Protein AF-A0A2D5B3M7-F1 (afdb_monomer_lite)

Sequence (436 aa):
MATGDRHRGAKLVAFVMHMSMDTELVWGSIQTYVWGVRVWMQSQHQADPVMGVSGWDSFMDGVKVLTWVPAEPRRRCPRSVVEKILDATDLHSFREVQLAFIVLCLLYTFSRTECPCPKTFDGRECYDKDVHWNVGDFDVVHTAGRRVLKIRFRVIKQDPRVERPEARGDGDWSFVGDVPDSKWSPILWYVRLQQFHGRRADRRGPMFLDPDMRRPLIYSKFRAQFQEAQRAVGVPDAELAGPHGLRVEGFNNTKNALGTELAVAHGLWSSAAWKRYDRFGMERVVRIPAAIAGVDEGDAPDPSNGQDERPAGAPARRLRRSDLRRPVAARADDSDADEESESEAPRAPVARRRGAGDPPQARASDATSSSAALASGRPSLGAPLNLTPDGRGVTTARPAGFWGNPSTRPARGERARAQSPPGRRGSRSPSSSRGD

Radius of gyration: 33.72 Å; chains: 1; bounding box: 105×84×102 Å

pLDDT: mean 70.44, std 27.49, range [23.34, 98.5]

Secondary structure (DSSP, 8-state):
--TT-TTHHHHHHHHHHHHHHSS---HHHHHHHHHHHHHHHHHTTPPPTTTT-TTHHHHHHHHHHHT-----------HHHHHHHHHH--TT-HHHHHHHHHHHHHHHH---TTTT--S-SSGGGS--TTTS-BGGGEEEEEETTEEEEEEE--SSS--TTTTSGGG-SS--EEEEE--TTSTT-HHHHHHHHHHHH-----TTSBSSB-TTSSSBPPHHHHHHHHHHHHHHTT--GGGPPPTHHHHHHHHHHHHHHH-HHHHHHHTT-STTGGGTTTTS-HHHHTTHHHHHHT-----SPPGGG----------SSPPPTTTT----PPPPP-------------------------------------------------PPPP----------PPPPP---------------PPPPPPP-----PPP-----

Foldseek 3Di:
DAAVPPCLLVVLLVVLCCCLPVHLDALVVSVVVLVVVQVVCVVVVGHGSCVPPPCVVVSSVVSNLSRDDPDQPLAAPALVLLQLLLLPFDLVQLLSLLLNLVLLVCLQLLADLLAQAFADCDDDRHDDLQRHDFQLQWDWDDAPNFIWIWGAHHDDPAQCVCVDPVLPDPGRTQTATAPPPDSLGSVVSVVSNCVVVDDDPDRSHRPDADSVSPTRHHQVNSQVSQQVSSVVSPQDPVNDHGSSSSSVLLLVLCCFALNNLLSCLSNNVDSVVSCSCVPPGVNSSNCSSCSSNVNRPHDDGDPVNPDPDDPPDDPPDDDDPVNPDDPPDDPDDDDDDDDDDDDDDDDDDDDDDDDDDDDDDDDDDDDDDDDDDDDDDDDDDDDDDDDDDDDDDDDDDDDDRDDDDPDDDDDDDDDDDDDDDDDDDDDDDDDDDDDD

Structure (mmCIF, N/CA/C/O backbone):
data_AF-A0A2D5B3M7-F1
#
_entry.id   AF-A0A2D5B3M7-F1
#
loop_
_atom_site.group_PDB
_atom_site.id
_atom_site.type_symbol
_atom_site.label_atom_id
_atom_site.label_alt_id
_atom_site.label_comp_id
_atom_site.label_asym_id
_atom_site.label_entity_id
_atom_site.label_seq_id
_atom_site.pdbx_PDB_ins_code
_atom_site.Cartn_x
_atom_site.Cartn_y
_atom_site.Cartn_z
_atom_site.occupancy
_atom_site.B_iso_or_equiv
_atom_site.auth_seq_id
_atom_site.auth_comp_id
_atom_site.auth_asym_id
_atom_site.auth_atom_id
_atom_site.pdbx_PDB_model_num
ATOM 1 N N . MET A 1 1 ? 17.637 -9.612 -35.957 1.00 78.25 1 MET A N 1
ATOM 2 C CA . MET A 1 1 ? 19.068 -9.250 -35.877 1.00 78.25 1 MET A CA 1
ATOM 3 C C . MET A 1 1 ? 19.816 -10.565 -35.697 1.00 78.25 1 MET A C 1
ATOM 5 O O . MET A 1 1 ? 19.916 -11.044 -34.578 1.00 78.25 1 MET A O 1
ATOM 9 N N . ALA A 1 2 ? 20.164 -11.240 -36.792 1.00 84.62 2 ALA A N 1
ATOM 10 C CA . ALA A 1 2 ? 20.609 -12.636 -36.732 1.00 84.62 2 ALA A CA 1
ATOM 11 C C . ALA A 1 2 ? 22.054 -12.774 -36.219 1.00 84.62 2 ALA A C 1
ATOM 13 O O . ALA A 1 2 ? 22.815 -11.806 -36.144 1.00 84.62 2 ALA A O 1
ATOM 14 N N . THR A 1 3 ? 22.462 -13.993 -35.888 1.00 86.00 3 THR A N 1
ATOM 15 C CA . THR A 1 3 ? 23.875 -14.317 -35.664 1.00 86.00 3 THR A CA 1
ATOM 16 C C . THR A 1 3 ? 24.647 -14.121 -36.973 1.00 86.00 3 THR A C 1
ATOM 18 O O . THR A 1 3 ? 24.177 -14.520 -38.032 1.00 86.00 3 THR A O 1
ATOM 21 N N . GLY A 1 4 ? 25.793 -13.434 -36.921 1.00 83.81 4 GLY A N 1
ATOM 22 C CA . GLY A 1 4 ? 26.556 -13.018 -38.111 1.00 83.81 4 GLY A CA 1
ATOM 23 C C . GLY A 1 4 ? 26.174 -11.647 -38.698 1.00 83.81 4 GLY A C 1
ATOM 24 O O . GLY A 1 4 ? 26.936 -11.093 -39.488 1.00 83.81 4 GLY A O 1
ATOM 25 N N . ASP A 1 5 ? 25.055 -11.039 -38.280 1.00 88.12 5 ASP A N 1
ATOM 26 C CA . ASP A 1 5 ? 24.673 -9.672 -38.668 1.00 88.12 5 ASP A CA 1
ATOM 27 C C . ASP A 1 5 ? 25.666 -8.649 -38.086 1.00 88.12 5 ASP A C 1
ATOM 29 O O . ASP A 1 5 ? 25.623 -8.326 -36.896 1.00 88.12 5 ASP A O 1
ATOM 33 N N . ARG A 1 6 ? 26.554 -8.109 -38.934 1.00 87.06 6 ARG A N 1
ATOM 34 C CA . ARG A 1 6 ? 27.583 -7.121 -38.548 1.00 87.06 6 ARG A CA 1
ATOM 35 C C . ARG A 1 6 ? 27.005 -5.861 -37.893 1.00 87.06 6 ARG A C 1
ATOM 37 O O . ARG A 1 6 ? 27.703 -5.189 -37.142 1.00 87.06 6 ARG A O 1
ATOM 44 N N . HIS A 1 7 ? 25.731 -5.554 -38.140 1.00 90.25 7 HIS A N 1
ATOM 45 C CA . HIS A 1 7 ? 25.043 -4.392 -37.580 1.00 90.25 7 HIS A CA 1
ATOM 46 C C . HIS A 1 7 ? 24.123 -4.746 -36.404 1.00 90.25 7 HIS A C 1
ATOM 48 O O . HIS A 1 7 ? 23.381 -3.881 -35.948 1.00 90.25 7 HIS A O 1
ATOM 54 N N . ARG A 1 8 ? 24.156 -5.980 -35.879 1.00 90.19 8 ARG A N 1
ATOM 55 C CA . ARG A 1 8 ? 23.308 -6.435 -34.760 1.00 90.19 8 ARG A CA 1
ATOM 56 C C . ARG A 1 8 ? 23.350 -5.487 -33.556 1.00 90.19 8 ARG A C 1
ATOM 58 O O . ARG A 1 8 ? 22.299 -5.059 -33.087 1.00 90.19 8 ARG A O 1
ATOM 65 N N . GLY A 1 9 ? 24.551 -5.116 -33.110 1.00 90.75 9 GLY A N 1
ATOM 66 C CA . GLY A 1 9 ? 24.739 -4.164 -32.012 1.00 90.75 9 GLY A CA 1
ATOM 67 C C . GLY A 1 9 ? 24.218 -2.765 -32.346 1.00 90.75 9 GLY A C 1
ATOM 68 O O . GLY A 1 9 ? 23.458 -2.188 -31.575 1.00 90.75 9 GLY A O 1
ATOM 69 N N . ALA A 1 10 ? 24.542 -2.253 -33.538 1.00 91.31 10 ALA A N 1
ATOM 70 C CA . ALA A 1 10 ? 24.075 -0.947 -34.009 1.00 91.31 10 ALA A CA 1
ATOM 71 C C . ALA A 1 10 ? 22.540 -0.868 -34.120 1.00 91.31 10 ALA A C 1
ATOM 73 O O . ALA A 1 10 ? 21.954 0.156 -33.786 1.00 91.31 10 ALA A O 1
ATO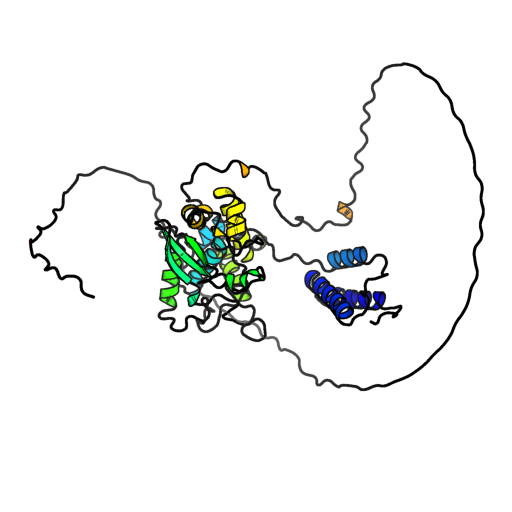M 74 N N . LYS A 1 11 ? 21.874 -1.960 -34.519 1.00 95.00 11 LYS A N 1
ATOM 75 C CA . LYS A 1 11 ? 20.406 -2.072 -34.567 1.00 95.00 11 LYS A CA 1
ATOM 76 C C . LYS A 1 11 ? 19.783 -2.026 -33.168 1.00 95.00 11 LYS A C 1
ATOM 78 O O . LYS A 1 11 ? 18.749 -1.386 -32.999 1.00 95.00 11 LYS A O 1
ATOM 83 N N . LEU A 1 12 ? 20.411 -2.646 -32.162 1.00 94.94 12 LEU A N 1
ATOM 84 C CA . LEU A 1 12 ? 19.959 -2.519 -30.772 1.00 94.94 12 LEU A CA 1
ATOM 85 C C . LEU A 1 12 ? 20.203 -1.101 -30.224 1.00 94.94 12 LEU A C 1
ATOM 87 O O . LEU A 1 12 ? 19.312 -0.546 -29.591 1.00 94.94 12 LEU A O 1
ATOM 91 N N . VAL A 1 13 ? 21.357 -0.487 -30.509 1.00 94.38 13 VAL A N 1
ATOM 92 C CA . VAL A 1 13 ? 21.642 0.914 -30.137 1.00 94.38 13 VAL A CA 1
ATOM 93 C C . VAL A 1 13 ? 20.623 1.868 -30.768 1.00 94.38 13 VAL A C 1
ATOM 95 O O . VAL A 1 13 ? 20.062 2.695 -30.058 1.00 94.38 13 VAL A O 1
ATOM 98 N N . ALA A 1 14 ? 20.310 1.718 -32.058 1.00 94.62 14 ALA A N 1
ATOM 99 C CA . ALA A 1 14 ? 19.291 2.521 -32.737 1.00 94.62 14 ALA A CA 1
ATOM 100 C C . ALA A 1 14 ? 17.896 2.353 -32.106 1.00 94.62 14 ALA A C 1
ATOM 102 O O . ALA A 1 14 ? 17.188 3.337 -31.918 1.00 94.62 14 ALA A O 1
ATOM 103 N N . PHE A 1 15 ? 17.522 1.131 -31.710 1.00 95.06 15 PHE A N 1
ATOM 104 C CA . PHE A 1 15 ? 16.270 0.871 -30.993 1.00 95.06 15 PHE A CA 1
ATOM 105 C C . PHE A 1 15 ? 16.230 1.546 -29.610 1.00 95.06 15 PHE A C 1
ATOM 107 O O . PHE A 1 15 ? 15.209 2.123 -29.237 1.00 95.06 15 PHE A O 1
ATOM 114 N N . VAL A 1 16 ? 17.341 1.539 -28.866 1.00 95.81 16 VAL A N 1
ATOM 115 C CA . VAL A 1 16 ? 17.452 2.271 -27.591 1.00 95.81 16 VAL A CA 1
ATOM 116 C C . VAL A 1 16 ? 17.374 3.780 -27.802 1.00 95.81 16 VAL A C 1
ATOM 118 O O . VAL A 1 16 ? 16.637 4.448 -27.079 1.00 95.81 16 VAL A O 1
ATOM 121 N N . MET A 1 17 ? 18.079 4.307 -28.806 1.00 93.56 17 MET A N 1
ATOM 122 C CA . MET A 1 17 ? 18.048 5.729 -29.151 1.00 93.56 17 MET A CA 1
ATOM 123 C C . MET A 1 17 ? 16.630 6.182 -29.504 1.00 93.56 17 MET A C 1
ATOM 125 O O . MET A 1 17 ? 16.174 7.166 -28.930 1.00 93.56 17 MET A O 1
ATOM 129 N N . HIS A 1 18 ? 15.913 5.418 -30.335 1.00 91.44 18 HIS A N 1
ATOM 130 C CA . HIS A 1 18 ? 14.509 5.667 -30.668 1.00 91.44 18 HIS A CA 1
ATOM 131 C C . HIS A 1 18 ? 13.632 5.744 -29.411 1.00 91.44 18 HIS A C 1
ATOM 133 O O . HIS A 1 18 ? 12.943 6.737 -29.196 1.00 91.44 18 HIS A O 1
ATOM 139 N N . MET A 1 19 ? 13.724 4.757 -28.510 1.00 94.00 19 MET A N 1
ATOM 140 C CA . MET A 1 19 ? 12.978 4.800 -27.245 1.00 94.00 19 MET A CA 1
ATOM 141 C C . MET A 1 19 ? 13.362 5.997 -26.358 1.00 94.00 19 MET A C 1
ATOM 143 O O . MET A 1 19 ? 12.501 6.518 -25.659 1.00 94.00 19 MET A O 1
ATOM 147 N N . SER A 1 20 ? 14.624 6.433 -26.363 1.00 87.12 20 SER A N 1
ATOM 148 C CA . SER A 1 20 ? 15.098 7.527 -25.499 1.00 87.12 20 SER A CA 1
ATOM 149 C C . SER A 1 20 ? 14.886 8.943 -26.046 1.00 87.12 20 SER A C 1
ATOM 151 O O . SER A 1 20 ? 14.914 9.885 -25.258 1.00 87.12 20 SER A O 1
ATOM 153 N N . MET A 1 21 ? 14.728 9.097 -27.366 1.00 82.75 21 MET A N 1
ATOM 154 C CA . MET A 1 21 ? 14.659 10.399 -28.048 1.00 82.75 21 MET A CA 1
ATOM 155 C C . MET A 1 21 ? 13.296 10.661 -28.696 1.00 82.75 21 MET A C 1
ATOM 157 O O . MET A 1 21 ? 12.820 11.791 -28.660 1.00 82.75 21 MET A O 1
ATOM 161 N N . ASP A 1 22 ? 12.659 9.626 -29.252 1.00 82.31 22 ASP A N 1
ATOM 162 C CA . ASP A 1 22 ? 11.422 9.752 -30.034 1.00 82.31 22 ASP A CA 1
ATOM 163 C C . ASP A 1 22 ? 10.174 9.320 -29.238 1.00 82.31 22 ASP A C 1
ATOM 165 O O . ASP A 1 22 ? 9.063 9.302 -29.770 1.00 82.31 22 ASP A O 1
ATOM 169 N N . THR A 1 23 ? 10.337 8.933 -27.965 1.00 83.94 23 THR A N 1
ATOM 170 C CA . THR A 1 23 ? 9.242 8.504 -27.081 1.00 83.94 23 THR A CA 1
ATOM 171 C C . THR A 1 23 ? 9.432 9.019 -25.654 1.00 83.94 23 THR A C 1
ATOM 173 O O . THR A 1 23 ? 10.549 9.288 -25.224 1.00 83.94 23 THR A O 1
ATOM 176 N N . GLU A 1 24 ? 8.351 9.072 -24.874 1.00 79.12 24 GLU A N 1
ATOM 177 C CA . GLU A 1 24 ? 8.373 9.469 -23.455 1.00 79.12 24 GLU A CA 1
ATOM 178 C C . GLU A 1 24 ? 8.718 8.301 -22.497 1.00 79.12 24 GLU A C 1
ATOM 180 O O . GLU A 1 24 ? 8.356 8.305 -21.317 1.00 79.12 24 GLU A O 1
ATOM 185 N N . LEU A 1 25 ? 9.384 7.247 -22.988 1.00 80.75 25 LEU A N 1
ATOM 186 C CA . LEU A 1 25 ? 9.701 6.070 -22.178 1.00 80.75 25 LEU A CA 1
ATOM 187 C C . LEU A 1 25 ? 10.785 6.363 -21.130 1.00 80.75 25 LEU A C 1
ATOM 189 O O . LEU A 1 25 ? 11.910 6.754 -21.425 1.00 80.75 25 LEU A O 1
ATOM 193 N N . VAL A 1 26 ? 10.455 6.067 -19.876 1.00 86.81 26 VAL A N 1
ATOM 194 C CA . VAL A 1 26 ? 11.379 6.171 -18.740 1.00 86.81 26 VAL A CA 1
ATOM 195 C C . VAL A 1 26 ? 12.395 5.025 -18.728 1.00 86.81 26 VAL A C 1
ATOM 197 O O . VAL A 1 26 ? 12.086 3.913 -19.169 1.00 86.81 26 VAL A O 1
ATOM 200 N N . TRP A 1 27 ? 13.570 5.252 -18.125 1.00 88.31 27 TRP A N 1
ATOM 201 C CA . TRP A 1 27 ? 14.664 4.269 -18.029 1.00 88.31 27 TRP A CA 1
ATOM 202 C C . TRP A 1 27 ? 14.217 2.827 -17.725 1.00 88.31 27 TRP A C 1
ATOM 204 O O . TRP A 1 27 ? 14.649 1.891 -18.394 1.00 88.31 27 TRP A O 1
ATOM 214 N N . GLY A 1 28 ? 13.338 2.624 -16.735 1.00 84.94 28 GLY A N 1
ATOM 215 C CA . GLY A 1 28 ? 12.890 1.282 -16.341 1.00 84.94 28 GLY A CA 1
ATOM 216 C C . GLY A 1 28 ? 12.158 0.527 -17.459 1.00 84.94 28 GLY A C 1
ATOM 217 O O . GLY A 1 28 ? 12.331 -0.685 -17.602 1.00 84.94 28 GLY A O 1
ATOM 218 N N . SER A 1 29 ? 11.392 1.239 -18.289 1.00 89.12 29 SER A N 1
ATOM 219 C CA . SER A 1 29 ? 10.726 0.668 -19.463 1.00 89.12 29 SER A CA 1
ATOM 220 C C . SER A 1 29 ? 11.739 0.342 -20.559 1.00 89.12 29 SER A C 1
ATOM 222 O O . SER A 1 29 ? 11.723 -0.767 -21.088 1.00 89.12 29 SER A O 1
ATOM 224 N N . ILE A 1 30 ? 12.674 1.258 -20.838 1.00 91.12 30 ILE A N 1
ATOM 225 C CA . ILE A 1 30 ? 13.749 1.064 -21.826 1.00 91.12 30 ILE A CA 1
ATOM 226 C C . ILE A 1 30 ? 14.603 -0.158 -21.467 1.00 91.12 30 ILE A C 1
ATOM 228 O O . ILE A 1 30 ? 14.790 -1.050 -22.293 1.00 91.12 30 ILE A O 1
ATOM 232 N N . GLN A 1 31 ? 15.053 -0.252 -20.212 1.00 94.50 31 GLN A N 1
ATOM 233 C CA . GLN A 1 31 ? 15.805 -1.396 -19.694 1.00 94.50 31 GLN A CA 1
ATOM 234 C C . GLN A 1 31 ? 15.027 -2.715 -19.864 1.00 94.50 31 GLN A C 1
ATOM 236 O O . GLN A 1 31 ? 15.616 -3.735 -20.226 1.00 94.50 31 GLN A O 1
ATOM 241 N N . THR A 1 32 ? 13.707 -2.694 -19.650 1.00 92.31 32 THR A N 1
ATOM 242 C CA . THR A 1 32 ? 12.837 -3.873 -19.797 1.00 92.31 32 THR A CA 1
ATOM 243 C C . THR A 1 32 ? 12.682 -4.294 -21.262 1.00 92.31 32 THR A C 1
ATOM 245 O O . THR A 1 32 ? 12.800 -5.481 -21.561 1.00 92.31 32 THR A O 1
ATOM 248 N N . TYR A 1 33 ? 12.487 -3.352 -22.193 1.00 95.44 33 TYR A N 1
ATOM 249 C CA . TYR A 1 33 ? 12.430 -3.654 -23.629 1.00 95.44 33 TYR A CA 1
ATOM 250 C C . TYR A 1 33 ? 13.762 -4.194 -24.159 1.00 95.44 33 TYR A C 1
ATOM 252 O O . TYR A 1 33 ? 13.779 -5.190 -24.879 1.00 95.44 33 TYR A O 1
ATOM 260 N N . VAL A 1 34 ? 14.884 -3.593 -23.756 1.00 96.00 34 VAL A N 1
ATOM 261 C CA . VAL A 1 34 ? 16.233 -4.072 -24.096 1.00 96.00 34 VAL A CA 1
ATOM 262 C C . VAL A 1 34 ? 16.465 -5.494 -23.592 1.00 96.00 34 VAL A C 1
ATOM 264 O O . VAL A 1 34 ? 16.939 -6.341 -24.349 1.00 96.00 34 VAL A O 1
ATOM 267 N N . TRP A 1 35 ? 16.109 -5.777 -22.337 1.00 96.12 35 TRP A N 1
ATOM 268 C CA . TRP A 1 35 ? 16.173 -7.129 -21.782 1.00 96.12 35 TRP A CA 1
ATOM 269 C C . TRP A 1 35 ? 15.300 -8.106 -22.584 1.00 96.12 35 TRP A C 1
ATOM 271 O O . TRP A 1 35 ? 15.789 -9.158 -22.992 1.00 96.12 35 TRP A O 1
ATOM 281 N N . GLY A 1 36 ? 14.056 -7.726 -22.893 1.00 95.88 36 GLY A N 1
ATOM 282 C CA . GLY A 1 36 ? 13.129 -8.544 -23.676 1.00 95.88 36 GLY A CA 1
ATOM 283 C C . GLY A 1 36 ? 13.662 -8.889 -25.069 1.00 95.88 36 GLY A C 1
ATOM 284 O O . GLY A 1 36 ? 13.605 -10.048 -25.470 1.00 95.88 36 GLY A O 1
ATOM 285 N N . VAL A 1 37 ? 14.256 -7.925 -25.782 1.00 94.69 37 VAL A N 1
ATOM 286 C CA . VAL A 1 37 ? 14.883 -8.163 -27.096 1.00 94.69 37 VAL A CA 1
ATOM 287 C C . VAL A 1 37 ? 16.089 -9.100 -26.986 1.00 94.69 37 VAL A C 1
ATOM 289 O O . VAL A 1 37 ? 16.233 -9.997 -27.816 1.00 94.69 37 VAL A O 1
ATOM 292 N N . ARG A 1 38 ? 16.947 -8.938 -25.969 1.00 94.62 38 ARG A N 1
ATOM 293 C CA . ARG A 1 38 ? 18.120 -9.811 -25.766 1.00 94.62 38 ARG A CA 1
ATOM 294 C C . ARG A 1 38 ? 17.706 -11.253 -25.461 1.00 94.62 38 ARG A C 1
ATOM 296 O O . ARG A 1 38 ? 18.189 -12.168 -26.125 1.00 94.62 38 ARG A O 1
ATOM 303 N N . VAL A 1 39 ? 16.760 -11.440 -24.538 1.00 95.62 39 VAL A N 1
ATOM 304 C CA . VAL A 1 39 ? 16.215 -12.760 -24.174 1.00 95.62 39 VAL A CA 1
ATOM 305 C C . VAL A 1 39 ? 15.469 -13.404 -25.343 1.00 95.62 39 VAL A C 1
ATOM 307 O O . VAL A 1 39 ? 15.621 -14.601 -25.570 1.00 95.62 39 VAL A O 1
ATOM 310 N N . TRP A 1 40 ? 14.718 -12.628 -26.132 1.00 94.44 40 TRP A N 1
ATOM 311 C CA . TRP A 1 40 ? 14.072 -13.135 -27.345 1.00 94.44 40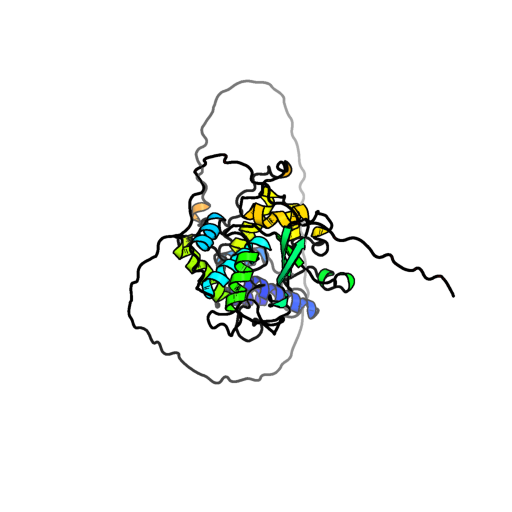 TRP A CA 1
ATOM 312 C C . TRP A 1 40 ? 15.093 -13.643 -28.368 1.00 94.44 40 TRP A C 1
ATOM 314 O O . TRP A 1 40 ? 14.949 -14.743 -28.885 1.00 94.44 40 TRP A O 1
ATOM 324 N N . MET A 1 41 ? 16.165 -12.894 -28.639 1.00 94.75 41 MET A N 1
ATOM 325 C CA . MET A 1 41 ? 17.205 -13.354 -29.571 1.00 94.75 41 MET A CA 1
ATOM 326 C C . MET A 1 41 ? 17.850 -14.659 -29.081 1.00 94.75 41 MET A C 1
ATOM 328 O O . MET A 1 41 ? 17.980 -15.599 -29.862 1.00 94.75 41 MET A O 1
ATOM 332 N N . GLN A 1 42 ? 18.151 -14.759 -27.783 1.00 93.62 42 GLN A N 1
ATOM 333 C CA . GLN A 1 42 ? 18.675 -15.983 -27.170 1.00 93.62 42 GLN A CA 1
ATOM 334 C C . GLN A 1 42 ? 17.692 -17.164 -27.258 1.00 93.62 42 GLN A C 1
ATOM 336 O O . GLN A 1 42 ? 18.123 -18.281 -27.541 1.00 93.62 42 GLN A O 1
ATOM 341 N N . SER A 1 43 ? 16.381 -16.941 -27.086 1.00 94.25 43 SER A N 1
ATOM 342 C CA . SER A 1 43 ? 15.368 -18.000 -27.235 1.00 94.25 43 SER A CA 1
ATOM 343 C C . SER A 1 43 ? 15.189 -18.464 -28.684 1.00 94.25 43 SER A C 1
ATOM 345 O O . SER A 1 43 ? 14.826 -19.611 -28.912 1.00 94.25 43 SER A O 1
ATOM 347 N N . GLN A 1 44 ? 15.509 -17.613 -29.666 1.00 95.19 44 GLN A N 1
ATOM 348 C CA . GLN A 1 44 ? 15.591 -17.971 -31.090 1.00 95.19 44 GLN A CA 1
ATOM 349 C C . GLN A 1 44 ? 16.964 -18.562 -31.484 1.00 95.19 44 GLN A C 1
ATOM 351 O O . GLN A 1 44 ? 17.349 -18.518 -32.656 1.00 95.19 44 GLN A O 1
ATOM 356 N N . HIS A 1 45 ? 17.734 -19.063 -30.509 1.00 93.81 45 HIS A N 1
ATOM 357 C CA . HIS A 1 45 ? 19.098 -19.584 -30.669 1.00 93.81 45 HIS A CA 1
ATOM 358 C C . HIS A 1 45 ? 20.077 -18.607 -31.354 1.00 93.81 45 HIS A C 1
ATOM 360 O O . HIS A 1 45 ? 21.056 -19.023 -31.972 1.00 93.81 45 HIS A O 1
ATOM 366 N N . GLN A 1 46 ? 19.832 -17.297 -31.246 1.00 94.69 46 GLN A N 1
ATOM 367 C CA . GLN A 1 46 ? 20.739 -16.263 -31.737 1.00 94.69 46 GLN A CA 1
ATOM 368 C C . GLN A 1 46 ? 21.660 -15.770 -30.620 1.00 94.69 46 GLN A C 1
ATOM 370 O O . GLN A 1 46 ? 21.277 -15.699 -29.452 1.00 94.69 46 GLN A O 1
ATOM 375 N N . ALA A 1 47 ? 22.878 -15.370 -30.984 1.00 90.62 47 ALA A N 1
ATOM 376 C CA . ALA A 1 47 ? 23.785 -14.721 -30.044 1.00 90.62 47 ALA A CA 1
ATOM 377 C C . ALA A 1 47 ? 23.196 -13.393 -29.523 1.00 90.62 47 ALA A C 1
ATOM 379 O O . ALA A 1 47 ? 22.559 -12.649 -30.275 1.00 90.62 47 ALA A O 1
ATOM 380 N N . ASP A 1 48 ? 23.457 -13.083 -28.247 1.00 93.50 48 ASP A N 1
ATOM 381 C CA . ASP A 1 48 ? 23.025 -11.837 -27.602 1.00 93.50 48 ASP A CA 1
ATOM 382 C C . ASP A 1 48 ? 23.426 -10.621 -28.463 1.00 93.50 48 ASP A C 1
ATOM 384 O O . ASP A 1 48 ? 24.603 -10.493 -28.825 1.00 93.50 48 ASP A O 1
ATOM 388 N N . PRO A 1 49 ? 22.495 -9.708 -28.801 1.00 93.81 49 PRO A N 1
ATOM 389 C CA . PRO A 1 49 ? 22.810 -8.530 -29.594 1.00 93.81 49 PRO A CA 1
ATOM 390 C C . PRO A 1 49 ? 23.933 -7.644 -29.050 1.00 93.81 49 PRO A C 1
ATOM 392 O O . PRO A 1 49 ? 24.596 -6.979 -29.844 1.00 93.81 49 PRO A O 1
ATOM 395 N N . VAL A 1 50 ? 24.166 -7.673 -27.735 1.00 93.88 50 VAL A N 1
ATOM 396 C CA . VAL A 1 50 ? 25.232 -6.934 -27.040 1.00 93.88 50 VAL A CA 1
ATOM 397 C C . VAL A 1 50 ? 26.605 -7.608 -27.174 1.00 93.88 50 VAL A C 1
ATOM 399 O O . VAL A 1 50 ? 27.634 -6.956 -27.004 1.00 93.88 50 VAL A O 1
ATOM 402 N N . MET A 1 51 ? 26.667 -8.899 -27.516 1.00 90.19 51 MET A N 1
ATOM 403 C CA . MET A 1 51 ? 27.934 -9.624 -27.649 1.00 90.19 51 MET A CA 1
ATOM 404 C C . MET A 1 51 ? 28.806 -8.995 -28.748 1.00 90.19 51 MET A C 1
ATOM 406 O O . MET A 1 51 ? 28.439 -9.022 -29.928 1.00 90.19 51 MET A O 1
ATOM 410 N N . GLY A 1 52 ? 29.960 -8.454 -28.338 1.00 86.56 52 GLY A N 1
ATOM 411 C CA . GLY A 1 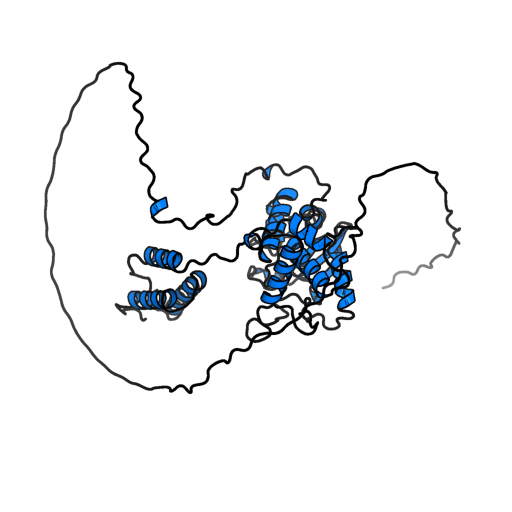52 ? 30.912 -7.731 -29.190 1.00 86.56 52 GLY A CA 1
ATOM 412 C C . GLY A 1 52 ? 30.701 -6.211 -29.274 1.00 86.56 52 GLY A C 1
ATOM 413 O O . GLY A 1 52 ? 31.409 -5.555 -30.031 1.00 86.56 52 GLY A O 1
ATOM 414 N N . VAL A 1 53 ? 29.752 -5.631 -28.528 1.00 89.94 53 VAL A N 1
ATOM 415 C CA . VAL A 1 53 ? 29.470 -4.184 -28.550 1.00 89.94 53 VAL A CA 1
ATOM 416 C C . VAL A 1 53 ? 30.300 -3.447 -27.496 1.00 89.94 53 VAL A C 1
ATOM 418 O O . VAL A 1 53 ? 29.954 -3.414 -26.315 1.00 89.94 53 VAL A O 1
ATOM 421 N N . SER A 1 54 ? 31.394 -2.823 -27.931 1.00 91.38 54 SER A N 1
ATOM 422 C CA . SER A 1 54 ? 32.247 -1.986 -27.077 1.00 91.38 54 SER A CA 1
ATOM 423 C C . SER A 1 54 ? 31.475 -0.816 -26.457 1.00 91.38 54 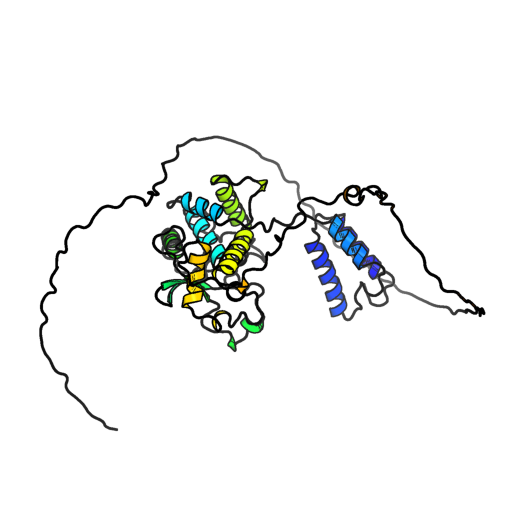SER A C 1
ATOM 425 O O . SER A 1 54 ? 30.726 -0.125 -27.143 1.00 91.38 54 SER A O 1
ATOM 427 N N . GLY A 1 55 ? 31.688 -0.565 -25.161 1.00 91.62 55 GLY A N 1
ATOM 428 C CA . GLY A 1 55 ? 31.100 0.580 -24.451 1.00 91.62 55 GLY A CA 1
ATOM 429 C C . GLY A 1 55 ? 29.596 0.479 -24.166 1.00 91.62 55 GLY A C 1
ATOM 430 O O . GLY A 1 55 ? 29.004 1.471 -23.744 1.00 91.62 55 GLY A O 1
ATOM 431 N N . TRP A 1 56 ? 28.978 -0.691 -24.369 1.00 94.50 56 TRP A N 1
ATOM 432 C CA . TRP A 1 56 ? 27.541 -0.903 -24.168 1.00 94.50 56 TRP A CA 1
ATOM 433 C C . TRP A 1 56 ? 27.035 -0.454 -22.788 1.00 94.50 56 TRP A C 1
ATOM 435 O O . TRP A 1 56 ? 26.040 0.266 -22.710 1.00 94.50 56 TRP A O 1
ATOM 445 N N . ASP A 1 57 ? 27.721 -0.830 -21.707 1.00 93.19 57 ASP A N 1
ATOM 446 C CA . ASP A 1 57 ? 27.277 -0.489 -20.350 1.00 93.19 57 ASP A CA 1
ATOM 447 C C . ASP A 1 57 ? 27.344 1.025 -20.101 1.00 93.19 57 ASP A C 1
ATOM 449 O O . ASP A 1 57 ? 26.392 1.609 -19.592 1.00 93.19 57 ASP A O 1
ATOM 453 N N . SER A 1 58 ? 28.404 1.694 -20.570 1.00 95.06 58 SER A N 1
ATOM 454 C CA . SER A 1 58 ? 28.534 3.157 -20.499 1.00 95.06 58 SER A CA 1
ATOM 455 C C . SER A 1 58 ? 27.489 3.889 -21.349 1.00 95.06 58 SER A C 1
ATOM 457 O O . SER A 1 58 ? 26.992 4.938 -20.941 1.00 95.06 58 SER A O 1
ATOM 459 N N . PHE A 1 59 ? 27.121 3.338 -22.512 1.00 94.56 59 PHE A N 1
ATOM 460 C CA . PHE A 1 59 ? 26.009 3.840 -23.322 1.00 94.56 59 PHE A CA 1
ATOM 461 C C . PHE A 1 59 ? 24.679 3.718 -22.564 1.00 94.56 59 PHE A C 1
ATOM 463 O O . PHE A 1 59 ? 23.938 4.696 -22.460 1.00 94.56 59 PHE A O 1
ATOM 470 N N . MET A 1 60 ? 24.407 2.555 -21.970 1.00 95.75 60 MET A N 1
ATOM 471 C CA . MET A 1 60 ? 23.187 2.313 -21.200 1.00 95.75 60 MET A CA 1
ATOM 472 C C . MET A 1 60 ? 23.118 3.154 -19.915 1.00 95.75 60 MET A C 1
ATOM 474 O O . MET A 1 60 ? 22.046 3.664 -19.598 1.00 95.75 60 MET A O 1
ATOM 478 N N . ASP A 1 61 ? 24.231 3.392 -19.215 1.00 94.12 61 ASP A N 1
ATOM 479 C CA . ASP A 1 61 ? 24.286 4.353 -18.103 1.00 94.12 61 ASP A CA 1
ATOM 480 C C . ASP A 1 61 ? 24.052 5.801 -18.578 1.00 94.12 61 ASP A C 1
ATOM 482 O O . ASP A 1 61 ? 23.374 6.575 -17.899 1.00 94.12 61 ASP A O 1
ATOM 486 N N . GLY A 1 62 ? 24.527 6.166 -19.773 1.00 90.06 62 GLY A N 1
ATOM 487 C CA . GLY A 1 62 ? 24.186 7.436 -20.419 1.00 90.06 62 GLY A CA 1
ATOM 488 C C . GLY A 1 62 ? 22.678 7.574 -20.661 1.00 90.06 62 GLY A C 1
ATOM 489 O O . GLY A 1 62 ? 22.068 8.557 -20.239 1.00 90.06 62 GLY A O 1
ATOM 490 N N . VAL A 1 63 ? 22.053 6.555 -21.258 1.00 91.50 63 VAL A N 1
ATOM 491 C CA . VAL A 1 63 ? 20.598 6.493 -21.494 1.00 91.50 63 VAL A CA 1
ATOM 492 C C . VAL A 1 63 ? 19.816 6.537 -20.179 1.00 91.50 63 VAL A C 1
ATOM 494 O O . VAL A 1 63 ? 18.813 7.240 -20.089 1.00 91.50 63 VAL A O 1
ATOM 497 N N . LYS A 1 64 ? 20.291 5.858 -19.132 1.00 90.06 64 LYS A N 1
ATOM 498 C CA . LYS A 1 64 ? 19.720 5.892 -17.779 1.00 90.06 64 LYS A CA 1
ATOM 499 C C . LYS A 1 64 ? 19.733 7.283 -17.163 1.00 90.06 64 LYS A C 1
ATOM 501 O O . LYS A 1 64 ? 18.773 7.629 -16.487 1.00 90.06 64 LYS A O 1
ATOM 506 N N . VAL A 1 65 ? 20.786 8.073 -17.386 1.00 87.88 65 VAL A N 1
ATOM 507 C CA . VAL A 1 65 ? 20.875 9.469 -16.921 1.00 87.88 65 VAL A CA 1
ATOM 508 C C . VAL A 1 65 ? 20.005 10.406 -17.767 1.00 87.88 65 VAL A C 1
ATOM 510 O O . VAL A 1 65 ? 19.401 11.324 -17.215 1.00 87.88 65 VAL A O 1
ATOM 513 N N . LEU A 1 66 ? 19.921 10.180 -19.083 1.00 85.19 66 LEU A N 1
ATOM 514 C CA . LEU A 1 66 ? 19.093 10.971 -20.004 1.00 85.19 66 LEU A CA 1
ATOM 515 C C . LEU A 1 66 ? 17.591 10.754 -19.773 1.00 85.19 66 LEU A C 1
ATOM 517 O O . LEU A 1 66 ? 16.838 11.718 -19.695 1.00 85.19 66 LEU A O 1
ATOM 521 N N . THR A 1 67 ? 17.176 9.498 -19.603 1.00 82.44 67 THR A N 1
ATOM 522 C CA . THR A 1 67 ? 15.775 9.072 -19.398 1.00 82.44 67 THR A CA 1
ATOM 523 C C . THR A 1 67 ? 15.424 8.863 -17.921 1.00 82.44 67 THR A C 1
ATOM 525 O O . THR A 1 67 ? 14.452 8.178 -17.573 1.00 82.44 67 THR A O 1
ATOM 528 N N . TRP A 1 68 ? 16.226 9.450 -17.025 1.00 80.94 68 TRP A N 1
ATOM 529 C CA . TRP A 1 68 ? 15.928 9.480 -15.601 1.00 80.94 68 TRP A CA 1
ATOM 530 C C . TRP A 1 68 ? 14.748 10.412 -15.342 1.00 80.94 68 TRP A C 1
ATOM 532 O O . TRP A 1 68 ? 14.856 11.630 -15.484 1.00 80.94 68 TRP A O 1
ATOM 542 N N . VAL A 1 69 ? 13.647 9.840 -14.868 1.00 67.50 69 VAL A N 1
ATOM 543 C CA . VAL A 1 69 ? 12.620 10.593 -14.148 1.00 67.50 69 VAL A CA 1
ATOM 544 C C . VAL A 1 69 ? 12.812 10.393 -12.647 1.00 67.50 69 VAL A C 1
ATOM 546 O O . VAL A 1 69 ? 13.263 9.317 -12.228 1.00 67.50 69 VAL A O 1
ATOM 549 N N . PRO A 1 70 ? 12.411 11.363 -11.807 1.00 56.25 70 PRO A N 1
ATOM 550 C CA . PRO A 1 70 ? 12.128 11.071 -10.415 1.00 56.25 70 PRO A CA 1
ATOM 551 C C . PRO A 1 70 ? 11.114 9.926 -10.377 1.00 56.25 70 PRO A C 1
ATOM 553 O O . PRO A 1 70 ? 9.975 10.076 -10.821 1.00 56.25 70 PRO A O 1
ATOM 556 N N . ALA A 1 71 ? 11.523 8.765 -9.863 1.00 53.56 71 ALA A N 1
ATOM 557 C CA . ALA A 1 71 ? 10.553 7.757 -9.461 1.00 53.56 71 ALA A CA 1
ATOM 558 C C . ALA A 1 71 ? 9.572 8.409 -8.476 1.00 53.56 71 ALA A C 1
ATOM 560 O O . ALA A 1 71 ? 9.982 9.306 -7.730 1.00 53.56 71 ALA A O 1
ATOM 561 N N . GLU A 1 72 ? 8.315 7.944 -8.434 1.00 50.94 72 GLU A N 1
ATOM 562 C CA . GLU A 1 72 ? 7.411 8.311 -7.338 1.00 50.94 72 GLU A CA 1
ATOM 563 C C . GLU A 1 72 ? 8.200 8.199 -6.028 1.00 50.94 72 GLU A C 1
ATOM 565 O O . GLU A 1 72 ? 8.771 7.125 -5.779 1.00 50.94 72 GLU A O 1
ATOM 570 N N . PRO A 1 73 ? 8.302 9.282 -5.229 1.00 48.72 73 PRO A N 1
ATOM 571 C CA . PRO A 1 73 ? 9.061 9.227 -4.003 1.00 48.72 73 PRO A CA 1
ATOM 572 C C . PRO A 1 73 ? 8.543 8.054 -3.181 1.00 48.72 73 PRO A C 1
ATOM 574 O O . PRO A 1 73 ? 7.418 8.081 -2.680 1.00 48.72 73 PRO A O 1
ATOM 577 N N . ARG A 1 74 ? 9.393 7.039 -2.973 1.00 63.34 74 ARG A N 1
ATOM 578 C CA . ARG A 1 74 ? 9.191 5.991 -1.957 1.00 63.34 74 ARG A CA 1
ATOM 579 C C . ARG A 1 74 ? 9.393 6.571 -0.552 1.00 63.34 74 ARG A C 1
ATOM 581 O O . ARG A 1 74 ? 9.940 5.929 0.338 1.00 63.34 74 ARG A O 1
ATOM 588 N N . ARG A 1 75 ? 8.979 7.829 -0.390 1.00 77.38 75 ARG A N 1
ATOM 589 C CA . ARG A 1 75 ? 8.959 8.587 0.838 1.00 77.38 75 ARG A CA 1
ATOM 590 C C . ARG A 1 75 ? 8.042 7.831 1.782 1.00 77.38 75 ARG A C 1
ATOM 592 O O . ARG A 1 75 ? 6.861 7.633 1.504 1.00 77.38 75 ARG A O 1
ATOM 599 N N . ARG A 1 76 ? 8.643 7.398 2.882 1.00 85.19 76 ARG A N 1
ATOM 600 C CA . ARG A 1 76 ? 7.982 6.947 4.100 1.00 85.19 76 ARG A CA 1
ATOM 601 C C . ARG A 1 76 ? 6.805 7.883 4.417 1.00 85.19 76 ARG A C 1
ATOM 603 O O . ARG A 1 76 ? 7.023 9.087 4.500 1.00 85.19 76 ARG A O 1
ATOM 610 N N . CYS A 1 77 ? 5.588 7.356 4.562 1.00 92.69 77 CYS A N 1
ATOM 611 C CA . CYS A 1 77 ? 4.443 8.147 5.022 1.00 92.69 77 CYS A CA 1
ATOM 612 C C . CYS A 1 77 ? 4.417 8.094 6.558 1.00 92.69 77 CYS A C 1
ATOM 614 O O . CYS A 1 77 ? 4.065 7.037 7.080 1.00 92.69 77 CYS A O 1
ATOM 616 N N . PRO A 1 78 ? 4.804 9.165 7.281 1.00 93.56 78 PRO A N 1
ATOM 617 C CA . PRO A 1 78 ? 5.052 9.082 8.719 1.00 93.56 78 PRO A CA 1
ATOM 618 C C . PRO A 1 78 ? 3.831 8.605 9.509 1.00 93.56 78 PRO A C 1
ATOM 620 O O . PRO A 1 78 ? 2.710 9.033 9.224 1.00 93.56 78 PRO A O 1
ATOM 623 N N . ARG A 1 79 ? 4.049 7.819 10.576 1.00 94.62 79 ARG A N 1
ATOM 624 C CA . ARG A 1 79 ? 3.000 7.408 11.533 1.00 94.62 79 ARG A CA 1
ATOM 625 C C . ARG A 1 79 ? 2.102 8.577 11.958 1.00 94.62 79 ARG A C 1
ATOM 627 O O . ARG A 1 79 ? 0.889 8.423 12.008 1.00 94.62 79 ARG A O 1
ATOM 634 N N . SER A 1 80 ? 2.681 9.756 12.196 1.00 96.00 80 SER A N 1
ATOM 635 C CA . SER A 1 80 ? 1.964 10.979 12.588 1.00 96.00 80 SER A CA 1
ATOM 636 C C . SER A 1 80 ? 1.051 11.566 11.503 1.00 96.00 80 SER A C 1
ATOM 638 O O . SER A 1 80 ? 0.082 12.246 11.830 1.00 96.00 80 SER A O 1
ATOM 640 N N . VAL A 1 81 ? 1.324 11.316 10.219 1.00 97.50 81 VAL A N 1
ATOM 641 C CA . VAL A 1 81 ? 0.431 11.697 9.111 1.00 97.50 81 VAL A CA 1
ATOM 642 C C . VAL A 1 81 ? -0.744 10.728 9.037 1.00 97.50 81 VAL A C 1
ATOM 644 O O . VAL A 1 81 ? -1.886 11.173 8.956 1.00 97.50 81 VAL A O 1
ATOM 647 N N . VAL A 1 82 ? -0.479 9.420 9.139 1.00 97.75 82 VAL A N 1
ATOM 648 C CA . VAL A 1 82 ? -1.536 8.399 9.225 1.00 97.75 82 VAL A CA 1
ATOM 649 C C . VAL A 1 82 ? -2.440 8.666 10.428 1.00 97.75 82 VAL A C 1
ATOM 651 O O . VAL A 1 82 ? -3.657 8.651 10.286 1.00 97.75 82 VAL A O 1
ATOM 654 N N . GLU A 1 83 ? -1.859 8.995 11.582 1.00 97.56 83 GLU A N 1
ATOM 655 C CA . GLU A 1 83 ? -2.599 9.310 12.801 1.00 97.56 83 GLU A CA 1
ATOM 656 C C . GLU A 1 83 ? -3.610 10.446 12.590 1.00 97.56 83 GLU A C 1
ATOM 658 O O . GLU A 1 83 ? -4.797 10.264 12.855 1.00 97.56 83 GLU A O 1
ATOM 663 N N . LYS A 1 84 ? -3.165 11.572 12.014 1.00 98.25 84 LYS A N 1
ATOM 664 C CA . LYS A 1 84 ? -4.045 12.704 11.696 1.00 98.25 84 LYS A CA 1
ATOM 665 C C . LYS A 1 84 ? -5.130 12.351 10.676 1.00 98.25 84 LYS A C 1
ATOM 667 O O . LYS A 1 84 ? -6.229 12.887 10.769 1.00 98.25 84 LYS A O 1
ATOM 672 N N . ILE A 1 85 ? -4.840 11.487 9.696 1.00 98.38 85 ILE A N 1
ATOM 673 C CA . ILE A 1 85 ? -5.839 11.033 8.711 1.00 98.38 85 ILE A CA 1
ATOM 674 C C . ILE A 1 85 ? -6.941 10.234 9.416 1.00 98.38 85 ILE A C 1
ATOM 676 O O . ILE A 1 85 ? -8.120 10.461 9.154 1.00 98.38 85 ILE A O 1
ATOM 680 N N . LEU A 1 86 ? -6.575 9.352 10.351 1.00 98.25 86 LEU A N 1
ATOM 681 C CA . LEU A 1 86 ? -7.532 8.583 11.151 1.00 98.25 86 LEU A CA 1
ATOM 682 C C . LEU A 1 86 ? -8.368 9.485 12.077 1.00 98.25 86 LEU A C 1
ATOM 684 O O . LEU A 1 86 ? -9.560 9.236 12.235 1.00 98.25 86 LEU A O 1
ATOM 688 N N . ASP A 1 87 ? -7.774 10.541 12.646 1.00 97.94 87 ASP A N 1
ATOM 689 C CA . ASP A 1 87 ? -8.489 11.537 13.464 1.00 97.94 87 ASP A CA 1
ATOM 690 C C . ASP A 1 87 ? -9.467 12.406 12.653 1.00 97.94 87 ASP A C 1
ATOM 692 O O . ASP A 1 87 ? -10.483 12.847 13.191 1.00 97.94 87 ASP A O 1
ATOM 696 N N . ALA A 1 88 ? -9.150 12.672 11.381 1.00 97.81 88 ALA A N 1
ATOM 697 C CA . ALA A 1 88 ? -9.919 13.542 10.487 1.00 97.81 88 ALA A CA 1
ATOM 698 C C . ALA A 1 88 ? -10.967 12.809 9.625 1.00 97.81 88 ALA A C 1
ATOM 700 O O . ALA A 1 88 ? -11.721 13.471 8.919 1.00 97.81 88 ALA A O 1
ATOM 701 N N . THR A 1 89 ? -10.999 11.474 9.659 1.00 98.19 89 THR A N 1
ATOM 702 C CA . THR A 1 89 ? -11.887 10.637 8.834 1.00 98.19 89 THR A CA 1
ATOM 703 C C . THR A 1 89 ? -13.356 10.798 9.237 1.00 98.19 89 THR A C 1
ATOM 705 O O . THR A 1 89 ? -13.716 10.486 10.375 1.00 98.19 89 THR A O 1
ATOM 708 N N . ASP A 1 90 ? -14.224 11.183 8.296 1.00 97.31 90 ASP A N 1
ATOM 709 C CA . ASP A 1 90 ? -15.673 11.121 8.505 1.00 97.31 90 ASP A CA 1
ATOM 710 C C . ASP A 1 90 ? -16.154 9.661 8.556 1.00 97.31 90 ASP A C 1
ATOM 712 O O . ASP A 1 90 ? -16.056 8.902 7.590 1.00 97.31 90 ASP A O 1
ATOM 716 N N . LEU A 1 91 ? -16.723 9.271 9.699 1.00 96.88 91 LEU A N 1
ATOM 717 C CA . LEU A 1 91 ? -17.250 7.927 9.937 1.00 96.88 91 LEU A CA 1
ATOM 718 C C . LEU A 1 91 ? -18.541 7.631 9.153 1.00 96.88 91 LEU A C 1
ATOM 720 O O . LEU A 1 91 ? -18.920 6.465 9.042 1.00 96.88 91 LEU A O 1
ATOM 724 N N . HIS A 1 92 ? -19.201 8.654 8.603 1.00 96.81 92 HIS A N 1
ATOM 725 C CA . HIS A 1 92 ? -20.379 8.522 7.743 1.00 96.81 92 HIS A CA 1
ATOM 726 C C . HIS A 1 92 ? -20.028 8.463 6.243 1.00 96.81 92 HIS A C 1
ATOM 728 O O . HIS A 1 92 ? -20.881 8.119 5.422 1.00 96.81 92 HIS A O 1
ATOM 734 N N . SER A 1 93 ? -18.765 8.705 5.882 1.00 97.44 93 SER A N 1
ATOM 735 C CA . SER A 1 93 ? -18.260 8.670 4.510 1.00 97.44 93 SER A CA 1
ATOM 736 C C . SER A 1 93 ? -17.689 7.289 4.169 1.00 97.44 93 SER A C 1
ATOM 738 O O . SER A 1 93 ? -16.587 6.934 4.592 1.00 97.44 93 SER A O 1
ATOM 740 N N . PHE A 1 94 ? -18.398 6.510 3.336 1.00 97.75 94 PHE A N 1
ATOM 741 C CA . PHE A 1 94 ? -17.906 5.219 2.814 1.00 97.75 94 PHE A CA 1
ATOM 742 C C . PHE A 1 94 ? -16.481 5.335 2.254 1.00 97.75 94 PHE A C 1
ATOM 744 O O . PHE A 1 94 ? -15.617 4.504 2.532 1.00 97.75 94 PHE A O 1
ATOM 751 N N . ARG A 1 95 ? -16.236 6.400 1.482 1.00 97.50 95 ARG A N 1
ATOM 752 C CA . ARG A 1 95 ? -14.955 6.693 0.836 1.00 97.50 95 ARG A CA 1
ATOM 753 C C . ARG A 1 95 ? -13.820 6.816 1.854 1.00 97.50 95 ARG A C 1
ATOM 755 O O . ARG A 1 95 ? -12.750 6.257 1.627 1.00 97.50 95 ARG A O 1
ATOM 762 N N . GLU A 1 96 ? -14.038 7.546 2.943 1.00 98.12 96 GLU A N 1
ATOM 763 C CA . GLU A 1 96 ? -12.997 7.828 3.935 1.00 98.12 96 GLU A CA 1
ATOM 764 C C . GLU A 1 96 ? -12.809 6.669 4.915 1.00 98.12 96 GLU A C 1
ATOM 766 O O . GLU A 1 96 ? -11.673 6.285 5.181 1.00 98.12 96 GLU A O 1
ATOM 771 N N . VAL A 1 97 ? -13.893 6.020 5.353 1.00 98.50 97 VAL A N 1
ATOM 772 C CA . VAL A 1 97 ? -13.828 4.781 6.150 1.00 98.50 97 VAL A CA 1
ATOM 773 C C . VAL A 1 97 ? -13.085 3.678 5.391 1.00 98.50 97 VAL A C 1
ATOM 775 O O . VAL A 1 97 ? -12.230 2.997 5.962 1.00 98.50 97 VAL A O 1
ATOM 778 N N . GLN A 1 98 ? -13.352 3.526 4.089 1.00 98.00 98 GLN A N 1
ATOM 779 C CA . GLN A 1 98 ? -12.611 2.599 3.239 1.00 98.00 98 GLN A CA 1
ATOM 780 C C . GLN A 1 98 ? -11.140 3.012 3.102 1.00 98.00 98 GLN A C 1
ATOM 782 O O . GLN A 1 98 ? -10.264 2.155 3.208 1.00 98.00 98 GLN A O 1
ATOM 787 N N . LEU A 1 99 ? -10.845 4.302 2.901 1.00 98.06 99 LEU A N 1
ATOM 788 C CA . LEU A 1 99 ? -9.471 4.802 2.816 1.00 98.06 99 LEU A CA 1
ATOM 789 C C . LEU A 1 99 ? -8.682 4.508 4.101 1.00 98.06 99 LEU A C 1
ATOM 791 O O . LEU A 1 99 ? -7.595 3.938 4.019 1.00 98.06 99 LEU A O 1
ATOM 795 N N . ALA A 1 100 ? -9.240 4.828 5.271 1.00 98.31 100 ALA A N 1
ATOM 796 C CA . ALA A 1 100 ? -8.651 4.538 6.577 1.00 98.31 100 ALA A CA 1
ATOM 797 C C . ALA A 1 100 ? -8.350 3.039 6.743 1.00 98.31 100 ALA A C 1
ATOM 799 O O . ALA A 1 100 ? -7.240 2.659 7.125 1.00 98.31 100 ALA A O 1
ATOM 800 N N . PHE A 1 101 ? -9.298 2.171 6.376 1.00 98.12 101 PHE A N 1
ATOM 801 C CA . PHE A 1 101 ? -9.102 0.727 6.457 1.00 98.12 101 PHE A CA 1
ATOM 802 C C . PHE A 1 101 ? -8.038 0.203 5.474 1.00 98.12 101 PHE A C 1
ATOM 804 O O . PHE A 1 101 ? -7.184 -0.587 5.880 1.00 98.12 101 PHE A O 1
ATOM 811 N N . ILE A 1 102 ? -8.013 0.670 4.216 1.00 96.94 102 ILE A N 1
ATOM 812 C CA . ILE A 1 102 ? -6.960 0.319 3.241 1.00 96.94 102 ILE A CA 1
ATOM 813 C C . ILE A 1 102 ? -5.583 0.746 3.760 1.00 96.94 102 ILE A C 1
ATOM 815 O O . ILE A 1 102 ? -4.624 -0.027 3.677 1.00 96.94 102 ILE A O 1
ATOM 819 N N . VAL A 1 103 ? -5.483 1.964 4.302 1.00 97.38 103 VAL A N 1
ATOM 820 C CA . VAL A 1 103 ? -4.243 2.518 4.858 1.00 97.38 103 VAL A CA 1
ATOM 821 C C . VAL A 1 103 ? -3.706 1.615 5.967 1.00 97.38 103 VAL A C 1
ATOM 823 O O . VAL A 1 103 ? -2.540 1.226 5.901 1.00 97.38 103 VAL A O 1
ATOM 826 N N . LEU A 1 104 ? -4.548 1.204 6.920 1.00 97.75 104 LEU A N 1
ATOM 827 C CA . LEU A 1 104 ? -4.154 0.270 7.981 1.00 97.75 104 LEU A CA 1
ATOM 828 C C . LEU A 1 104 ? -3.796 -1.122 7.441 1.00 97.75 104 LEU A C 1
ATOM 830 O O . LEU A 1 104 ? -2.790 -1.691 7.856 1.00 97.75 104 LEU A O 1
ATOM 834 N N . CYS A 1 105 ? -4.546 -1.660 6.474 1.00 96.19 105 CYS A N 1
ATOM 835 C CA . CYS A 1 105 ? -4.230 -2.956 5.864 1.00 96.19 105 CYS A CA 1
ATOM 836 C C . CYS A 1 105 ? -2.841 -2.959 5.208 1.00 96.19 105 CYS A C 1
ATOM 838 O O . CYS A 1 105 ? -2.063 -3.892 5.411 1.00 96.19 105 CYS A O 1
ATOM 840 N N . LEU A 1 106 ? -2.502 -1.919 4.441 1.00 94.50 106 LEU A N 1
ATOM 841 C CA . LEU A 1 106 ? -1.195 -1.783 3.788 1.00 94.50 106 LEU A CA 1
ATOM 842 C C . LEU A 1 106 ? -0.067 -1.502 4.784 1.00 94.50 106 LEU A C 1
ATOM 844 O O . LEU A 1 106 ? 1.016 -2.074 4.655 1.00 94.50 106 LEU A O 1
ATOM 848 N N . LEU A 1 107 ? -0.328 -0.647 5.775 1.00 95.88 107 LEU A N 1
ATOM 849 C CA . LEU A 1 107 ? 0.619 -0.303 6.831 1.00 95.88 107 LEU A CA 1
ATOM 850 C C . LEU A 1 107 ? 0.977 -1.524 7.686 1.00 95.88 107 LEU A C 1
ATOM 852 O O . LEU A 1 107 ? 2.148 -1.717 7.994 1.00 95.88 107 LEU A O 1
ATOM 856 N N . TYR A 1 108 ? -0.003 -2.359 8.041 1.00 96.25 108 TYR A N 1
ATOM 857 C CA . TYR A 1 108 ? 0.220 -3.511 8.909 1.00 96.25 108 TYR A CA 1
ATOM 858 C C . TYR A 1 108 ? 0.713 -4.756 8.179 1.00 96.25 108 TYR A C 1
ATOM 860 O O . TYR A 1 108 ? 1.607 -5.409 8.693 1.00 96.25 108 TYR A O 1
ATOM 868 N N . THR A 1 109 ? 0.189 -5.083 6.991 1.00 92.12 109 THR A N 1
ATOM 869 C CA . THR A 1 109 ? 0.628 -6.288 6.247 1.00 92.12 109 THR A CA 1
ATOM 870 C C . THR A 1 109 ? 1.889 -6.075 5.418 1.00 92.12 109 THR A C 1
ATOM 872 O O . THR A 1 109 ? 2.421 -7.018 4.835 1.00 92.12 109 THR A O 1
ATOM 875 N N . PHE A 1 110 ? 2.315 -4.822 5.257 1.00 90.06 110 PHE A N 1
ATOM 876 C CA . PHE A 1 110 ? 3.331 -4.409 4.290 1.00 90.06 110 PHE A CA 1
ATOM 877 C C . PHE A 1 110 ? 2.963 -4.788 2.845 1.00 90.06 110 PHE A C 1
ATOM 879 O O . PHE A 1 110 ? 3.843 -4.812 1.992 1.00 90.06 110 PHE A O 1
ATOM 886 N N . SER A 1 111 ? 1.707 -5.112 2.517 1.00 85.31 111 SER A N 1
ATOM 887 C CA . SER A 1 111 ? 1.335 -5.560 1.166 1.00 85.31 111 SER A CA 1
ATOM 888 C C . SER A 1 111 ? 1.711 -4.536 0.093 1.00 85.31 111 SER A C 1
ATOM 890 O O . SER A 1 111 ? 1.768 -3.331 0.343 1.00 85.31 111 SER A O 1
ATOM 892 N N . ARG A 1 112 ? 2.020 -5.006 -1.125 1.00 79.25 112 ARG A N 1
ATOM 893 C CA . ARG A 1 112 ? 2.220 -4.068 -2.238 1.00 79.25 112 ARG A CA 1
ATOM 894 C C . ARG A 1 112 ? 0.875 -3.485 -2.663 1.00 79.25 112 ARG A C 1
ATOM 896 O O . ARG A 1 112 ? -0.173 -4.089 -2.457 1.00 79.25 112 ARG A O 1
ATOM 903 N N . THR A 1 113 ? 0.907 -2.301 -3.249 1.00 71.25 113 THR A N 1
ATOM 904 C CA . THR A 1 113 ? -0.289 -1.489 -3.503 1.00 71.25 113 THR A CA 1
ATOM 905 C C . THR A 1 113 ? -1.073 -1.941 -4.731 1.00 71.25 113 THR A C 1
ATOM 907 O O . THR A 1 113 ? -2.211 -1.523 -4.914 1.00 71.25 113 THR A O 1
ATOM 910 N N . GLU A 1 114 ? -0.494 -2.844 -5.520 1.00 69.44 114 GLU A N 1
ATOM 911 C CA . GLU A 1 114 ? -1.165 -3.632 -6.552 1.00 69.44 114 GLU A CA 1
ATOM 912 C C . GLU A 1 114 ? -2.006 -4.795 -5.966 1.00 69.44 114 GLU A C 1
ATOM 914 O O . GLU A 1 114 ? -2.799 -5.383 -6.686 1.00 69.44 114 GLU A O 1
ATOM 919 N N . CYS A 1 115 ? -1.878 -5.125 -4.668 1.00 76.25 115 CYS A N 1
ATOM 920 C CA . CYS A 1 115 ? -2.698 -6.147 -3.984 1.00 76.25 115 CYS A CA 1
ATOM 921 C C . CYS A 1 115 ? -4.154 -5.722 -3.725 1.00 76.25 115 CYS A C 1
ATOM 923 O O . CYS A 1 115 ? -5.062 -6.499 -4.012 1.00 76.25 115 CYS A O 1
ATOM 925 N N . PRO A 1 116 ? -4.430 -4.528 -3.162 1.00 83.19 116 PRO A N 1
ATOM 926 C CA . PRO A 1 116 ? -5.807 -4.103 -2.916 1.00 83.19 116 PRO A CA 1
ATOM 927 C C . PRO A 1 116 ? -6.541 -3.641 -4.181 1.00 83.19 116 PRO A C 1
ATOM 929 O O . PRO A 1 116 ? -7.764 -3.742 -4.232 1.00 83.19 116 PRO A O 1
ATOM 932 N N . CYS A 1 117 ? -5.818 -3.095 -5.167 1.00 89.75 117 CYS A N 1
ATOM 933 C CA . CYS A 1 117 ? -6.401 -2.234 -6.195 1.00 89.75 117 CYS A CA 1
ATOM 934 C C . CYS A 1 117 ? -5.866 -2.573 -7.601 1.00 89.75 117 CYS A C 1
ATOM 936 O O . CYS A 1 117 ? -4.666 -2.381 -7.830 1.00 89.75 117 CYS A O 1
ATOM 938 N N . PRO A 1 118 ? -6.716 -2.991 -8.564 1.00 91.94 118 PRO A N 1
ATOM 939 C CA . PRO A 1 118 ? -6.320 -3.109 -9.970 1.00 91.94 118 PRO A CA 1
ATOM 940 C C . PRO A 1 118 ? -5.919 -1.756 -10.563 1.00 91.94 118 PRO A C 1
ATOM 942 O O . PRO A 1 118 ? -6.178 -0.697 -9.989 1.00 91.94 118 PRO A O 1
ATOM 945 N N . LYS A 1 119 ? -5.270 -1.753 -11.728 1.00 90.56 119 LYS A N 1
ATOM 946 C CA . LYS A 1 119 ? -4.827 -0.499 -12.363 1.00 90.56 119 LYS A CA 1
ATOM 947 C C . LYS A 1 119 ? -5.899 0.110 -13.260 1.00 90.56 119 LYS A C 1
ATOM 949 O O . LYS A 1 119 ? -6.016 1.333 -13.310 1.00 90.56 119 LYS A O 1
ATOM 954 N N . THR A 1 120 ? -6.666 -0.734 -13.942 1.00 91.25 120 THR A N 1
ATOM 955 C CA . THR A 1 120 ? -7.715 -0.356 -14.897 1.00 91.25 120 THR A CA 1
ATOM 956 C C . THR A 1 120 ? -9.048 -1.004 -14.516 1.00 91.25 120 THR A C 1
ATOM 958 O O . THR A 1 120 ? -9.108 -1.869 -13.642 1.00 91.25 120 THR A O 1
ATOM 961 N N . PHE A 1 121 ? -10.145 -0.573 -15.144 1.00 92.12 121 PHE A N 1
ATOM 962 C CA . PHE A 1 121 ? -11.441 -1.254 -15.000 1.00 92.12 121 PHE A CA 1
ATOM 963 C C . PHE A 1 121 ? -11.576 -2.447 -15.956 1.00 92.12 121 PHE A C 1
ATOM 965 O O . PHE A 1 121 ? -12.349 -3.363 -15.691 1.00 92.12 121 PHE A O 1
ATOM 972 N N . ASP A 1 122 ? -10.812 -2.435 -17.045 1.00 89.62 122 ASP A N 1
ATOM 973 C CA . ASP A 1 122 ? -10.890 -3.318 -18.202 1.00 89.62 122 ASP A CA 1
ATOM 974 C C . ASP A 1 122 ? -9.489 -3.709 -18.718 1.00 89.62 122 ASP A C 1
ATOM 976 O O . ASP A 1 122 ? -8.455 -3.272 -18.203 1.00 89.62 122 ASP A O 1
ATOM 980 N N . GLY A 1 123 ? -9.442 -4.584 -19.723 1.00 89.06 123 GLY A N 1
ATOM 981 C CA . GLY A 1 123 ? -8.189 -5.081 -20.292 1.00 89.06 123 GLY A CA 1
ATOM 982 C C . GLY A 1 123 ? -7.394 -5.984 -19.339 1.00 89.06 123 GLY A C 1
ATOM 983 O O . GLY A 1 123 ? -7.942 -6.627 -18.451 1.00 89.06 123 GLY A O 1
ATOM 984 N N . ARG A 1 124 ? -6.075 -6.070 -19.551 1.00 85.69 124 ARG A N 1
ATOM 985 C CA . ARG A 1 124 ? -5.198 -7.043 -18.868 1.00 85.69 124 ARG A CA 1
ATOM 986 C C . ARG A 1 124 ? -4.917 -6.727 -17.392 1.00 85.69 124 ARG A C 1
ATOM 988 O O . ARG A 1 124 ? -4.524 -7.626 -16.658 1.00 85.69 124 ARG A O 1
ATOM 995 N N . GLU A 1 125 ? -5.070 -5.474 -16.968 1.00 86.81 125 GLU A N 1
ATOM 996 C CA . GLU A 1 125 ? -4.747 -5.019 -15.602 1.00 86.81 125 GLU A CA 1
ATOM 997 C C . GLU A 1 125 ? -6.004 -4.655 -14.783 1.00 86.81 125 GLU A C 1
ATOM 999 O O . GLU A 1 125 ? -5.938 -3.856 -13.839 1.00 86.81 125 GLU A O 1
ATOM 1004 N N . CYS A 1 126 ? -7.144 -5.250 -15.162 1.00 91.75 126 CYS A N 1
ATOM 1005 C CA . CYS A 1 126 ? -8.417 -5.149 -14.458 1.00 91.75 126 CYS A CA 1
ATOM 1006 C C . CYS A 1 126 ? -8.450 -5.998 -13.177 1.00 91.75 126 CYS A C 1
ATOM 1008 O O . CYS A 1 126 ? -7.468 -6.635 -12.791 1.00 91.75 126 CYS A O 1
ATOM 1010 N N . TYR A 1 127 ? -9.604 -6.020 -12.505 1.00 92.56 127 TYR A N 1
ATOM 1011 C CA . TYR A 1 127 ? -9.790 -6.863 -11.329 1.00 92.56 127 TYR A CA 1
ATOM 1012 C C . TYR A 1 127 ? -9.682 -8.355 -11.663 1.00 92.56 127 TYR A C 1
ATOM 1014 O O . TYR A 1 127 ? -10.431 -8.886 -12.480 1.00 92.56 127 TYR A O 1
ATOM 1022 N N . ASP A 1 128 ? -8.786 -9.015 -10.942 1.00 89.25 128 ASP A N 1
ATOM 1023 C CA . ASP A 1 128 ? -8.594 -10.460 -10.911 1.00 89.25 128 ASP A CA 1
ATOM 1024 C C . ASP A 1 128 ? -8.660 -10.922 -9.447 1.00 89.25 128 ASP A C 1
ATOM 1026 O O . ASP A 1 128 ? -7.885 -10.453 -8.611 1.00 89.25 128 ASP A O 1
ATOM 1030 N N . LYS A 1 129 ? -9.583 -11.842 -9.155 1.00 87.81 129 LYS A N 1
ATOM 1031 C CA . LYS A 1 129 ? -9.863 -12.427 -7.830 1.00 87.81 129 LYS A CA 1
ATOM 1032 C C . LYS A 1 129 ? -8.687 -13.199 -7.209 1.00 87.81 129 LYS A C 1
ATOM 1034 O O . LYS A 1 129 ? -8.699 -13.451 -6.004 1.00 87.81 129 LYS A O 1
ATOM 1039 N N . ASP A 1 130 ? -7.724 -13.626 -8.026 1.00 82.44 130 ASP A N 1
ATOM 1040 C CA . ASP A 1 130 ? -6.579 -14.436 -7.611 1.00 82.44 130 ASP A CA 1
ATOM 1041 C C . ASP A 1 130 ? -5.322 -13.569 -7.374 1.00 82.44 130 ASP A C 1
ATOM 1043 O O . ASP A 1 130 ? -4.461 -13.930 -6.565 1.00 82.44 130 ASP A O 1
ATOM 1047 N N . VAL A 1 131 ? -5.278 -12.373 -7.976 1.00 81.69 131 VAL A N 1
ATOM 1048 C CA . VAL A 1 131 ? -4.230 -11.348 -7.785 1.00 81.69 131 VAL A CA 1
ATOM 1049 C C . VAL A 1 131 ? -4.611 -10.303 -6.730 1.00 81.69 131 VAL A C 1
ATOM 1051 O O . VAL A 1 131 ? -3.744 -9.856 -5.980 1.00 81.69 131 VAL A O 1
ATOM 1054 N N . HIS A 1 132 ? -5.888 -9.924 -6.647 1.00 89.38 132 HIS A N 1
ATOM 1055 C CA . HIS A 1 132 ? -6.358 -8.816 -5.814 1.00 89.38 132 HIS A CA 1
ATOM 1056 C C . HIS A 1 132 ? -7.213 -9.291 -4.638 1.00 89.38 132 HIS A C 1
ATOM 1058 O O . HIS A 1 132 ? -7.894 -10.315 -4.715 1.00 89.38 132 HIS A O 1
ATOM 1064 N N . TRP A 1 133 ? -7.233 -8.501 -3.565 1.00 91.12 133 TRP A N 1
ATOM 1065 C CA . TRP A 1 133 ? -8.040 -8.798 -2.383 1.00 91.12 133 TRP A CA 1
ATOM 1066 C C . TRP A 1 133 ? -9.546 -8.851 -2.677 1.00 91.12 133 TRP A C 1
ATOM 1068 O O . TRP A 1 133 ? -10.163 -7.887 -3.145 1.00 91.12 133 TRP A O 1
ATOM 1078 N N . ASN A 1 134 ? -10.148 -9.990 -2.346 1.00 92.06 134 ASN A N 1
ATOM 1079 C CA . ASN A 1 134 ? -11.592 -10.196 -2.342 1.00 92.06 134 ASN A CA 1
ATOM 1080 C C . ASN A 1 134 ? -12.170 -10.179 -0.918 1.00 92.06 134 ASN A C 1
ATOM 1082 O O . ASN A 1 134 ? -11.443 -10.223 0.072 1.00 92.06 134 ASN A O 1
ATOM 1086 N N . VAL A 1 135 ? -13.499 -10.135 -0.811 1.00 92.44 135 VAL A N 1
ATOM 1087 C CA . VAL A 1 135 ? -14.221 -10.176 0.478 1.00 92.44 135 VAL A CA 1
ATOM 1088 C C . VAL A 1 135 ? -13.849 -11.414 1.315 1.00 92.44 135 VAL A C 1
ATOM 1090 O O . VAL A 1 135 ? -13.854 -11.364 2.541 1.00 92.44 135 VAL A O 1
ATOM 1093 N N . GLY A 1 136 ? -13.506 -12.533 0.673 1.00 90.31 136 GLY A N 1
ATOM 1094 C CA . GLY A 1 136 ? -13.073 -13.769 1.321 1.00 90.31 136 GLY A CA 1
ATOM 1095 C C . GLY A 1 136 ? -11.637 -13.768 1.858 1.00 90.31 136 GLY A C 1
ATOM 1096 O O . GLY A 1 136 ? -11.274 -14.737 2.523 1.00 90.31 136 GLY A O 1
ATOM 1097 N N . ASP A 1 137 ? -10.850 -12.718 1.604 1.00 91.06 137 ASP A N 1
ATOM 1098 C CA . ASP A 1 137 ? -9.457 -12.575 2.056 1.00 91.06 137 ASP A CA 1
ATOM 1099 C C . ASP A 1 137 ? -9.311 -11.878 3.416 1.00 91.06 137 ASP A C 1
ATOM 1101 O O . ASP A 1 137 ? -8.187 -11.619 3.848 1.00 91.06 137 ASP A O 1
ATOM 1105 N N . PHE A 1 138 ? -10.429 -11.607 4.094 1.00 93.12 138 PHE A N 1
ATOM 1106 C CA . PHE A 1 138 ? -10.489 -11.014 5.427 1.00 93.12 138 PHE A CA 1
ATOM 1107 C C . PHE A 1 138 ? -11.290 -11.916 6.364 1.00 93.12 138 PHE A C 1
ATOM 1109 O O . PHE A 1 138 ? -12.391 -12.357 6.030 1.00 93.12 138 PHE A O 1
ATOM 1116 N N . ASP A 1 139 ? -10.742 -12.185 7.545 1.00 92.06 139 ASP A N 1
ATOM 1117 C CA . ASP A 1 139 ? -11.384 -13.007 8.572 1.00 92.06 139 ASP A CA 1
ATOM 1118 C C . ASP A 1 139 ? -10.970 -12.537 9.975 1.00 92.06 139 ASP A C 1
ATOM 1120 O O . ASP A 1 139 ? -9.869 -12.018 10.152 1.00 92.06 139 ASP A O 1
ATOM 1124 N N . VAL A 1 140 ? -11.836 -12.693 10.977 1.00 94.19 140 VAL A N 1
ATOM 1125 C CA . VAL A 1 140 ? -11.567 -12.246 12.355 1.00 94.19 140 VAL A CA 1
ATOM 1126 C C . VAL A 1 140 ? -11.513 -13.452 13.278 1.00 94.19 140 VAL A C 1
ATOM 1128 O O . VAL A 1 140 ? -12.518 -14.116 13.519 1.00 94.19 140 VAL A O 1
ATOM 1131 N N . VAL A 1 141 ? -10.331 -13.707 13.834 1.00 93.56 141 VAL A N 1
ATOM 1132 C CA . VAL A 1 141 ? -10.050 -14.866 14.691 1.00 93.56 141 VAL A CA 1
ATOM 1133 C C . VAL A 1 141 ? -9.498 -14.432 16.046 1.00 93.56 141 VAL A C 1
ATOM 1135 O O . VAL A 1 141 ? -9.126 -13.276 16.247 1.00 93.56 141 VAL A O 1
ATOM 1138 N N . HIS A 1 142 ? -9.416 -15.375 16.984 1.00 92.44 142 HIS A N 1
ATOM 1139 C CA . HIS A 1 142 ? -8.642 -15.208 18.212 1.00 92.44 142 HIS A CA 1
ATOM 1140 C C . HIS A 1 142 ? -7.349 -16.022 18.104 1.00 92.44 142 HIS A C 1
ATOM 1142 O O . HIS A 1 142 ? -7.369 -17.194 17.732 1.00 92.44 142 HIS A O 1
ATOM 1148 N N . THR A 1 143 ? -6.207 -15.408 18.400 1.00 87.88 143 THR A N 1
ATOM 1149 C CA . THR A 1 143 ? -4.887 -16.058 18.373 1.00 87.88 143 THR A CA 1
ATOM 1150 C C . THR A 1 143 ? -4.008 -15.418 19.441 1.00 87.88 143 THR A C 1
ATOM 1152 O O . THR A 1 143 ? -4.043 -14.202 19.611 1.00 87.88 143 THR A O 1
ATOM 1155 N N . ALA A 1 144 ? -3.250 -16.229 20.189 1.00 85.19 144 ALA A N 1
ATOM 1156 C CA . ALA A 1 144 ? -2.391 -15.762 21.286 1.00 85.19 144 ALA A CA 1
ATOM 1157 C C . ALA A 1 144 ? -3.109 -14.814 22.282 1.00 85.19 144 ALA A C 1
ATOM 1159 O O . ALA A 1 144 ? -2.578 -13.783 22.684 1.00 85.19 144 ALA A O 1
ATOM 1160 N N . GLY A 1 145 ? -4.363 -15.132 22.631 1.00 84.69 145 GLY A N 1
ATOM 1161 C CA . GLY A 1 145 ? -5.180 -14.342 23.564 1.00 84.69 145 GLY A CA 1
ATOM 1162 C C . GLY A 1 145 ? -5.700 -12.998 23.031 1.00 84.69 145 GLY A C 1
ATOM 1163 O O . GLY A 1 145 ? -6.416 -12.311 23.753 1.00 84.69 145 GLY A O 1
ATOM 1164 N N . ARG A 1 146 ? -5.392 -12.618 21.783 1.00 87.88 146 ARG A N 1
ATOM 1165 C CA . ARG A 1 146 ? -5.843 -11.360 21.162 1.00 87.88 146 ARG A CA 1
ATOM 1166 C C . ARG A 1 146 ? -6.800 -11.621 20.000 1.00 87.88 146 ARG A C 1
ATOM 1168 O O . ARG A 1 146 ? -6.748 -12.675 19.362 1.00 87.88 146 ARG A O 1
ATOM 1175 N N . ARG A 1 147 ? -7.657 -10.640 19.695 1.00 95.00 147 ARG A N 1
ATOM 1176 C CA . ARG A 1 147 ? -8.363 -10.600 18.405 1.00 95.00 147 ARG A CA 1
ATOM 1177 C C . ARG A 1 147 ? -7.358 -10.299 17.298 1.00 95.00 147 ARG A C 1
ATOM 1179 O O . ARG A 1 147 ? -6.449 -9.491 17.488 1.00 95.00 147 ARG A O 1
ATOM 1186 N N . VAL A 1 148 ? -7.536 -10.933 16.148 1.00 94.88 148 VAL A N 1
ATOM 1187 C CA . VAL A 1 148 ? -6.661 -10.795 14.986 1.00 94.88 148 VAL A CA 1
ATOM 1188 C C . VAL A 1 148 ? -7.509 -10.697 13.728 1.00 94.88 148 VAL A C 1
ATOM 1190 O O . VAL A 1 148 ? -8.371 -11.543 13.490 1.00 94.88 148 VAL A O 1
ATOM 1193 N N . LEU A 1 149 ? -7.226 -9.695 12.900 1.00 96.25 149 LEU A N 1
ATOM 1194 C CA . LEU A 1 149 ? -7.682 -9.649 11.519 1.00 96.25 149 LEU A CA 1
ATOM 1195 C C . LEU A 1 149 ? -6.694 -10.456 10.664 1.00 96.25 149 LEU A C 1
ATOM 1197 O O . LEU A 1 149 ? -5.546 -10.057 10.457 1.00 96.25 149 LEU A O 1
ATOM 1201 N N . LYS A 1 150 ? -7.127 -11.619 10.183 1.00 92.62 150 LYS A N 1
ATOM 1202 C CA . LYS A 1 150 ? -6.420 -12.379 9.153 1.00 92.62 150 LYS A CA 1
ATOM 1203 C C . LYS A 1 150 ? -6.620 -11.675 7.811 1.00 92.62 150 LYS A C 1
ATOM 1205 O O . LYS A 1 150 ? -7.759 -11.446 7.413 1.00 92.62 150 LYS A O 1
ATOM 1210 N N . ILE A 1 151 ? -5.526 -11.371 7.113 1.00 91.81 151 ILE A N 1
ATOM 1211 C CA . ILE A 1 151 ? -5.540 -10.786 5.762 1.00 91.81 151 ILE A CA 1
ATOM 1212 C C . ILE A 1 151 ? -4.714 -11.679 4.836 1.00 91.81 151 ILE A C 1
ATOM 1214 O O . ILE A 1 151 ? -3.536 -11.920 5.104 1.00 91.81 151 ILE A O 1
ATOM 1218 N N . ARG A 1 152 ? -5.310 -12.207 3.766 1.00 85.06 152 ARG A N 1
ATOM 1219 C CA . ARG A 1 152 ? -4.625 -13.132 2.846 1.00 85.06 152 ARG A CA 1
ATOM 1220 C C . ARG A 1 152 ? -3.665 -12.373 1.931 1.00 85.06 152 ARG A C 1
ATOM 1222 O O . ARG A 1 152 ? -4.074 -11.421 1.278 1.00 85.06 152 ARG A O 1
ATOM 1229 N N . PHE A 1 153 ? -2.415 -12.800 1.799 1.00 75.00 153 PHE A N 1
ATOM 1230 C CA . PHE A 1 153 ? -1.574 -12.345 0.694 1.00 75.00 153 PHE A CA 1
ATOM 1231 C C . PHE A 1 153 ? -2.029 -13.023 -0.608 1.00 75.00 153 PHE A C 1
ATOM 1233 O O . PHE A 1 153 ? -2.286 -14.228 -0.645 1.00 75.00 153 PHE A O 1
ATOM 1240 N N . ARG A 1 154 ? -2.161 -12.229 -1.675 1.00 72.75 154 ARG A N 1
ATOM 1241 C CA . ARG A 1 154 ? -2.520 -12.682 -3.029 1.00 72.75 154 ARG A CA 1
ATOM 1242 C C . ARG A 1 154 ? -1.299 -12.653 -3.956 1.00 72.75 154 ARG A C 1
ATOM 1244 O O . ARG A 1 154 ? -0.218 -12.224 -3.547 1.00 72.75 154 ARG A O 1
ATOM 1251 N N . VAL A 1 155 ? -1.446 -13.164 -5.183 1.00 60.62 155 VAL A N 1
ATOM 1252 C CA . VAL A 1 155 ? -0.323 -13.468 -6.091 1.00 60.62 155 VAL A CA 1
ATOM 1253 C C . VAL A 1 155 ? 0.463 -12.208 -6.478 1.00 60.62 155 VAL A C 1
ATOM 1255 O O . VAL A 1 155 ? 0.133 -11.498 -7.424 1.00 60.62 155 VAL A O 1
ATOM 1258 N N . ILE A 1 156 ? 1.557 -11.941 -5.756 1.00 53.56 156 ILE A N 1
ATOM 1259 C CA . ILE A 1 156 ? 2.447 -10.795 -5.990 1.00 53.56 156 ILE A CA 1
ATOM 1260 C C . ILE A 1 156 ? 3.899 -11.250 -5.947 1.00 53.56 156 ILE A C 1
ATOM 1262 O O . ILE A 1 156 ? 4.546 -11.191 -4.903 1.00 53.56 156 ILE A O 1
ATOM 1266 N N . LYS A 1 157 ? 4.423 -11.667 -7.112 1.00 48.06 157 LYS A N 1
ATOM 1267 C CA . LYS A 1 157 ? 5.818 -12.122 -7.310 1.00 48.06 157 LYS A CA 1
ATOM 1268 C C . LYS A 1 157 ? 6.341 -12.920 -6.103 1.00 48.06 157 LYS A C 1
ATOM 1270 O O . LYS A 1 157 ? 7.381 -12.568 -5.543 1.00 48.06 157 LYS A O 1
ATOM 1275 N N . GLN A 1 158 ? 5.555 -13.896 -5.653 1.00 48.25 158 GLN A N 1
ATOM 1276 C CA . GLN A 1 158 ? 5.925 -14.749 -4.532 1.00 48.25 158 GLN A CA 1
ATOM 1277 C C . GLN A 1 158 ? 7.011 -15.734 -4.981 1.00 48.25 158 GLN A C 1
ATOM 1279 O O . GLN A 1 158 ? 7.253 -15.902 -6.178 1.00 48.25 158 GLN A O 1
ATOM 1284 N N . ASP A 1 159 ? 7.694 -16.362 -4.024 1.00 48.47 159 ASP A N 1
ATOM 1285 C CA . ASP A 1 159 ? 8.563 -17.497 -4.333 1.00 48.47 159 ASP A CA 1
ATOM 1286 C C . ASP A 1 159 ? 7.713 -18.572 -5.046 1.00 48.47 159 ASP A C 1
ATOM 1288 O O . ASP A 1 159 ? 6.680 -18.952 -4.488 1.00 48.47 159 ASP A O 1
ATOM 1292 N N . PRO A 1 160 ? 8.114 -19.099 -6.222 1.00 49.84 160 PRO A N 1
ATOM 1293 C CA . PRO A 1 160 ? 7.418 -20.206 -6.889 1.00 49.84 160 PRO A CA 1
ATOM 1294 C C . PRO A 1 160 ? 7.204 -21.445 -5.999 1.00 49.84 160 PRO A C 1
ATOM 1296 O O . PRO A 1 160 ? 6.386 -22.308 -6.306 1.00 49.84 160 PRO A O 1
ATOM 1299 N N . ARG A 1 161 ? 7.908 -21.552 -4.863 1.00 48.34 161 ARG A N 1
ATOM 1300 C CA . ARG A 1 161 ? 7.629 -22.540 -3.809 1.00 48.34 161 ARG A CA 1
ATOM 1301 C C . ARG A 1 161 ? 6.249 -22.387 -3.157 1.00 48.34 161 ARG A C 1
ATOM 1303 O O . ARG A 1 161 ? 5.718 -23.397 -2.716 1.00 48.34 161 ARG A O 1
ATOM 1310 N N . VAL A 1 162 ? 5.658 -21.190 -3.122 1.00 50.28 162 VAL A N 1
ATOM 1311 C CA . VAL A 1 162 ? 4.296 -20.953 -2.593 1.00 50.28 162 VAL A CA 1
ATOM 1312 C C . VAL A 1 162 ? 3.220 -21.531 -3.525 1.00 50.28 162 VAL A C 1
ATOM 1314 O O . VAL A 1 162 ? 2.144 -21.910 -3.075 1.00 50.28 162 VAL A O 1
ATOM 1317 N N . GLU A 1 163 ? 3.515 -21.676 -4.820 1.00 50.06 163 GLU A N 1
ATOM 1318 C CA . GLU A 1 163 ? 2.596 -22.269 -5.805 1.00 50.06 163 GLU A CA 1
ATOM 1319 C C . GLU A 1 163 ? 2.539 -23.811 -5.723 1.00 50.06 163 GLU A C 1
ATOM 1321 O O . GLU A 1 163 ? 1.625 -24.439 -6.280 1.00 50.06 163 GLU A O 1
ATOM 1326 N N . ARG A 1 164 ? 3.504 -24.429 -5.023 1.00 49.41 164 ARG A N 1
ATOM 1327 C CA . ARG A 1 164 ? 3.657 -25.887 -4.928 1.00 49.41 164 ARG A CA 1
ATOM 1328 C C . ARG A 1 164 ? 2.527 -26.550 -4.138 1.00 49.41 164 ARG A C 1
ATOM 1330 O O . ARG A 1 164 ? 2.032 -25.955 -3.181 1.00 49.41 164 ARG A O 1
ATOM 1337 N N . PRO A 1 165 ? 2.171 -27.812 -4.451 1.00 45.62 165 PRO A N 1
ATOM 1338 C CA . PRO A 1 165 ? 1.157 -28.559 -3.711 1.00 45.62 165 PRO A CA 1
ATOM 1339 C C . PRO A 1 165 ? 1.414 -28.626 -2.201 1.00 45.62 165 PRO A C 1
ATOM 1341 O O . PRO A 1 165 ? 0.465 -28.491 -1.436 1.00 45.62 165 PRO A O 1
ATOM 1344 N N . GLU A 1 166 ? 2.670 -28.752 -1.758 1.00 41.19 166 GLU A N 1
ATOM 1345 C CA . GLU A 1 166 ? 2.997 -28.850 -0.324 1.00 41.19 166 GLU A CA 1
ATOM 1346 C C . GLU A 1 166 ? 2.801 -27.523 0.436 1.00 41.19 166 GLU A C 1
ATOM 1348 O O . GLU A 1 166 ? 2.687 -27.526 1.659 1.00 41.19 166 GLU A O 1
ATOM 1353 N N . ALA A 1 167 ? 2.735 -26.391 -0.275 1.00 46.03 167 ALA A N 1
ATOM 1354 C CA . ALA A 1 167 ? 2.430 -25.074 0.287 1.00 46.03 167 ALA A CA 1
ATOM 1355 C C . ALA A 1 167 ? 0.926 -24.727 0.235 1.00 46.03 167 ALA A C 1
ATOM 1357 O O . ALA A 1 167 ? 0.510 -23.701 0.780 1.00 46.03 167 ALA A O 1
ATOM 1358 N N . ARG A 1 168 ? 0.082 -25.578 -0.373 1.00 46.94 168 ARG A N 1
ATOM 1359 C CA . ARG A 1 168 ? -1.381 -25.394 -0.452 1.00 46.94 168 ARG A CA 1
ATOM 1360 C C . ARG A 1 168 ? -2.085 -25.788 0.853 1.00 46.94 168 ARG A C 1
ATOM 1362 O O . ARG A 1 168 ? -2.894 -26.710 0.885 1.00 46.94 168 ARG A O 1
ATOM 1369 N N . GLY A 1 169 ? -1.788 -25.056 1.924 1.00 51.94 169 GLY A N 1
ATOM 1370 C CA . GLY A 1 169 ? -2.617 -25.026 3.131 1.00 51.94 169 GLY A CA 1
ATOM 1371 C C . GLY A 1 169 ? -3.859 -24.134 2.974 1.00 51.94 169 GLY A C 1
ATOM 1372 O O . GLY A 1 169 ? -4.193 -23.681 1.879 1.00 51.94 169 GLY A O 1
ATOM 1373 N N . ASP A 1 170 ? -4.508 -23.809 4.098 1.00 54.50 170 ASP A N 1
ATOM 1374 C CA . ASP A 1 170 ? -5.713 -22.954 4.172 1.00 54.50 170 ASP A CA 1
ATOM 1375 C C . ASP A 1 170 ? -5.511 -21.520 3.611 1.00 54.50 170 ASP A C 1
ATOM 1377 O O . ASP A 1 170 ? -6.459 -20.813 3.255 1.00 54.50 170 ASP A O 1
ATOM 1381 N N . GLY A 1 171 ? -4.259 -21.086 3.454 1.00 59.44 171 GLY A N 1
ATOM 1382 C CA . GLY A 1 171 ? -3.888 -19.871 2.734 1.00 59.44 171 GLY A CA 1
ATOM 1383 C C . GLY A 1 171 ? -2.683 -19.151 3.318 1.00 59.44 171 GLY A C 1
ATOM 1384 O O . GLY A 1 171 ? -2.302 -19.357 4.469 1.00 59.44 171 GLY A O 1
ATOM 1385 N N . ASP A 1 172 ? -2.110 -18.256 2.518 1.00 74.12 172 ASP A N 1
ATOM 1386 C CA . ASP A 1 172 ? -1.021 -17.380 2.934 1.00 74.12 172 ASP A CA 1
ATOM 1387 C C . ASP A 1 172 ? -1.562 -16.200 3.772 1.00 74.12 172 ASP A C 1
ATOM 1389 O O . ASP A 1 172 ? -1.785 -15.101 3.270 1.00 74.12 172 ASP A O 1
ATOM 1393 N N . TRP A 1 173 ? -1.846 -16.437 5.056 1.00 84.62 173 TRP A N 1
ATOM 1394 C CA . TRP A 1 173 ? -2.524 -15.476 5.940 1.00 84.62 173 TRP A CA 1
ATOM 1395 C C . TRP A 1 173 ? -1.562 -14.610 6.766 1.00 84.62 173 TRP A C 1
ATOM 1397 O O . TRP A 1 173 ? -0.814 -15.126 7.603 1.00 84.62 173 TRP A O 1
ATOM 1407 N N . SER A 1 174 ? -1.608 -13.287 6.592 1.00 89.12 174 SER A N 1
ATOM 1408 C CA . SER A 1 174 ? -1.041 -12.357 7.571 1.00 89.12 174 SER A CA 1
ATOM 1409 C C . SER A 1 174 ? -1.946 -12.256 8.794 1.00 89.12 174 SER A C 1
ATOM 1411 O O . SER A 1 174 ? -3.164 -12.185 8.651 1.00 89.12 174 SER A O 1
ATOM 1413 N N . PHE A 1 175 ? -1.355 -12.228 9.987 1.00 91.44 175 PHE A N 1
ATOM 1414 C CA . PHE A 1 175 ? -2.067 -12.123 11.259 1.00 91.44 175 PHE A CA 1
ATOM 1415 C C . PHE A 1 175 ? -1.854 -10.712 11.813 1.00 91.44 175 PHE A C 1
ATOM 1417 O O . PHE A 1 175 ? -0.812 -10.414 12.393 1.00 91.44 175 PHE A O 1
ATOM 1424 N N . VAL A 1 176 ? -2.835 -9.836 11.599 1.00 94.88 176 VAL A N 1
ATOM 1425 C CA . VAL A 1 176 ? -2.808 -8.441 12.047 1.00 94.88 176 VAL A CA 1
ATOM 1426 C C . VAL A 1 176 ? -3.541 -8.344 13.385 1.00 94.88 176 VAL A C 1
ATOM 1428 O O . VAL A 1 176 ? -4.771 -8.368 13.432 1.00 94.88 176 VAL A O 1
ATOM 1431 N N . GLY A 1 177 ? -2.788 -8.294 14.485 1.00 95.38 177 GLY A N 1
ATOM 1432 C CA . GLY A 1 177 ? -3.354 -8.158 15.830 1.00 95.38 177 GLY A CA 1
ATOM 1433 C C . GLY A 1 177 ? -4.153 -6.867 16.024 1.00 95.38 177 GLY A C 1
ATOM 1434 O O . GLY A 1 177 ? -3.859 -5.832 15.430 1.00 95.38 177 GLY A O 1
ATOM 1435 N N . ASP A 1 178 ? -5.189 -6.932 16.850 1.00 96.19 178 ASP A N 1
ATOM 1436 C CA . ASP A 1 178 ? -6.009 -5.767 17.160 1.00 96.19 178 ASP A CA 1
ATOM 1437 C C . ASP A 1 178 ? -5.303 -4.797 18.126 1.00 96.19 178 ASP A C 1
ATOM 1439 O O . ASP A 1 178 ? -4.530 -5.215 18.992 1.00 96.19 178 ASP A O 1
ATOM 1443 N N . VAL A 1 179 ? -5.616 -3.505 18.001 1.00 95.44 179 VAL A N 1
ATOM 1444 C CA . VAL A 1 179 ? -5.179 -2.441 18.920 1.00 95.44 179 VAL A CA 1
ATOM 1445 C C . VAL A 1 179 ? -6.444 -1.862 19.565 1.00 95.44 179 VAL A C 1
ATOM 1447 O O . VAL A 1 179 ? -6.981 -0.872 19.055 1.00 95.44 179 VAL A O 1
ATOM 1450 N N . PRO A 1 180 ? -7.001 -2.529 20.597 1.00 91.12 180 PRO A N 1
ATOM 1451 C CA . PRO A 1 180 ? -8.338 -2.241 21.113 1.00 91.12 180 PRO A CA 1
ATOM 1452 C C . PRO A 1 180 ? -8.481 -0.797 21.603 1.00 91.12 180 PRO A C 1
ATOM 1454 O O . PRO A 1 180 ? -7.498 -0.129 21.915 1.00 91.12 180 PRO A O 1
ATOM 1457 N N . ASP A 1 181 ? -9.728 -0.322 21.618 1.00 89.56 181 ASP A N 1
ATOM 1458 C CA . ASP A 1 181 ? -10.133 0.993 22.135 1.00 89.56 181 ASP A CA 1
ATOM 1459 C C . ASP A 1 181 ? -9.370 2.190 21.531 1.00 89.56 181 ASP A C 1
ATOM 1461 O O . ASP A 1 181 ? -9.277 3.267 22.118 1.00 89.56 181 ASP A O 1
ATOM 1465 N N . SER A 1 182 ? -8.855 2.019 20.307 1.00 94.31 182 SER A N 1
ATOM 1466 C CA . SER A 1 182 ? -8.054 3.020 19.604 1.00 94.31 182 SER A CA 1
ATOM 1467 C C . SER A 1 182 ? -8.443 3.170 18.130 1.00 94.31 182 SER A C 1
ATOM 1469 O O . SER A 1 182 ? -8.922 2.238 17.478 1.00 94.31 182 SER A O 1
ATOM 1471 N N . LYS A 1 183 ? -8.126 4.339 17.559 1.00 95.38 183 LYS A N 1
ATOM 1472 C CA . LYS A 1 183 ? -8.173 4.604 16.108 1.00 95.38 183 LYS A CA 1
ATOM 1473 C C . LYS A 1 183 ? -7.240 3.709 15.279 1.00 95.38 183 LYS A C 1
ATOM 1475 O O . LYS A 1 183 ? -7.394 3.650 14.065 1.00 95.38 183 LYS A O 1
ATOM 1480 N N . TRP A 1 184 ? -6.315 2.992 15.917 1.00 97.50 184 TRP A N 1
ATOM 1481 C CA . TRP A 1 184 ? -5.419 2.028 15.282 1.00 97.50 184 TRP A CA 1
ATOM 1482 C C . TRP A 1 184 ? -6.013 0.607 15.208 1.00 97.50 184 TRP A C 1
ATOM 1484 O O . TRP A 1 184 ? -5.411 -0.260 14.588 1.00 97.50 184 TRP A O 1
ATOM 1494 N N . SER A 1 185 ? -7.199 0.345 15.778 1.00 97.75 185 SER A N 1
ATOM 1495 C CA . SER A 1 185 ? -7.861 -0.967 15.683 1.00 97.75 185 SER A CA 1
ATOM 1496 C C . SER A 1 185 ? -8.228 -1.317 14.227 1.00 97.75 185 SER A C 1
ATOM 1498 O O . SER A 1 185 ? -9.164 -0.729 13.676 1.00 97.75 185 SER A O 1
ATOM 1500 N N . PRO A 1 186 ? -7.583 -2.311 13.581 1.00 96.69 186 PRO A N 1
ATOM 1501 C CA . PRO A 1 186 ? -7.965 -2.736 12.233 1.00 96.69 186 PRO A CA 1
ATOM 1502 C C . PRO A 1 186 ? -9.367 -3.365 12.211 1.00 96.69 186 PRO A C 1
ATOM 1504 O O . PRO A 1 186 ? -10.073 -3.263 11.210 1.00 96.69 186 PRO A O 1
ATOM 1507 N N . ILE A 1 187 ? -9.799 -3.978 13.321 1.00 97.31 187 ILE A N 1
ATOM 1508 C CA . ILE A 1 187 ? -11.119 -4.609 13.444 1.00 97.31 187 ILE A CA 1
ATOM 1509 C C . ILE A 1 187 ? -12.227 -3.553 13.526 1.00 97.31 187 ILE A C 1
ATOM 1511 O O . ILE A 1 187 ? -13.265 -3.725 12.891 1.00 97.31 187 ILE A O 1
ATOM 1515 N N . LEU A 1 188 ? -12.005 -2.438 14.231 1.00 96.56 188 LEU A N 1
ATOM 1516 C CA . LEU A 1 188 ? -12.939 -1.307 14.276 1.00 96.56 188 LEU A CA 1
ATOM 1517 C C . LEU A 1 188 ? -13.246 -0.776 12.868 1.00 96.56 188 LEU A C 1
ATOM 1519 O O . LEU A 1 188 ? -14.410 -0.616 12.499 1.00 96.56 188 LEU A O 1
ATOM 1523 N N . TRP A 1 189 ? -12.204 -0.535 12.070 1.00 98.12 189 TRP A N 1
ATOM 1524 C CA . TRP A 1 189 ? -12.349 -0.039 10.701 1.00 98.12 189 TRP A CA 1
ATOM 1525 C C . TRP A 1 189 ? -12.925 -1.088 9.747 1.00 98.12 189 TRP A C 1
ATOM 1527 O O . TRP A 1 189 ? -13.769 -0.739 8.923 1.00 98.12 189 TRP A O 1
ATOM 1537 N N . TYR A 1 190 ? -12.565 -2.367 9.906 1.00 96.75 190 TYR A N 1
ATOM 1538 C CA . TYR A 1 190 ? -13.195 -3.465 9.169 1.00 96.75 190 TYR A CA 1
ATOM 1539 C C . TYR A 1 190 ? -14.708 -3.515 9.424 1.00 96.75 190 TYR A C 1
ATOM 1541 O O . TYR A 1 190 ? -15.490 -3.501 8.478 1.00 96.75 190 TYR A O 1
ATOM 1549 N N . VAL A 1 191 ? -15.141 -3.500 10.690 1.00 95.50 191 VAL A N 1
ATOM 1550 C CA . VAL A 1 191 ? -16.569 -3.536 11.053 1.00 95.50 191 VAL A CA 1
ATOM 1551 C C . VAL A 1 191 ? -17.319 -2.323 10.495 1.00 95.50 191 VAL A C 1
ATOM 1553 O O . VAL A 1 191 ? -18.390 -2.501 9.916 1.00 95.50 191 VAL A O 1
ATOM 1556 N N . ARG A 1 192 ? -16.750 -1.112 10.590 1.00 96.69 192 ARG A N 1
ATOM 1557 C CA . ARG A 1 192 ? -17.333 0.102 9.987 1.00 96.69 192 ARG A CA 1
ATOM 1558 C C . ARG A 1 192 ? -17.479 -0.023 8.469 1.00 96.69 192 ARG A C 1
ATOM 1560 O O . ARG A 1 192 ? -18.544 0.266 7.937 1.00 96.69 192 ARG A O 1
ATOM 1567 N N . LEU A 1 193 ? -16.453 -0.499 7.762 1.00 96.69 193 LEU A N 1
ATOM 1568 C CA . LEU A 1 193 ? -16.521 -0.688 6.309 1.00 96.69 193 LEU A CA 1
ATOM 1569 C C . LEU A 1 193 ? -17.587 -1.726 5.914 1.00 96.69 193 LEU A C 1
ATOM 1571 O O . LEU A 1 193 ? -18.356 -1.510 4.975 1.00 96.69 193 LEU A O 1
ATOM 1575 N N . GLN A 1 194 ? -17.687 -2.825 6.665 1.00 94.69 194 GLN A N 1
ATOM 1576 C CA . GLN A 1 194 ? -18.692 -3.863 6.427 1.00 94.69 194 GLN A CA 1
ATOM 1577 C C . GLN A 1 194 ? -20.131 -3.361 6.650 1.00 94.69 194 GLN A C 1
ATOM 1579 O O . GLN A 1 194 ? -21.041 -3.843 5.976 1.00 94.69 194 GLN A O 1
ATOM 1584 N N . GLN A 1 195 ? -20.355 -2.362 7.515 1.00 95.44 195 GLN A N 1
ATOM 1585 C CA . GLN A 1 195 ? -21.671 -1.723 7.672 1.00 95.44 195 GLN A CA 1
ATOM 1586 C C . GLN A 1 195 ? -22.129 -1.010 6.389 1.00 95.44 195 GLN A C 1
ATOM 1588 O O . GLN A 1 195 ? -23.291 -1.150 6.016 1.00 95.44 195 GLN A O 1
ATOM 1593 N N . PHE A 1 196 ? -21.231 -0.326 5.668 1.00 95.88 196 PHE A N 1
ATOM 1594 C CA . PHE A 1 196 ? -21.557 0.268 4.361 1.00 95.88 196 PHE A CA 1
ATOM 1595 C C . PHE A 1 196 ? -21.804 -0.790 3.283 1.00 95.88 196 PHE A C 1
ATOM 1597 O O . PHE A 1 196 ? -22.720 -0.659 2.476 1.00 95.88 196 PHE A O 1
ATOM 1604 N N . HIS A 1 197 ? -20.990 -1.847 3.250 1.00 93.00 197 HIS A N 1
ATOM 1605 C CA . HIS A 1 197 ? -21.136 -2.914 2.260 1.00 93.00 197 HIS A CA 1
ATOM 1606 C C . HIS A 1 197 ? -22.398 -3.769 2.441 1.00 93.00 197 HIS A C 1
ATOM 1608 O O . HIS A 1 197 ? -22.846 -4.397 1.478 1.00 93.00 197 HIS A O 1
ATOM 1614 N N . GLY A 1 198 ? -22.941 -3.845 3.659 1.00 88.81 198 GLY A N 1
ATOM 1615 C CA . GLY A 1 198 ? -24.033 -4.752 3.989 1.00 88.81 198 GLY A CA 1
ATOM 1616 C C . GLY A 1 198 ? -23.676 -6.216 3.696 1.00 88.81 198 GLY A C 1
ATOM 1617 O O . GLY A 1 198 ? -22.540 -6.664 3.869 1.00 88.81 198 GLY A O 1
ATOM 1618 N N . ARG A 1 199 ? -24.654 -7.003 3.235 1.00 86.25 199 ARG A N 1
ATOM 1619 C CA . ARG A 1 199 ? -24.456 -8.435 2.961 1.00 86.25 199 ARG A CA 1
ATOM 1620 C C . ARG A 1 199 ? -23.748 -8.670 1.618 1.00 86.25 199 ARG A C 1
ATOM 1622 O O . ARG A 1 199 ? -24.390 -8.804 0.579 1.00 86.25 199 ARG A O 1
ATOM 1629 N N . ARG A 1 200 ? -22.425 -8.838 1.651 1.00 87.44 200 ARG A N 1
ATOM 1630 C CA . ARG A 1 200 ? -21.613 -9.275 0.498 1.00 87.44 200 ARG A CA 1
ATOM 1631 C C . ARG A 1 200 ? -21.682 -10.800 0.322 1.00 87.44 200 ARG A C 1
ATOM 1633 O O . ARG A 1 200 ? -20.904 -11.535 0.919 1.00 87.44 200 ARG A O 1
ATOM 1640 N N . ALA A 1 201 ? -22.635 -11.281 -0.479 1.00 80.50 201 ALA A N 1
ATOM 1641 C CA . ALA A 1 201 ? -22.792 -12.716 -0.756 1.00 80.50 201 ALA A CA 1
ATOM 1642 C C . ALA A 1 201 ? -21.653 -13.295 -1.621 1.00 80.50 201 ALA A C 1
ATOM 1644 O O . ALA A 1 201 ? -21.219 -14.424 -1.396 1.00 80.50 201 ALA A O 1
ATOM 1645 N N . ASP A 1 202 ? -21.144 -12.519 -2.583 1.00 91.12 202 ASP A N 1
ATOM 1646 C CA . ASP A 1 202 ? -19.982 -12.911 -3.378 1.00 91.12 202 ASP A CA 1
ATOM 1647 C C . ASP A 1 202 ? -18.680 -12.696 -2.591 1.00 91.12 202 ASP A C 1
ATOM 1649 O O . ASP A 1 202 ? -18.173 -11.577 -2.472 1.00 91.12 202 ASP A O 1
ATOM 1653 N N . ARG A 1 203 ? -18.120 -13.798 -2.079 1.00 90.69 203 ARG A N 1
ATOM 1654 C CA . ARG A 1 203 ? -16.818 -13.813 -1.397 1.00 90.69 203 ARG A CA 1
ATOM 1655 C C . ARG A 1 203 ? -15.633 -13.579 -2.340 1.00 90.69 203 ARG A C 1
ATOM 1657 O O . ARG A 1 203 ? -14.557 -13.273 -1.846 1.00 90.69 203 ARG A O 1
ATOM 1664 N N . ARG A 1 204 ? -15.791 -13.744 -3.657 1.00 91.94 204 ARG A N 1
ATOM 1665 C CA . ARG A 1 204 ? -14.730 -13.563 -4.667 1.00 91.94 204 ARG A CA 1
ATOM 1666 C C . ARG A 1 204 ? -14.776 -12.199 -5.359 1.00 91.94 204 ARG A C 1
ATOM 1668 O O . ARG A 1 204 ? -13.891 -11.915 -6.159 1.00 91.94 204 ARG A O 1
ATOM 1675 N N . GLY A 1 205 ? -15.761 -11.366 -5.038 1.00 92.88 205 GLY A N 1
ATOM 1676 C CA . GLY A 1 205 ? -15.836 -9.984 -5.497 1.00 92.88 205 GLY A CA 1
ATOM 1677 C C . GLY A 1 205 ? -14.819 -9.079 -4.785 1.00 92.88 205 GLY A C 1
ATOM 1678 O O . GLY A 1 205 ? -14.385 -9.400 -3.672 1.00 92.88 205 GLY A O 1
ATOM 1679 N N . PRO A 1 206 ? -14.461 -7.929 -5.387 1.00 94.56 206 PRO A N 1
ATOM 1680 C CA . PRO A 1 206 ? -13.451 -7.012 -4.855 1.00 94.56 206 PRO A CA 1
ATOM 1681 C C . PRO A 1 206 ? -13.799 -6.545 -3.444 1.00 94.56 206 PRO A C 1
ATOM 1683 O O . PRO A 1 206 ? -14.934 -6.130 -3.198 1.00 94.56 206 PRO A O 1
ATOM 1686 N N . MET A 1 207 ? -12.830 -6.577 -2.522 1.00 94.69 207 MET A N 1
ATOM 1687 C CA . MET A 1 207 ? -13.046 -6.024 -1.182 1.00 94.69 207 MET A CA 1
ATOM 1688 C C . MET A 1 207 ? -13.336 -4.522 -1.285 1.00 94.69 207 MET A C 1
ATOM 1690 O O . MET A 1 207 ? -14.382 -4.066 -0.829 1.00 94.69 207 MET A O 1
ATOM 1694 N N . PHE A 1 208 ? -12.448 -3.781 -1.953 1.00 95.88 208 PHE A N 1
ATOM 1695 C CA . PHE A 1 208 ? -12.534 -2.329 -2.072 1.00 95.88 208 PHE A CA 1
ATOM 1696 C C . PHE A 1 208 ? -13.192 -1.887 -3.368 1.00 95.88 208 PHE A C 1
ATOM 1698 O O . PHE A 1 208 ? -12.867 -2.375 -4.454 1.00 95.88 208 PHE A O 1
ATOM 1705 N N . LEU A 1 209 ? -14.099 -0.925 -3.242 1.00 96.31 209 LEU A N 1
ATOM 1706 C CA . LEU A 1 209 ? -14.921 -0.422 -4.328 1.00 96.31 209 LEU A CA 1
ATOM 1707 C C . LEU A 1 209 ? -14.605 1.045 -4.625 1.00 96.31 209 LEU A C 1
ATOM 1709 O O . LEU A 1 209 ? -14.201 1.817 -3.754 1.00 96.31 209 LEU A O 1
ATOM 1713 N N . ASP A 1 210 ? -14.817 1.441 -5.871 1.00 95.44 210 ASP A N 1
ATOM 1714 C CA . ASP A 1 210 ? -14.952 2.841 -6.259 1.00 95.44 210 ASP A CA 1
ATOM 1715 C C . ASP A 1 210 ? -16.024 3.521 -5.376 1.00 95.44 210 ASP A C 1
ATOM 1717 O O . ASP A 1 210 ? -16.938 2.836 -4.910 1.00 95.44 210 ASP A O 1
ATOM 1721 N N . PRO A 1 211 ? -15.994 4.849 -5.156 1.00 92.62 211 PRO A N 1
ATOM 1722 C CA . PRO A 1 211 ? -17.085 5.550 -4.470 1.00 92.62 211 PRO A CA 1
ATOM 1723 C C . PRO A 1 211 ? -18.497 5.319 -5.044 1.00 92.62 211 PRO A C 1
ATOM 1725 O O . PRO A 1 211 ? -19.469 5.583 -4.346 1.00 92.62 211 PRO A O 1
ATOM 1728 N N . ASP A 1 212 ? -18.632 4.791 -6.271 1.00 90.94 212 ASP A N 1
ATOM 1729 C CA . ASP A 1 212 ? -19.916 4.331 -6.830 1.00 90.94 212 ASP A CA 1
ATOM 1730 C C . ASP A 1 212 ? -20.453 3.011 -6.232 1.00 90.94 212 ASP A C 1
ATOM 1732 O O . ASP A 1 212 ? -21.573 2.609 -6.551 1.00 90.94 212 ASP A O 1
ATOM 1736 N N . MET A 1 213 ? -19.666 2.337 -5.383 1.00 92.56 213 MET A N 1
ATOM 1737 C CA . MET A 1 213 ? -19.948 1.048 -4.734 1.00 92.56 213 MET A CA 1
ATOM 1738 C C . MET A 1 213 ? -20.321 -0.096 -5.697 1.00 92.56 213 MET A C 1
ATOM 1740 O O . MET A 1 213 ? -20.938 -1.080 -5.290 1.00 92.56 213 MET A O 1
ATOM 1744 N N . ARG A 1 214 ? -19.934 0.002 -6.974 1.00 90.12 214 ARG A N 1
ATOM 1745 C CA . ARG A 1 214 ? -20.221 -0.997 -8.021 1.00 90.12 214 ARG A CA 1
ATOM 1746 C C . ARG A 1 214 ? -18.955 -1.617 -8.591 1.00 90.12 214 ARG A C 1
ATOM 1748 O O . ARG A 1 214 ? -18.923 -2.817 -8.847 1.00 90.12 214 ARG A O 1
ATOM 1755 N N . ARG A 1 215 ? -17.927 -0.801 -8.828 1.00 93.44 215 ARG A N 1
ATOM 1756 C CA . ARG A 1 215 ? -16.671 -1.216 -9.474 1.00 93.44 215 ARG A CA 1
ATOM 1757 C C . ARG A 1 215 ? -15.542 -1.389 -8.456 1.00 93.44 215 ARG A C 1
ATOM 1759 O O . ARG A 1 215 ? -15.607 -0.777 -7.396 1.00 93.44 215 ARG A O 1
ATOM 1766 N N . PRO A 1 216 ? -14.502 -2.190 -8.751 1.00 95.38 216 PRO A N 1
ATOM 1767 C CA . PRO A 1 216 ? -13.297 -2.267 -7.921 1.00 95.38 216 PRO A CA 1
ATOM 1768 C C . PRO A 1 216 ? -12.603 -0.900 -7.815 1.00 95.38 216 PRO A C 1
ATOM 1770 O O . PRO A 1 216 ? -12.546 -0.155 -8.794 1.00 95.38 216 PRO A O 1
ATOM 1773 N N . LEU A 1 217 ? -12.027 -0.581 -6.654 1.00 96.31 217 LEU A N 1
ATOM 1774 C CA . LEU A 1 217 ? -11.222 0.632 -6.488 1.00 96.31 217 LEU A CA 1
ATOM 1775 C C . LEU A 1 217 ? -9.894 0.499 -7.248 1.00 96.31 217 LEU A C 1
ATOM 1777 O O . LEU A 1 217 ? -9.060 -0.329 -6.891 1.00 96.31 217 LEU A O 1
ATOM 1781 N N . ILE A 1 218 ? -9.662 1.336 -8.262 1.00 95.19 218 ILE A N 1
ATOM 1782 C CA . ILE A 1 218 ? -8.396 1.319 -9.013 1.00 95.19 218 ILE A CA 1
ATOM 1783 C C . ILE A 1 218 ? -7.268 2.097 -8.310 1.00 95.19 218 ILE A C 1
ATOM 1785 O O . ILE A 1 218 ? -7.511 3.091 -7.619 1.00 95.19 218 ILE A O 1
ATOM 1789 N N . TYR A 1 219 ? -6.014 1.680 -8.523 1.00 92.88 219 TYR A N 1
ATOM 1790 C CA . TYR A 1 219 ? -4.823 2.230 -7.857 1.00 92.88 219 TYR A CA 1
ATOM 1791 C C . TYR A 1 219 ? -4.675 3.748 -8.036 1.00 92.88 219 TYR A C 1
ATOM 1793 O O . TYR A 1 219 ? -4.335 4.445 -7.083 1.00 92.88 219 TYR A O 1
ATOM 1801 N N . SER A 1 220 ? -4.967 4.284 -9.225 1.00 92.94 220 SER A N 1
ATOM 1802 C CA . SER A 1 220 ? -4.893 5.728 -9.495 1.00 92.94 220 SER A CA 1
ATOM 1803 C C . SER A 1 220 ? -5.876 6.534 -8.638 1.00 92.94 220 SER A C 1
ATOM 1805 O O . SER A 1 220 ? -5.491 7.553 -8.064 1.00 92.94 220 SER A O 1
ATOM 1807 N N . LYS A 1 221 ? -7.114 6.045 -8.477 1.00 95.62 221 LYS A N 1
ATOM 1808 C CA . LYS A 1 221 ? -8.126 6.649 -7.598 1.00 95.62 221 LYS A CA 1
ATOM 1809 C C . LYS A 1 221 ? -7.741 6.525 -6.128 1.00 95.62 221 LYS A C 1
ATOM 1811 O O . LYS A 1 221 ? -7.778 7.528 -5.424 1.00 95.62 221 LYS A O 1
ATOM 1816 N N . PHE A 1 222 ? -7.315 5.345 -5.676 1.00 95.69 222 PHE A N 1
ATOM 1817 C CA . PHE A 1 222 ? -6.831 5.151 -4.305 1.00 95.69 222 PHE A CA 1
ATOM 1818 C C . PHE A 1 222 ? -5.660 6.096 -3.970 1.00 95.69 222 PHE A C 1
ATOM 1820 O O . PHE A 1 222 ? -5.684 6.782 -2.951 1.00 95.69 222 PHE A O 1
ATOM 1827 N N . ARG A 1 223 ? -4.667 6.204 -4.862 1.00 94.50 223 ARG A N 1
ATOM 1828 C CA . ARG A 1 223 ? -3.525 7.119 -4.722 1.00 94.50 223 ARG A CA 1
ATOM 1829 C C . ARG A 1 223 ? -3.964 8.581 -4.618 1.00 94.50 223 ARG A C 1
ATOM 1831 O O . ARG A 1 223 ? -3.458 9.293 -3.755 1.00 94.50 223 ARG A O 1
ATOM 1838 N N . ALA A 1 224 ? -4.913 9.014 -5.451 1.00 95.50 224 ALA A N 1
ATOM 1839 C CA . ALA A 1 224 ? -5.466 10.367 -5.391 1.00 95.50 224 ALA A CA 1
ATOM 1840 C C . ALA A 1 224 ? -6.196 10.632 -4.061 1.00 95.50 224 ALA A C 1
ATOM 1842 O O . ALA A 1 224 ? -5.902 11.625 -3.401 1.00 95.50 224 ALA A O 1
ATOM 1843 N N . GLN A 1 225 ? -7.065 9.712 -3.623 1.00 97.19 225 GLN A N 1
ATOM 1844 C CA . GLN A 1 225 ? -7.773 9.790 -2.335 1.00 97.19 225 GLN A CA 1
ATOM 1845 C C . GLN A 1 225 ? -6.798 9.876 -1.149 1.00 97.19 225 GLN A C 1
ATOM 1847 O O . GLN A 1 225 ? -6.964 10.707 -0.260 1.00 97.19 225 GLN A O 1
ATOM 1852 N N . PHE A 1 226 ? -5.734 9.068 -1.160 1.00 97.00 226 PHE A N 1
ATOM 1853 C CA . PHE A 1 226 ? -4.714 9.078 -0.114 1.00 97.00 226 PHE A CA 1
ATOM 1854 C C . PHE A 1 226 ? -3.894 10.378 -0.082 1.00 97.00 226 PHE A C 1
ATOM 1856 O O . PHE A 1 226 ? -3.525 10.850 0.992 1.00 97.00 226 PHE A O 1
ATOM 1863 N N . GLN A 1 227 ? -3.610 10.984 -1.237 1.00 96.31 227 GLN A N 1
ATOM 1864 C CA . GLN A 1 227 ? -2.942 12.290 -1.305 1.00 96.31 227 GLN A CA 1
ATOM 1865 C C . GLN A 1 227 ? -3.867 13.445 -0.901 1.00 96.31 227 GLN A C 1
ATOM 1867 O O . GLN A 1 227 ? -3.416 14.400 -0.278 1.00 96.31 227 GLN A O 1
ATOM 1872 N N . GLU A 1 228 ? -5.159 13.364 -1.212 1.00 97.81 228 GLU A N 1
ATOM 1873 C CA . GLU A 1 228 ? -6.166 14.328 -0.756 1.00 97.81 228 GLU A CA 1
ATOM 1874 C C . GLU A 1 228 ? -6.298 14.325 0.774 1.00 97.81 228 GLU A C 1
ATOM 1876 O O . GLU A 1 228 ? -6.216 15.386 1.389 1.00 97.81 228 GLU A O 1
ATOM 1881 N N . ALA A 1 229 ? -6.372 13.146 1.402 1.00 98.12 229 ALA A N 1
ATOM 1882 C CA . ALA A 1 229 ? -6.391 13.023 2.860 1.00 98.12 229 ALA A CA 1
ATOM 1883 C C . ALA A 1 229 ? -5.111 13.573 3.520 1.00 98.12 229 ALA A C 1
ATOM 1885 O O . ALA A 1 229 ? -5.184 14.260 4.536 1.00 98.12 229 ALA A O 1
ATOM 1886 N N . GLN A 1 230 ? -3.936 13.346 2.917 1.00 98.19 230 GLN A N 1
ATOM 1887 C CA . GLN A 1 230 ? -2.680 13.955 3.374 1.00 98.19 230 GLN A CA 1
ATOM 1888 C C . GLN A 1 230 ? -2.726 15.495 3.319 1.00 98.19 230 GLN A C 1
ATOM 1890 O O . GLN A 1 230 ? -2.344 16.149 4.291 1.00 98.19 230 GLN A O 1
ATOM 1895 N N . ARG A 1 231 ? -3.240 16.089 2.231 1.00 98.00 231 ARG A N 1
ATOM 1896 C CA . ARG A 1 231 ? -3.428 17.551 2.134 1.00 98.00 231 ARG A CA 1
ATOM 1897 C C . ARG A 1 231 ? -4.407 18.074 3.182 1.00 98.00 231 ARG A C 1
ATOM 1899 O O . ARG A 1 231 ? -4.124 19.087 3.815 1.00 98.00 231 ARG A O 1
ATOM 1906 N N . ALA A 1 232 ? -5.521 17.373 3.403 1.00 97.62 232 ALA A N 1
ATOM 1907 C CA . ALA A 1 232 ? -6.542 17.754 4.381 1.00 97.62 232 ALA A CA 1
ATOM 1908 C C . ALA A 1 232 ? -5.991 17.845 5.819 1.00 97.62 232 ALA A C 1
ATOM 1910 O O . ALA A 1 232 ? -6.464 18.662 6.608 1.00 97.62 232 ALA A O 1
ATOM 1911 N N . VAL A 1 233 ? -4.949 17.068 6.143 1.00 97.88 233 VAL A N 1
ATOM 1912 C CA . VAL A 1 233 ? -4.254 17.109 7.445 1.00 97.88 233 VAL A CA 1
ATOM 1913 C C . VAL A 1 233 ? -2.982 17.973 7.456 1.00 97.88 233 VAL A C 1
ATOM 1915 O O . VAL A 1 233 ? -2.203 17.936 8.416 1.00 97.88 233 VAL A O 1
ATOM 1918 N N . GLY A 1 234 ? -2.781 18.775 6.405 1.00 97.00 234 GLY A N 1
ATOM 1919 C CA . GLY A 1 234 ? -1.737 19.794 6.307 1.00 97.00 234 GLY A CA 1
ATOM 1920 C C . GLY A 1 234 ? -0.383 19.318 5.774 1.00 97.00 234 GLY A C 1
ATOM 1921 O O . GLY A 1 234 ? 0.613 19.991 6.028 1.00 97.00 234 GLY A O 1
ATOM 1922 N N . VAL A 1 235 ? -0.304 18.185 5.065 1.00 96.50 235 VAL A N 1
ATOM 1923 C CA . VAL A 1 235 ? 0.941 17.768 4.388 1.00 96.50 235 VAL A CA 1
ATOM 1924 C C . VAL A 1 235 ? 1.154 18.609 3.117 1.00 96.50 235 VAL A C 1
ATOM 1926 O O . VAL A 1 235 ? 0.271 18.612 2.254 1.00 96.50 235 VAL A O 1
ATOM 1929 N N . PRO A 1 236 ? 2.305 19.293 2.951 1.00 93.88 236 PRO A N 1
ATOM 1930 C CA . PRO A 1 236 ? 2.622 20.038 1.730 1.00 93.88 236 PRO A CA 1
ATOM 1931 C C . PRO A 1 236 ? 2.694 19.143 0.484 1.00 93.88 236 PRO A C 1
ATOM 1933 O O . PRO A 1 236 ? 3.165 18.009 0.563 1.00 93.88 236 PRO A O 1
ATOM 1936 N N . ASP A 1 237 ? 2.350 19.671 -0.698 1.00 89.94 237 ASP A N 1
ATOM 1937 C CA . ASP A 1 237 ? 2.427 18.922 -1.970 1.00 89.94 237 ASP A CA 1
ATOM 1938 C C . ASP A 1 237 ? 3.820 18.319 -2.231 1.00 89.94 237 ASP A C 1
ATOM 1940 O O . ASP A 1 237 ? 3.943 17.180 -2.684 1.00 89.94 237 ASP A O 1
ATOM 1944 N N . ALA A 1 238 ? 4.881 19.054 -1.880 1.00 87.00 238 ALA A N 1
ATOM 1945 C CA . ALA A 1 238 ? 6.265 18.599 -2.001 1.00 87.00 238 ALA A CA 1
ATOM 1946 C C . ALA A 1 238 ? 6.611 17.417 -1.072 1.00 87.00 238 ALA A C 1
ATOM 1948 O O . ALA A 1 238 ? 7.601 16.719 -1.315 1.00 87.00 238 ALA A O 1
ATOM 1949 N N . GLU A 1 239 ? 5.811 17.174 -0.030 1.00 88.75 239 GLU A N 1
ATOM 1950 C CA . GLU A 1 239 ? 5.999 16.147 1.002 1.00 88.75 239 GLU A CA 1
ATOM 1951 C C . GLU A 1 239 ? 5.069 14.938 0.863 1.00 88.75 239 GLU A C 1
ATOM 1953 O O . GLU A 1 239 ? 5.334 13.911 1.486 1.00 88.75 239 GLU A O 1
ATOM 1958 N N . LEU A 1 240 ? 4.054 14.999 -0.004 1.00 91.56 240 LEU A N 1
ATOM 1959 C CA . LEU A 1 240 ? 3.113 13.898 -0.213 1.00 91.56 240 LEU A CA 1
ATOM 1960 C C . LEU A 1 240 ? 3.821 12.565 -0.490 1.00 91.56 240 LEU A C 1
ATOM 1962 O O . LEU A 1 240 ? 4.775 12.474 -1.274 1.00 91.56 240 LEU A O 1
ATOM 1966 N N . ALA A 1 241 ? 3.322 11.517 0.160 1.00 91.69 241 ALA A N 1
ATOM 1967 C CA . ALA A 1 241 ? 3.749 10.142 -0.027 1.00 91.69 241 ALA A CA 1
ATOM 1968 C C . ALA A 1 241 ? 2.755 9.384 -0.917 1.00 91.69 241 ALA A C 1
ATOM 1970 O O . ALA A 1 241 ? 1.535 9.556 -0.827 1.00 91.69 241 ALA A O 1
ATOM 1971 N N . GLY A 1 242 ? 3.281 8.497 -1.762 1.00 90.94 242 GLY A N 1
ATOM 1972 C CA . GLY A 1 242 ? 2.473 7.471 -2.416 1.00 90.94 242 GLY A CA 1
ATOM 1973 C C . GLY A 1 242 ? 2.065 6.366 -1.433 1.00 90.94 242 GLY A C 1
ATOM 1974 O O . GLY A 1 242 ? 2.725 6.198 -0.404 1.00 90.94 242 GLY A O 1
ATOM 1975 N N . PRO A 1 243 ? 1.055 5.537 -1.750 1.00 91.06 243 PRO A N 1
ATOM 1976 C CA . PRO A 1 243 ? 0.665 4.408 -0.903 1.00 91.06 243 PRO A CA 1
ATOM 1977 C C . PRO A 1 243 ? 1.802 3.419 -0.579 1.00 91.06 243 PRO A C 1
ATOM 1979 O O . PRO A 1 243 ? 1.794 2.789 0.475 1.00 91.06 243 PRO A O 1
ATOM 1982 N N . HIS A 1 244 ? 2.840 3.328 -1.423 1.00 88.62 244 HIS A N 1
ATOM 1983 C CA . HIS A 1 244 ? 4.051 2.546 -1.128 1.00 88.62 244 HIS A CA 1
ATOM 1984 C C . HIS A 1 244 ? 4.795 3.034 0.133 1.00 88.62 244 HIS A C 1
ATOM 1986 O O . HIS A 1 244 ? 5.465 2.247 0.800 1.00 88.62 244 HIS A O 1
ATOM 1992 N N . GLY A 1 245 ? 4.651 4.313 0.498 1.00 89.88 245 GLY A N 1
ATOM 1993 C CA . GLY A 1 245 ? 5.213 4.893 1.717 1.00 89.88 245 GLY A CA 1
ATOM 1994 C C . GLY A 1 245 ? 4.685 4.254 3.005 1.00 89.88 245 GLY A C 1
ATOM 1995 O O . GLY A 1 245 ? 5.407 4.252 4.000 1.00 89.88 245 GLY A O 1
ATOM 1996 N N . LEU A 1 246 ? 3.486 3.656 2.978 1.00 93.62 246 LEU A N 1
ATOM 1997 C CA . LEU A 1 246 ? 2.908 2.898 4.097 1.00 93.62 246 LEU A CA 1
ATOM 1998 C C . LEU A 1 246 ? 3.641 1.570 4.323 1.00 93.62 246 LEU A C 1
ATOM 2000 O O . LEU A 1 246 ? 3.929 1.214 5.461 1.00 93.62 246 LEU A O 1
ATOM 2004 N N . ARG A 1 247 ? 4.020 0.870 3.242 1.00 90.19 247 ARG A N 1
ATOM 2005 C CA . ARG A 1 247 ? 4.832 -0.358 3.323 1.00 90.19 247 ARG A CA 1
ATOM 2006 C C . ARG A 1 247 ? 6.189 -0.082 3.982 1.00 90.19 247 ARG A C 1
ATOM 2008 O O . ARG A 1 247 ? 6.669 -0.897 4.765 1.00 90.19 247 ARG A O 1
ATOM 2015 N N . VAL A 1 248 ? 6.797 1.063 3.660 1.00 89.31 248 VAL A N 1
ATOM 2016 C CA . VAL A 1 248 ? 8.076 1.511 4.240 1.00 89.31 248 VAL A CA 1
ATOM 2017 C C . VAL A 1 248 ? 7.909 1.929 5.706 1.00 89.31 248 VAL A C 1
ATOM 2019 O O . VAL A 1 248 ? 8.743 1.577 6.536 1.00 89.31 248 VAL A O 1
ATOM 2022 N N . GLU A 1 249 ? 6.835 2.652 6.040 1.00 93.06 249 GLU A N 1
ATOM 2023 C CA . GLU A 1 249 ? 6.501 3.033 7.420 1.00 93.06 249 GLU A CA 1
ATOM 2024 C C . GLU A 1 249 ? 6.331 1.803 8.318 1.00 93.06 249 GLU A C 1
ATOM 2026 O O . GLU A 1 249 ? 6.988 1.702 9.355 1.00 93.06 249 GLU A O 1
ATOM 2031 N N . GLY A 1 250 ? 5.485 0.857 7.905 1.00 93.69 250 GLY A N 1
ATOM 2032 C CA . GLY A 1 250 ? 5.175 -0.343 8.677 1.00 93.69 250 GLY A CA 1
ATOM 2033 C C . GLY A 1 250 ? 6.422 -1.171 8.968 1.00 93.69 250 GLY A C 1
ATOM 2034 O O . GLY A 1 250 ? 6.731 -1.431 10.130 1.00 93.69 250 GLY A O 1
ATOM 2035 N N . PHE A 1 251 ? 7.194 -1.492 7.921 1.00 92.06 251 PHE A N 1
ATOM 2036 C CA . PHE A 1 251 ? 8.443 -2.241 8.062 1.00 92.06 251 PHE A CA 1
ATOM 2037 C C . PHE A 1 251 ? 9.409 -1.572 9.043 1.00 92.06 251 PHE A C 1
ATOM 2039 O O . PHE A 1 251 ? 9.940 -2.250 9.915 1.00 92.06 251 PHE A O 1
ATOM 2046 N N . ASN A 1 252 ? 9.615 -0.255 8.939 1.00 89.94 252 ASN A N 1
ATOM 2047 C CA . ASN A 1 252 ? 10.568 0.447 9.796 1.00 89.94 252 ASN A CA 1
ATOM 2048 C C . ASN A 1 252 ? 10.142 0.457 11.270 1.00 89.94 252 ASN A C 1
ATOM 2050 O O . ASN A 1 252 ? 10.980 0.212 12.133 1.00 89.94 252 ASN A O 1
ATOM 2054 N N . ASN A 1 253 ? 8.863 0.693 11.583 1.00 92.38 253 ASN A N 1
ATOM 2055 C CA . ASN A 1 253 ? 8.419 0.656 12.981 1.00 92.38 253 ASN A CA 1
ATOM 2056 C C . ASN A 1 253 ? 8.485 -0.773 13.551 1.00 92.38 253 ASN A C 1
ATOM 2058 O O . ASN A 1 253 ? 8.969 -0.962 14.665 1.00 92.38 253 ASN A O 1
ATOM 2062 N N . THR A 1 254 ? 8.098 -1.797 12.780 1.00 93.44 254 THR A N 1
ATOM 2063 C CA . THR A 1 254 ? 8.234 -3.200 13.212 1.00 93.44 254 THR A CA 1
ATOM 2064 C C . THR A 1 254 ? 9.689 -3.634 13.360 1.00 93.44 254 THR A C 1
ATOM 2066 O O . THR A 1 254 ? 10.000 -4.316 14.330 1.00 93.44 254 THR A O 1
ATOM 2069 N N . LYS A 1 255 ? 10.591 -3.214 12.464 1.00 90.38 255 LYS A N 1
ATOM 2070 C CA . LYS A 1 255 ? 12.038 -3.448 12.583 1.00 90.38 255 LYS A CA 1
ATOM 2071 C C . LYS A 1 255 ? 12.561 -2.891 13.908 1.00 90.38 255 LYS A C 1
ATOM 2073 O O . LYS A 1 255 ? 13.162 -3.618 14.693 1.00 90.38 255 LYS A O 1
ATOM 2078 N N . ASN A 1 256 ? 12.265 -1.621 14.175 1.00 86.62 256 ASN A N 1
ATOM 2079 C CA . ASN A 1 256 ? 12.791 -0.903 15.331 1.00 86.62 256 ASN A CA 1
ATOM 2080 C C . ASN A 1 256 ? 12.236 -1.424 16.671 1.00 86.62 256 ASN A C 1
ATOM 2082 O O . ASN A 1 256 ? 12.954 -1.402 17.665 1.00 86.62 256 ASN A O 1
ATOM 2086 N N . ALA A 1 257 ? 10.984 -1.893 16.705 1.00 89.44 257 ALA A N 1
ATOM 2087 C CA . ALA A 1 257 ? 10.332 -2.357 17.933 1.00 89.44 257 ALA A CA 1
ATOM 2088 C C . ALA A 1 257 ? 10.427 -3.877 18.163 1.00 89.44 257 ALA A C 1
ATOM 2090 O O . ALA A 1 257 ? 10.558 -4.319 19.298 1.00 89.44 257 ALA A O 1
ATOM 2091 N N . LEU A 1 258 ? 10.342 -4.687 17.100 1.00 89.19 258 LEU A N 1
ATOM 2092 C CA . LEU A 1 258 ? 10.219 -6.151 17.178 1.00 89.19 258 LEU A CA 1
ATOM 2093 C C . LEU A 1 258 ? 11.312 -6.908 16.399 1.00 89.19 258 LEU A C 1
ATOM 2095 O O . LEU A 1 258 ? 11.273 -8.140 16.357 1.00 89.19 258 LEU A O 1
ATOM 2099 N N . GLY A 1 259 ? 12.289 -6.204 15.822 1.00 87.00 259 GLY A N 1
ATOM 2100 C CA . GLY A 1 259 ? 13.478 -6.766 15.177 1.00 87.00 259 GLY A CA 1
ATOM 2101 C C . GLY A 1 259 ? 13.340 -7.004 13.667 1.00 87.00 259 GLY A C 1
ATOM 2102 O O . GLY A 1 259 ? 12.264 -7.301 13.136 1.00 87.00 259 GLY A O 1
ATOM 2103 N N . THR A 1 260 ? 14.470 -6.901 12.962 1.00 86.56 260 THR A N 1
ATOM 2104 C CA . THR A 1 260 ? 14.552 -7.017 11.494 1.00 86.56 260 THR A CA 1
ATOM 2105 C C . THR A 1 260 ? 14.024 -8.345 10.958 1.00 86.56 260 THR A C 1
ATOM 2107 O O . THR A 1 260 ? 13.298 -8.346 9.965 1.00 86.56 260 THR A O 1
ATOM 2110 N N . GLU A 1 261 ? 14.338 -9.476 11.598 1.00 85.81 261 GLU A N 1
ATOM 2111 C CA . GLU A 1 261 ? 13.954 -10.795 11.077 1.00 85.81 261 GLU A CA 1
ATOM 2112 C C . GLU A 1 261 ? 12.434 -10.978 10.992 1.00 85.81 261 GLU A C 1
ATOM 2114 O O . GLU A 1 261 ? 11.924 -11.442 9.969 1.00 85.81 261 GLU A O 1
ATOM 2119 N N . LEU A 1 262 ? 11.698 -10.555 12.028 1.00 87.38 262 LEU A N 1
ATOM 2120 C CA . LEU A 1 262 ? 10.237 -10.618 12.033 1.00 87.38 262 LEU A CA 1
ATOM 2121 C C . LEU A 1 262 ? 9.645 -9.668 10.985 1.00 87.38 262 LEU A C 1
ATOM 2123 O O . LEU A 1 262 ? 8.722 -10.051 10.267 1.00 87.38 262 LEU A O 1
ATOM 2127 N N . ALA A 1 263 ? 10.197 -8.461 10.839 1.00 88.69 263 ALA A N 1
ATOM 2128 C CA . ALA A 1 263 ? 9.751 -7.501 9.830 1.00 88.69 263 ALA A CA 1
ATOM 2129 C C . ALA A 1 263 ? 9.967 -8.025 8.388 1.00 88.69 263 ALA A C 1
ATOM 2131 O O . ALA A 1 263 ? 9.091 -7.884 7.529 1.00 88.69 263 ALA A O 1
ATOM 2132 N N . VAL A 1 264 ? 11.101 -8.692 8.132 1.00 84.44 264 VAL A N 1
ATOM 2133 C CA . VAL A 1 264 ? 11.428 -9.361 6.857 1.00 84.44 264 VAL A CA 1
ATOM 2134 C C . VAL A 1 264 ? 10.491 -10.540 6.584 1.00 84.44 264 VAL A C 1
ATOM 2136 O O . VAL A 1 264 ? 9.998 -10.689 5.460 1.00 84.44 264 VAL A O 1
ATOM 2139 N N . ALA A 1 265 ? 10.217 -11.363 7.599 1.00 84.12 265 ALA A N 1
ATOM 2140 C CA . ALA A 1 265 ? 9.330 -12.516 7.492 1.00 84.12 265 ALA A CA 1
ATOM 2141 C C . ALA A 1 265 ? 7.868 -12.102 7.252 1.00 84.12 265 ALA A C 1
ATOM 2143 O O . ALA A 1 265 ? 7.226 -12.617 6.334 1.00 84.12 265 ALA A O 1
ATOM 2144 N N . HIS A 1 266 ? 7.365 -11.121 8.010 1.00 87.25 266 HIS A N 1
ATOM 2145 C CA . HIS A 1 266 ? 6.016 -10.573 7.859 1.00 87.25 266 HIS A CA 1
ATOM 2146 C C . HIS A 1 266 ? 5.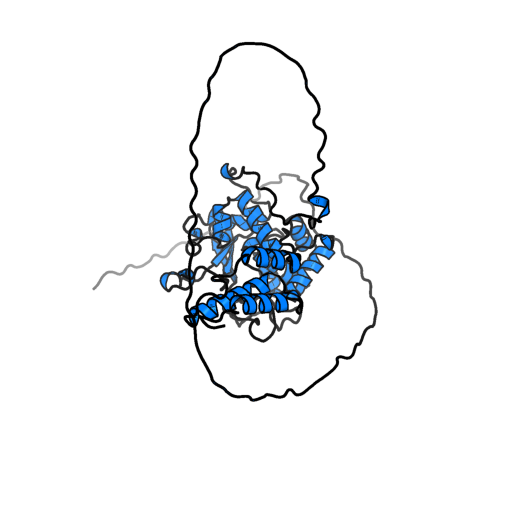796 -9.983 6.458 1.00 87.25 266 HIS A C 1
ATOM 2148 O O . HIS A 1 266 ? 4.790 -10.265 5.812 1.00 87.25 266 HIS A O 1
ATOM 2154 N N . GLY A 1 267 ? 6.777 -9.232 5.943 1.00 83.62 267 GLY A N 1
ATOM 2155 C CA . GLY A 1 267 ? 6.721 -8.629 4.609 1.00 83.62 267 GLY A CA 1
ATOM 2156 C C . GLY A 1 267 ? 6.994 -9.570 3.429 1.00 83.62 267 GLY A C 1
ATOM 2157 O O . GLY A 1 267 ? 7.041 -9.083 2.294 1.00 83.62 267 GLY A O 1
ATOM 2158 N N . LEU A 1 268 ? 7.176 -10.879 3.664 1.00 77.38 268 LEU A N 1
ATOM 2159 C CA . LEU A 1 268 ? 7.468 -11.898 2.641 1.00 77.38 268 LEU A CA 1
ATOM 2160 C C . LEU A 1 268 ? 8.741 -11.613 1.814 1.00 77.38 268 LEU A C 1
ATOM 2162 O O . LEU A 1 268 ? 8.789 -11.852 0.608 1.00 77.38 268 LEU A O 1
ATOM 2166 N N . TRP A 1 269 ? 9.795 -11.103 2.457 1.00 73.75 269 TRP A N 1
ATOM 2167 C CA . TRP A 1 269 ? 11.058 -10.734 1.795 1.00 73.75 269 TRP A CA 1
ATOM 2168 C C . TRP A 1 269 ? 12.141 -11.835 1.799 1.00 73.75 269 TRP A C 1
ATOM 2170 O O . TRP A 1 269 ? 13.265 -11.590 1.369 1.00 73.75 269 TRP A O 1
ATOM 2180 N N . SER A 1 270 ? 11.819 -13.050 2.253 1.00 65.62 270 SER A N 1
ATOM 2181 C CA . SER A 1 270 ? 12.746 -14.191 2.344 1.00 65.62 270 SER A CA 1
ATOM 2182 C C . SER A 1 270 ? 12.379 -15.320 1.373 1.00 65.62 270 SER A C 1
ATOM 2184 O O . SER A 1 270 ? 11.203 -15.572 1.130 1.00 65.62 270 SER A O 1
ATOM 2186 N N . SER A 1 271 ? 13.364 -16.083 0.887 1.00 54.75 271 SER A N 1
ATOM 2187 C CA . SER A 1 271 ? 13.156 -17.335 0.126 1.00 54.75 271 SER A CA 1
ATOM 2188 C C . SER A 1 271 ? 12.576 -18.490 0.965 1.00 54.75 271 SER A C 1
ATOM 2190 O O . SER A 1 271 ? 12.232 -19.547 0.442 1.00 54.75 271 SER A O 1
ATOM 2192 N N . ALA A 1 272 ? 12.432 -18.293 2.279 1.00 58.16 272 ALA A N 1
ATOM 2193 C CA . ALA A 1 272 ? 11.667 -19.159 3.177 1.00 58.16 272 ALA A CA 1
ATOM 2194 C C . ALA A 1 272 ? 10.309 -18.540 3.580 1.00 58.16 272 ALA A C 1
ATOM 2196 O O . ALA A 1 272 ? 9.714 -18.954 4.570 1.00 58.16 272 ALA A O 1
ATOM 2197 N N . ALA A 1 273 ? 9.814 -17.555 2.820 1.00 58.84 273 ALA A N 1
ATOM 2198 C CA . ALA A 1 273 ? 8.553 -16.832 3.027 1.00 58.84 273 ALA A CA 1
ATOM 2199 C C . ALA A 1 273 ? 7.336 -17.719 3.366 1.00 58.84 273 ALA A C 1
ATOM 2201 O O . ALA A 1 273 ? 6.521 -17.360 4.211 1.00 58.84 273 ALA A O 1
ATOM 2202 N N . TRP A 1 274 ? 7.245 -18.899 2.753 1.00 58.34 274 TRP A N 1
ATOM 2203 C CA . TRP A 1 274 ? 6.187 -19.890 2.980 1.00 58.34 274 TRP A CA 1
ATOM 2204 C C . TRP A 1 274 ? 6.176 -20.500 4.399 1.00 58.34 274 TRP A C 1
ATOM 2206 O O . TRP A 1 274 ? 5.177 -21.084 4.798 1.00 58.34 274 TRP A O 1
ATOM 2216 N N . LYS A 1 275 ? 7.257 -20.320 5.172 1.00 66.25 275 LYS A N 1
ATOM 2217 C CA . LYS A 1 275 ? 7.419 -20.695 6.592 1.00 66.25 275 LYS A CA 1
ATOM 2218 C C . LYS A 1 275 ? 7.521 -19.469 7.515 1.00 66.25 275 LYS A C 1
ATOM 2220 O O . LYS A 1 275 ? 8.151 -19.543 8.570 1.00 66.25 275 LYS A O 1
ATOM 2225 N N . ARG A 1 276 ? 7.003 -18.294 7.113 1.00 70.38 276 ARG A N 1
ATOM 2226 C CA . ARG A 1 276 ? 7.354 -17.007 7.761 1.00 70.38 276 ARG A CA 1
ATOM 2227 C C . ARG A 1 276 ? 7.146 -16.945 9.279 1.00 70.38 276 ARG A C 1
ATOM 2229 O O . ARG A 1 276 ? 7.880 -16.208 9.926 1.00 70.38 276 ARG A O 1
ATOM 2236 N N . TYR A 1 277 ? 6.190 -17.686 9.842 1.00 78.81 277 TYR A N 1
ATOM 2237 C CA . TYR A 1 277 ? 5.918 -17.692 11.286 1.00 78.81 277 TYR A CA 1
ATOM 2238 C C . TYR A 1 277 ? 6.416 -18.949 12.012 1.00 78.81 277 TYR A C 1
ATOM 2240 O O . TYR A 1 277 ? 6.425 -18.953 13.232 1.00 78.81 277 TYR A O 1
ATOM 2248 N N . ASP A 1 278 ? 6.951 -19.961 11.318 1.00 79.69 278 ASP A N 1
ATOM 2249 C CA . ASP A 1 278 ? 7.520 -21.175 11.938 1.00 79.69 278 ASP A CA 1
ATOM 2250 C C . ASP A 1 278 ? 8.656 -20.860 12.938 1.00 79.69 278 ASP A C 1
ATOM 2252 O O . ASP A 1 278 ? 8.999 -21.684 13.781 1.00 79.69 278 ASP A O 1
ATOM 2256 N N . ARG A 1 279 ? 9.270 -19.673 12.818 1.00 78.38 279 ARG A N 1
ATOM 2257 C CA . ARG A 1 279 ? 10.382 -19.180 13.649 1.00 78.38 279 ARG A CA 1
ATOM 2258 C C . ARG A 1 279 ? 9.959 -18.188 14.740 1.00 78.38 279 ARG A C 1
ATOM 2260 O O . ARG A 1 279 ? 10.814 -17.736 15.493 1.00 78.38 279 ARG A O 1
ATOM 2267 N N . PHE A 1 280 ? 8.679 -17.817 14.813 1.00 84.75 280 PHE A N 1
ATOM 2268 C CA . PHE A 1 280 ? 8.184 -16.786 15.727 1.00 84.75 280 PHE A CA 1
ATOM 2269 C C . PHE A 1 280 ? 6.898 -17.246 16.406 1.00 84.75 280 PHE A C 1
ATOM 2271 O O . PHE A 1 280 ? 5.928 -17.593 15.735 1.00 84.75 280 PHE A O 1
ATOM 2278 N N . GLY A 1 281 ? 6.852 -17.183 17.735 1.00 85.88 281 GLY A N 1
ATOM 2279 C CA . GLY A 1 281 ? 5.599 -17.391 18.448 1.00 85.88 281 GLY A CA 1
ATOM 2280 C C . GLY A 1 281 ? 4.572 -16.314 18.079 1.00 85.88 281 GLY A C 1
ATOM 2281 O O . GLY A 1 281 ? 4.898 -15.141 17.842 1.00 85.88 281 GLY A O 1
ATOM 2282 N N . MET A 1 282 ? 3.310 -16.728 17.958 1.00 88.69 282 MET A N 1
ATOM 2283 C CA . MET A 1 282 ? 2.241 -15.862 17.458 1.00 88.69 282 MET A CA 1
ATOM 2284 C C . MET A 1 282 ? 1.976 -14.667 18.377 1.00 88.69 282 MET A C 1
ATOM 2286 O O . MET A 1 282 ? 1.559 -13.621 17.889 1.00 88.69 282 MET A O 1
ATOM 2290 N N . GLU A 1 283 ? 2.271 -14.784 19.671 1.00 88.69 283 GLU A N 1
ATOM 2291 C CA . GLU A 1 283 ? 2.231 -13.702 20.658 1.00 88.69 283 GLU A CA 1
ATOM 2292 C C . GLU A 1 283 ? 3.157 -12.527 20.303 1.00 88.69 283 GLU A C 1
ATOM 2294 O O . GLU A 1 283 ? 2.789 -11.375 20.535 1.00 88.69 283 GLU A O 1
ATOM 2299 N N . ARG A 1 284 ? 4.301 -12.785 19.649 1.00 89.81 284 ARG A N 1
ATOM 2300 C CA . ARG A 1 284 ? 5.182 -11.740 19.099 1.00 89.81 284 ARG A CA 1
ATOM 2301 C C . ARG A 1 284 ? 4.654 -11.192 17.770 1.00 89.81 284 ARG A C 1
ATOM 2303 O O . ARG A 1 284 ? 4.721 -9.989 17.534 1.00 89.81 284 ARG A O 1
ATOM 2310 N N . VAL A 1 285 ? 4.087 -12.044 16.912 1.00 90.75 285 VAL A N 1
ATOM 2311 C CA . VAL A 1 285 ? 3.528 -11.636 15.605 1.00 90.75 285 VAL A CA 1
ATOM 2312 C C . VAL A 1 285 ? 2.346 -10.672 15.775 1.00 90.75 285 VAL A C 1
ATOM 2314 O O . VAL A 1 285 ? 2.300 -9.632 15.120 1.00 90.75 285 VAL A O 1
ATOM 2317 N N . VAL A 1 286 ? 1.409 -10.960 16.686 1.00 93.38 286 VAL A N 1
ATOM 2318 C CA . VAL A 1 286 ? 0.208 -10.122 16.893 1.00 93.38 286 VAL A CA 1
ATOM 2319 C C . VAL A 1 286 ? 0.503 -8.754 17.525 1.00 93.38 286 VAL A C 1
ATOM 2321 O O . VAL A 1 286 ? -0.386 -7.908 17.574 1.00 93.38 286 VAL A O 1
ATOM 2324 N N . ARG A 1 287 ? 1.737 -8.499 17.981 1.00 93.38 287 ARG A N 1
ATOM 2325 C CA . ARG A 1 287 ? 2.174 -7.188 18.497 1.00 93.38 287 ARG A CA 1
ATOM 2326 C C . ARG A 1 287 ? 2.525 -6.185 17.395 1.00 93.38 287 ARG A C 1
ATOM 2328 O O . ARG A 1 287 ? 2.565 -4.989 17.668 1.00 93.38 287 ARG A O 1
ATOM 2335 N N . ILE A 1 288 ? 2.712 -6.632 16.147 1.00 95.12 288 ILE A N 1
ATOM 2336 C CA . ILE A 1 288 ? 3.113 -5.785 15.007 1.00 95.12 288 ILE A CA 1
ATOM 2337 C C . ILE A 1 288 ? 2.268 -4.496 14.878 1.00 95.12 288 ILE A C 1
ATOM 2339 O O . ILE A 1 288 ? 2.865 -3.422 14.786 1.00 95.12 288 ILE A O 1
ATOM 2343 N N . PRO A 1 289 ? 0.921 -4.530 14.945 1.00 96.50 289 PRO A N 1
ATOM 2344 C CA . PRO A 1 289 ? 0.107 -3.315 14.837 1.00 96.50 289 PRO A CA 1
ATOM 2345 C C . PRO A 1 289 ? 0.232 -2.361 16.027 1.00 96.50 289 PRO A C 1
ATOM 2347 O O . PRO A 1 289 ? 0.263 -1.149 15.821 1.00 96.50 289 PRO A O 1
ATOM 2350 N N . ALA A 1 290 ? 0.372 -2.883 17.252 1.00 94.62 290 ALA A N 1
ATOM 2351 C CA . ALA A 1 290 ? 0.616 -2.075 18.449 1.00 94.62 290 ALA A CA 1
ATOM 2352 C C . ALA A 1 290 ? 1.998 -1.399 18.391 1.00 94.62 290 ALA A C 1
ATOM 2354 O O . ALA A 1 290 ? 2.127 -0.213 18.695 1.00 94.62 290 ALA A O 1
ATOM 2355 N N . ALA A 1 291 ? 3.010 -2.122 17.903 1.00 94.06 291 ALA A N 1
ATOM 2356 C CA . ALA A 1 291 ? 4.361 -1.610 17.708 1.00 94.06 291 ALA A CA 1
ATOM 2357 C C . ALA A 1 291 ? 4.400 -0.495 16.650 1.00 94.06 291 ALA A C 1
ATOM 2359 O O . ALA A 1 291 ? 5.020 0.544 16.860 1.00 94.06 291 ALA A O 1
ATOM 2360 N N . ILE A 1 292 ? 3.672 -0.666 15.541 1.00 95.38 292 ILE A N 1
ATOM 2361 C CA . ILE A 1 292 ? 3.520 0.368 14.506 1.00 95.38 292 ILE A CA 1
ATOM 2362 C C . ILE A 1 292 ? 2.722 1.575 15.017 1.00 95.38 292 ILE A C 1
ATOM 2364 O O . ILE A 1 292 ? 3.042 2.706 14.658 1.00 95.38 292 ILE A O 1
ATOM 2368 N N . ALA A 1 293 ? 1.707 1.364 15.857 1.00 94.56 293 ALA A N 1
ATOM 2369 C CA . ALA A 1 293 ? 0.937 2.440 16.479 1.00 94.56 293 ALA A CA 1
ATOM 2370 C C . ALA A 1 293 ? 1.729 3.211 17.558 1.00 94.56 293 ALA A C 1
ATOM 2372 O O . ALA A 1 293 ? 1.395 4.364 17.836 1.00 94.56 293 ALA A O 1
ATOM 2373 N N . GLY A 1 294 ? 2.795 2.616 18.111 1.00 91.94 294 GLY A N 1
ATOM 2374 C CA . GLY A 1 294 ? 3.602 3.182 19.198 1.00 91.94 294 GLY A CA 1
ATOM 2375 C C . GLY A 1 294 ? 3.028 2.926 20.596 1.00 91.94 294 GLY A C 1
ATOM 2376 O O . GLY A 1 294 ? 3.296 3.703 21.506 1.00 91.94 294 GLY A O 1
ATOM 2377 N N . VAL A 1 295 ? 2.218 1.872 20.752 1.00 91.00 295 VAL A N 1
ATOM 2378 C CA . VAL A 1 295 ? 1.519 1.498 22.001 1.00 91.00 295 VAL A CA 1
ATOM 2379 C C . VAL A 1 295 ? 1.772 0.041 22.416 1.00 91.00 295 VAL A C 1
ATOM 2381 O O . VAL A 1 295 ? 1.031 -0.518 23.218 1.00 91.00 295 VAL A O 1
ATOM 2384 N N . ASP A 1 296 ? 2.790 -0.609 21.846 1.00 87.00 296 ASP A N 1
ATOM 2385 C CA . ASP A 1 296 ? 3.240 -1.916 22.331 1.00 87.00 296 ASP A CA 1
ATOM 2386 C C . ASP A 1 296 ? 3.960 -1.737 23.671 1.00 87.00 296 ASP A C 1
ATOM 2388 O O . ASP A 1 296 ? 4.963 -1.032 23.748 1.00 87.00 296 ASP A O 1
ATOM 2392 N N . GLU A 1 297 ? 3.445 -2.376 24.722 1.00 71.12 297 GLU A N 1
ATOM 2393 C CA . GLU A 1 297 ? 3.968 -2.254 26.094 1.00 71.12 297 GLU A CA 1
ATOM 2394 C C . GLU A 1 297 ? 5.346 -2.916 26.282 1.00 71.12 297 GLU A C 1
ATOM 2396 O O . GLU A 1 297 ? 6.006 -2.695 27.295 1.00 71.12 297 GLU A O 1
ATOM 2401 N N . GLY A 1 298 ? 5.814 -3.655 25.271 1.00 66.94 298 GLY A N 1
ATOM 2402 C CA . GLY A 1 298 ? 7.186 -4.130 25.178 1.00 66.94 298 GLY A CA 1
ATOM 2403 C C . GLY A 1 298 ? 7.470 -5.455 25.888 1.00 66.94 298 GLY A C 1
ATOM 2404 O O . GLY A 1 298 ? 6.735 -5.933 26.741 1.00 66.94 298 GLY A O 1
ATOM 2405 N N . ASP A 1 299 ? 8.595 -6.034 25.479 1.00 59.72 299 ASP A N 1
ATOM 2406 C CA . ASP A 1 299 ? 9.581 -6.608 26.397 1.00 59.72 299 ASP A CA 1
ATOM 2407 C C . ASP A 1 299 ? 10.873 -5.801 26.145 1.00 59.72 299 ASP A C 1
ATOM 2409 O O . ASP A 1 299 ? 10.903 -4.980 25.220 1.00 59.72 299 ASP A O 1
ATOM 2413 N N . ALA A 1 300 ? 11.931 -5.978 26.942 1.00 44.97 300 ALA A N 1
ATOM 2414 C CA . ALA A 1 300 ? 13.157 -5.180 26.798 1.00 44.97 300 ALA A CA 1
ATOM 2415 C C . ALA A 1 300 ? 13.735 -5.222 25.356 1.00 44.97 300 ALA A C 1
ATOM 2417 O O . ALA A 1 300 ? 13.715 -6.282 24.725 1.00 44.97 300 ALA A O 1
ATOM 2418 N N . PRO A 1 301 ? 14.244 -4.091 24.819 1.00 48.69 301 PRO A N 1
ATOM 2419 C CA . PRO A 1 301 ? 14.627 -3.983 23.413 1.00 48.69 301 PRO A CA 1
ATOM 2420 C C . PRO A 1 301 ? 15.802 -4.895 23.039 1.00 48.69 301 PRO A C 1
ATOM 2422 O O . PRO A 1 301 ? 16.762 -5.051 23.793 1.00 48.69 301 PRO A O 1
ATOM 2425 N N . ASP A 1 302 ? 15.735 -5.447 21.827 1.00 46.81 302 ASP A N 1
ATOM 2426 C CA . ASP A 1 302 ? 16.787 -6.280 21.240 1.00 46.81 302 ASP A CA 1
ATOM 2427 C C . ASP A 1 302 ? 18.050 -5.430 20.956 1.00 46.81 302 ASP A C 1
ATOM 2429 O O . ASP A 1 302 ? 17.972 -4.463 20.185 1.00 46.81 302 ASP A O 1
ATOM 2433 N N . PRO A 1 303 ? 19.223 -5.758 21.538 1.00 43.97 303 PRO A N 1
ATOM 2434 C CA . PRO A 1 303 ? 20.441 -4.962 21.383 1.00 43.97 303 PRO A CA 1
ATOM 2435 C C . PRO A 1 303 ? 21.022 -4.973 19.956 1.00 43.97 303 PRO A C 1
ATOM 2437 O O . PRO A 1 303 ? 21.915 -4.180 19.662 1.00 43.97 303 PRO A O 1
ATOM 2440 N N . SER A 1 304 ? 20.525 -5.819 19.043 1.00 51.25 304 SER A N 1
ATOM 2441 C CA . SER A 1 304 ? 20.950 -5.826 17.633 1.00 51.25 304 SER A CA 1
ATOM 2442 C C . SER A 1 304 ? 20.461 -4.620 16.810 1.00 51.25 304 SER A C 1
ATOM 2444 O O . SER A 1 304 ? 20.989 -4.372 15.726 1.00 51.25 304 SER A O 1
ATOM 2446 N N . ASN A 1 305 ? 19.512 -3.823 17.318 1.00 49.59 305 ASN A N 1
ATOM 2447 C CA . ASN A 1 305 ? 18.927 -2.678 16.599 1.00 49.59 305 ASN A CA 1
ATOM 2448 C C . ASN A 1 305 ? 19.819 -1.411 16.540 1.00 49.59 305 ASN A C 1
ATOM 2450 O O . ASN A 1 305 ? 19.392 -0.390 16.004 1.00 49.59 305 ASN A O 1
ATOM 2454 N N . GLY A 1 306 ? 21.049 -1.452 17.067 1.00 41.59 306 GLY A N 1
ATOM 2455 C CA . GLY A 1 306 ? 21.933 -0.286 17.240 1.00 41.59 306 GLY A CA 1
ATOM 2456 C C . GLY A 1 306 ? 22.767 0.167 16.030 1.00 41.59 306 GLY A C 1
ATOM 2457 O O . GLY A 1 306 ? 23.725 0.912 16.222 1.00 41.59 306 GLY A O 1
ATOM 2458 N N . GLN A 1 307 ? 22.477 -0.279 14.803 1.00 42.16 307 GLN A N 1
ATOM 2459 C CA . GLN A 1 307 ? 23.196 0.195 13.610 1.00 42.16 307 GLN A CA 1
ATOM 2460 C C . GLN A 1 307 ? 22.465 1.384 12.973 1.00 42.16 307 GLN A C 1
ATOM 2462 O O . GLN A 1 307 ? 21.397 1.212 12.384 1.00 42.16 307 GLN A O 1
ATOM 2467 N N . ASP A 1 308 ? 23.067 2.577 13.059 1.00 41.09 308 ASP A N 1
ATOM 2468 C CA . ASP A 1 308 ? 22.587 3.805 12.411 1.00 41.09 308 ASP A CA 1
ATOM 2469 C C . ASP A 1 308 ? 22.574 3.660 10.878 1.00 41.09 308 ASP A C 1
ATOM 2471 O O . ASP A 1 308 ? 23.535 3.954 10.160 1.00 41.09 308 ASP A O 1
ATOM 2475 N N . GLU A 1 309 ? 21.448 3.180 10.357 1.00 47.62 309 GLU A N 1
ATOM 2476 C CA . GLU A 1 309 ? 21.243 2.979 8.931 1.00 47.62 309 GLU A CA 1
ATOM 2477 C C . GLU A 1 309 ? 21.009 4.331 8.238 1.00 47.62 309 GLU A C 1
ATOM 2479 O O . GLU A 1 309 ? 19.981 4.992 8.417 1.00 47.62 309 GLU A O 1
ATOM 2484 N N . ARG A 1 310 ? 21.984 4.752 7.421 1.00 39.56 310 ARG A N 1
ATOM 2485 C CA . ARG A 1 310 ? 21.926 5.997 6.639 1.00 39.56 310 ARG A CA 1
ATOM 2486 C C . ARG A 1 310 ? 20.598 6.086 5.865 1.00 39.56 310 ARG A C 1
ATOM 2488 O O . ARG A 1 310 ? 20.259 5.135 5.159 1.00 39.56 310 ARG A O 1
ATOM 2495 N N . PRO A 1 311 ? 19.873 7.224 5.903 1.00 43.38 311 PRO A N 1
ATOM 2496 C CA . PRO A 1 311 ? 18.563 7.338 5.269 1.00 43.38 311 PRO A CA 1
ATOM 2497 C C . PRO A 1 311 ? 18.629 7.006 3.774 1.00 43.38 311 PRO A C 1
ATOM 2499 O O . PRO A 1 311 ? 19.299 7.688 2.994 1.00 43.38 311 PRO A O 1
ATOM 2502 N N . ALA A 1 312 ? 17.903 5.956 3.382 1.00 38.50 312 ALA A N 1
ATOM 2503 C CA . ALA A 1 312 ? 17.818 5.466 2.012 1.00 38.50 312 ALA A CA 1
ATOM 2504 C C . ALA A 1 312 ? 17.016 6.437 1.125 1.00 38.50 312 ALA A C 1
ATOM 2506 O O . ALA A 1 312 ? 15.819 6.268 0.889 1.00 38.50 312 ALA A O 1
ATOM 2507 N N . GLY A 1 313 ? 17.691 7.475 0.634 1.00 40.53 313 GLY A N 1
ATOM 2508 C CA . GLY A 1 313 ? 17.160 8.448 -0.315 1.00 40.53 313 GLY A CA 1
ATOM 2509 C C . GLY A 1 313 ? 18.004 8.521 -1.584 1.00 40.53 313 GLY A C 1
ATOM 2510 O O . GLY A 1 313 ? 19.230 8.424 -1.540 1.00 40.53 313 GLY A O 1
ATOM 2511 N N . ALA A 1 314 ? 17.351 8.747 -2.726 1.00 46.09 314 ALA A N 1
ATOM 2512 C CA . ALA A 1 314 ? 18.047 9.268 -3.900 1.00 46.09 314 ALA A CA 1
ATOM 2513 C C . ALA A 1 314 ? 18.654 10.650 -3.560 1.00 46.09 314 ALA A C 1
ATOM 2515 O O . ALA A 1 314 ? 18.082 11.363 -2.729 1.00 46.09 314 ALA A O 1
ATOM 2516 N N . PRO A 1 315 ? 19.787 11.053 -4.168 1.00 47.34 315 PRO A N 1
ATOM 2517 C CA . PRO A 1 315 ? 20.415 12.340 -3.873 1.00 47.34 315 PRO A CA 1
ATOM 2518 C C . PRO A 1 315 ? 19.423 13.498 -4.052 1.00 47.34 315 PRO A C 1
ATOM 2520 O O . PRO A 1 315 ? 18.774 13.617 -5.089 1.00 47.34 315 PRO A O 1
ATOM 2523 N N . ALA A 1 316 ? 19.331 14.361 -3.035 1.00 49.47 316 ALA A N 1
ATOM 2524 C CA . ALA A 1 316 ? 18.288 15.387 -2.905 1.00 49.47 316 ALA A CA 1
ATOM 2525 C C . ALA A 1 316 ? 18.269 16.444 -4.028 1.00 49.47 316 ALA A C 1
ATOM 2527 O O . ALA A 1 316 ? 17.301 17.190 -4.159 1.00 49.47 316 ALA A O 1
ATOM 2528 N N . ARG A 1 317 ? 19.323 16.515 -4.850 1.00 46.94 317 ARG A N 1
ATOM 2529 C CA . ARG A 1 317 ? 19.367 17.326 -6.069 1.00 46.94 317 ARG A CA 1
ATOM 2530 C C . ARG A 1 317 ? 20.065 16.579 -7.199 1.00 46.94 317 ARG A C 1
ATOM 2532 O O . ARG A 1 317 ? 21.010 15.827 -6.966 1.00 46.94 317 ARG A O 1
ATOM 2539 N N . ARG A 1 318 ? 19.652 16.865 -8.436 1.00 46.78 318 ARG A N 1
ATOM 2540 C CA . ARG A 1 318 ? 20.389 16.483 -9.648 1.00 46.78 318 ARG A CA 1
ATOM 2541 C C . ARG A 1 318 ? 21.784 17.110 -9.599 1.00 46.78 318 ARG A C 1
ATOM 2543 O O . ARG A 1 318 ? 21.889 18.335 -9.631 1.00 46.78 318 ARG A O 1
ATOM 2550 N N . LEU A 1 319 ? 22.827 16.280 -9.561 1.00 48.22 319 LEU A N 1
ATOM 2551 C CA . LEU A 1 319 ? 24.208 16.733 -9.737 1.00 48.22 319 LEU A CA 1
ATOM 2552 C C . LEU A 1 319 ? 24.342 17.421 -11.102 1.00 48.22 319 LEU A C 1
ATOM 2554 O O . LEU A 1 319 ? 23.993 16.859 -12.143 1.00 48.22 319 LEU A O 1
ATOM 2558 N N . ARG A 1 320 ? 24.822 18.661 -11.092 1.00 47.66 320 ARG A N 1
ATOM 2559 C CA . ARG A 1 320 ? 25.149 19.448 -12.281 1.00 47.66 320 ARG A CA 1
ATOM 2560 C C . ARG A 1 320 ? 26.636 19.293 -12.589 1.00 47.66 320 ARG A C 1
ATOM 2562 O O . ARG A 1 320 ? 27.443 18.991 -11.718 1.00 47.66 320 ARG A O 1
ATOM 2569 N N . ARG A 1 321 ? 27.031 19.578 -13.833 1.00 45.00 321 ARG A N 1
ATOM 2570 C CA . ARG A 1 321 ? 28.441 19.515 -14.278 1.00 45.00 321 ARG A CA 1
ATOM 2571 C C . ARG A 1 321 ? 29.375 20.435 -13.466 1.00 45.00 321 ARG A C 1
ATOM 2573 O O . ARG A 1 321 ? 30.574 20.192 -13.419 1.00 45.00 321 ARG A O 1
ATOM 2580 N N . SER A 1 322 ? 28.815 21.460 -12.820 1.00 46.44 322 SER A N 1
ATOM 2581 C CA . SER A 1 322 ? 29.482 22.357 -11.871 1.00 46.44 322 SER A CA 1
ATOM 2582 C C . SER A 1 322 ? 29.804 21.707 -10.519 1.00 46.44 322 SER A C 1
ATOM 2584 O O . SER A 1 322 ? 30.839 22.024 -9.950 1.00 46.44 322 SER A O 1
ATOM 2586 N N . ASP A 1 323 ? 28.974 20.776 -10.028 1.00 51.16 323 ASP A N 1
ATOM 2587 C CA . ASP A 1 323 ? 29.175 20.096 -8.733 1.00 51.16 323 ASP A CA 1
ATOM 2588 C C . ASP A 1 323 ? 30.383 19.136 -8.749 1.00 51.16 323 ASP A C 1
ATOM 2590 O O . ASP A 1 323 ? 30.876 18.732 -7.701 1.00 51.16 323 ASP A O 1
ATOM 2594 N N . LEU A 1 324 ? 30.870 18.772 -9.941 1.00 48.31 324 LEU A N 1
ATOM 2595 C CA . LEU A 1 324 ? 32.023 17.886 -10.138 1.00 48.31 324 LEU A CA 1
ATOM 2596 C C . LEU A 1 324 ? 33.375 18.617 -10.047 1.00 48.31 324 LEU A C 1
ATOM 2598 O O . LEU A 1 324 ? 34.423 17.973 -10.039 1.00 48.31 324 LEU A O 1
ATOM 2602 N N . ARG A 1 325 ? 33.378 19.955 -9.977 1.00 44.34 325 ARG A N 1
ATOM 2603 C CA . ARG A 1 325 ? 34.591 20.746 -9.742 1.00 44.34 325 ARG A CA 1
ATOM 2604 C C . ARG A 1 325 ? 34.794 20.926 -8.242 1.00 44.34 325 ARG A C 1
ATOM 2606 O O . ARG A 1 325 ? 34.324 21.899 -7.658 1.00 44.34 325 ARG A O 1
ATOM 2613 N N . ARG A 1 326 ? 35.528 19.998 -7.624 1.00 42.25 326 ARG A N 1
ATOM 2614 C CA . ARG A 1 326 ? 36.079 20.207 -6.279 1.00 42.25 326 ARG A CA 1
ATOM 2615 C C . ARG A 1 326 ? 36.994 21.443 -6.332 1.00 42.25 326 ARG A C 1
ATOM 2617 O O . ARG A 1 326 ? 37.876 21.464 -7.193 1.00 42.25 326 ARG A O 1
ATOM 2624 N N . PRO A 1 327 ? 36.825 22.455 -5.463 1.00 39.00 327 PRO A N 1
ATOM 2625 C CA . PRO A 1 327 ? 37.835 23.491 -5.317 1.00 39.00 327 PRO A CA 1
ATOM 2626 C C . PRO A 1 327 ? 39.142 22.822 -4.897 1.00 39.00 327 PRO A C 1
ATOM 2628 O O . PRO A 1 327 ? 39.160 22.055 -3.931 1.00 39.00 327 PRO A O 1
ATOM 2631 N N . VAL A 1 328 ? 40.230 23.107 -5.611 1.00 43.03 328 VAL A N 1
ATOM 2632 C CA . VAL A 1 328 ? 41.576 22.854 -5.095 1.00 43.03 328 VAL A CA 1
ATOM 2633 C C . VAL A 1 328 ? 41.820 23.934 -4.045 1.00 43.03 328 VAL A C 1
ATOM 2635 O O . VAL A 1 328 ? 42.364 24.994 -4.342 1.00 43.03 328 VAL A O 1
ATOM 2638 N N . ALA A 1 329 ? 41.300 23.702 -2.838 1.00 39.19 329 ALA A N 1
ATOM 2639 C CA . ALA A 1 329 ? 41.661 24.498 -1.677 1.00 39.19 329 ALA A CA 1
ATOM 2640 C C . ALA A 1 329 ? 43.169 24.341 -1.449 1.00 39.19 329 ALA A C 1
ATOM 2642 O O . ALA A 1 329 ? 43.716 23.254 -1.657 1.00 39.19 329 ALA A O 1
ATOM 2643 N N . ALA A 1 330 ? 43.825 25.449 -1.111 1.00 37.22 330 ALA A N 1
ATOM 2644 C CA . ALA A 1 330 ? 45.275 25.542 -1.080 1.00 37.22 330 ALA A CA 1
ATOM 2645 C C . ALA A 1 330 ? 45.908 24.465 -0.187 1.00 37.22 330 ALA A C 1
ATOM 2647 O O . ALA A 1 330 ? 45.366 24.106 0.860 1.00 37.22 330 ALA A O 1
ATOM 2648 N N . ARG A 1 331 ? 47.098 24.005 -0.588 1.00 34.25 331 ARG A N 1
ATOM 2649 C CA . ARG A 1 331 ? 48.056 23.474 0.380 1.00 34.25 331 ARG A CA 1
ATOM 2650 C C . ARG A 1 331 ? 48.355 24.617 1.346 1.00 34.25 331 ARG A C 1
ATOM 2652 O O . ARG A 1 331 ? 48.824 25.658 0.895 1.00 34.25 331 ARG A O 1
ATOM 2659 N N . ALA A 1 332 ? 48.023 24.438 2.618 1.00 35.03 332 ALA A N 1
ATOM 2660 C CA . ALA A 1 332 ? 48.680 25.198 3.663 1.00 35.03 332 ALA A CA 1
ATOM 2661 C C . ALA A 1 332 ? 50.087 24.615 3.806 1.00 35.03 332 ALA A C 1
ATOM 2663 O O . ALA A 1 332 ? 50.236 23.389 3.852 1.00 35.03 332 ALA A O 1
ATOM 2664 N N . ASP A 1 333 ? 51.089 25.485 3.806 1.00 36.69 333 ASP A N 1
ATOM 2665 C CA . ASP A 1 333 ? 52.416 25.131 4.280 1.00 36.69 333 ASP A CA 1
ATOM 2666 C C . ASP A 1 333 ? 52.325 24.847 5.784 1.00 36.69 333 ASP A C 1
ATOM 2668 O O . ASP A 1 333 ? 51.761 25.649 6.524 1.00 36.69 333 ASP A O 1
ATOM 2672 N N . ASP A 1 334 ? 52.890 23.723 6.211 1.00 31.59 334 ASP A N 1
ATOM 2673 C CA . ASP A 1 334 ? 53.433 23.558 7.558 1.00 31.59 334 ASP A CA 1
ATOM 2674 C C . ASP A 1 334 ? 54.863 23.057 7.355 1.00 31.59 334 ASP A C 1
ATOM 2676 O O . ASP A 1 334 ? 55.112 21.893 7.031 1.00 31.59 334 ASP A O 1
ATOM 2680 N N . SER A 1 335 ? 55.794 23.999 7.439 1.00 32.09 335 SER A N 1
ATOM 2681 C CA . SER A 1 335 ? 57.221 23.745 7.554 1.00 32.09 335 SER A CA 1
ATOM 2682 C C . SER A 1 335 ? 57.590 23.781 9.028 1.00 32.09 335 SER A C 1
ATOM 2684 O O . SER A 1 335 ? 57.340 24.802 9.657 1.00 32.09 335 SER A O 1
ATOM 2686 N N . ASP A 1 336 ? 58.236 22.733 9.531 1.00 30.44 336 ASP A N 1
ATOM 2687 C CA . ASP A 1 336 ? 59.342 22.858 10.485 1.00 30.44 336 ASP A CA 1
ATOM 2688 C C . ASP A 1 336 ? 60.176 21.561 10.481 1.00 30.44 336 ASP A C 1
ATOM 2690 O O . ASP A 1 336 ? 59.693 20.495 10.085 1.00 30.44 336 ASP A O 1
ATOM 2694 N N . ALA A 1 337 ? 61.462 21.700 10.811 1.00 31.73 337 ALA A N 1
ATOM 2695 C CA . ALA A 1 337 ? 62.507 20.668 10.749 1.00 31.73 337 ALA A CA 1
ATOM 2696 C C . ALA A 1 337 ? 62.600 19.886 12.096 1.00 31.73 337 ALA A C 1
ATOM 2698 O O . ALA A 1 337 ? 61.733 20.066 12.948 1.00 31.73 337 ALA A O 1
ATOM 2699 N N . ASP A 1 338 ? 63.494 18.934 12.400 1.00 30.80 338 ASP A N 1
ATOM 2700 C CA . ASP A 1 338 ? 64.795 18.462 11.874 1.00 30.80 338 ASP A CA 1
ATOM 2701 C C . ASP A 1 338 ? 64.835 16.895 11.966 1.00 30.80 338 ASP A C 1
ATOM 2703 O O . ASP A 1 338 ? 63.815 16.282 12.284 1.00 30.80 338 ASP A O 1
ATOM 2707 N N . GLU A 1 339 ? 65.889 16.106 11.696 1.00 31.88 339 GLU A N 1
ATOM 2708 C CA . GLU A 1 339 ? 67.324 16.355 11.438 1.00 31.88 339 GLU A CA 1
ATOM 2709 C C . GLU A 1 339 ? 67.893 15.286 10.444 1.00 31.88 339 GLU A C 1
ATOM 2711 O O . GLU A 1 339 ? 67.265 14.977 9.429 1.00 31.88 339 GLU A O 1
ATOM 2716 N N . GLU A 1 340 ? 69.073 14.712 10.705 1.00 27.98 340 GLU A N 1
ATOM 2717 C CA . GLU A 1 340 ? 69.887 13.844 9.833 1.00 27.98 340 GLU A CA 1
ATOM 2718 C C . GLU A 1 340 ? 69.880 12.339 10.210 1.00 27.98 340 GLU A C 1
ATOM 2720 O O . GLU A 1 340 ? 69.784 11.990 11.384 1.00 27.98 340 GLU A O 1
ATOM 2725 N N . SER A 1 341 ? 70.096 11.432 9.236 1.00 26.67 341 SER A N 1
ATOM 2726 C CA . SER A 1 341 ? 71.270 10.518 9.215 1.00 26.67 341 SER A CA 1
ATOM 2727 C C . SER A 1 341 ? 71.312 9.599 7.969 1.00 26.67 341 SER A C 1
ATOM 2729 O O . SER A 1 341 ? 70.300 9.278 7.350 1.00 26.67 341 SER A O 1
ATOM 2731 N N . GLU A 1 342 ? 72.528 9.207 7.600 1.00 28.78 342 GLU A N 1
ATOM 2732 C CA . GLU A 1 342 ? 73.024 8.649 6.336 1.00 28.78 342 GLU A CA 1
ATOM 2733 C C . GLU A 1 342 ? 72.583 7.209 5.978 1.00 28.78 342 GLU A C 1
ATOM 2735 O O . GLU A 1 342 ? 72.375 6.356 6.841 1.00 28.78 342 GLU A O 1
ATOM 2740 N N . SER A 1 343 ? 72.574 6.875 4.676 1.00 29.52 343 SER A N 1
ATOM 2741 C CA . SER A 1 343 ? 73.373 5.758 4.104 1.00 29.52 343 SER A CA 1
ATOM 2742 C C . SER A 1 343 ? 73.172 5.587 2.582 1.00 29.52 343 SER A C 1
ATOM 2744 O O . SER A 1 343 ? 72.231 6.112 1.985 1.00 29.52 343 SER A O 1
ATOM 2746 N N . GLU A 1 344 ? 74.119 4.908 1.923 1.00 28.91 344 GLU A N 1
ATOM 2747 C CA . GLU A 1 344 ? 74.534 5.217 0.546 1.00 28.91 344 GLU A CA 1
ATOM 2748 C C . GLU A 1 344 ? 74.497 4.019 -0.441 1.00 28.91 344 GLU A C 1
ATOM 2750 O O . GLU A 1 344 ? 75.181 3.022 -0.235 1.00 28.91 344 GLU A O 1
ATOM 2755 N N . ALA A 1 345 ? 73.792 4.205 -1.576 1.00 28.11 345 ALA A N 1
ATOM 2756 C CA . ALA A 1 345 ? 74.028 3.608 -2.918 1.00 28.11 345 ALA A CA 1
ATOM 2757 C C . ALA A 1 345 ? 74.006 2.049 -3.093 1.00 28.11 345 ALA A C 1
ATOM 2759 O O . ALA A 1 345 ? 73.828 1.317 -2.124 1.00 28.11 345 ALA A O 1
ATOM 2760 N N . PRO A 1 346 ? 74.155 1.478 -4.325 1.00 39.94 346 PRO A N 1
ATOM 2761 C CA . PRO A 1 346 ? 74.155 2.069 -5.676 1.00 39.94 346 PRO A CA 1
ATOM 2762 C C . PRO A 1 346 ? 73.175 1.428 -6.710 1.00 39.94 346 PRO A C 1
ATOM 2764 O O . PRO A 1 346 ? 72.468 0.456 -6.462 1.00 39.94 346 PRO A O 1
ATOM 2767 N N . ARG A 1 347 ? 73.166 2.003 -7.928 1.00 28.34 347 ARG A N 1
ATOM 2768 C CA . ARG A 1 347 ? 72.554 1.488 -9.189 1.00 28.34 347 ARG A CA 1
ATOM 2769 C C . ARG A 1 347 ? 73.466 0.370 -9.796 1.00 28.34 347 ARG A C 1
ATOM 2771 O O . ARG A 1 347 ? 74.555 0.180 -9.277 1.00 28.34 347 ARG A O 1
ATOM 2778 N N . ALA A 1 348 ? 73.210 -0.398 -10.874 1.00 30.64 348 ALA A N 1
ATOM 2779 C CA . ALA A 1 348 ? 72.578 -0.155 -12.190 1.00 30.64 348 ALA A CA 1
ATOM 2780 C C . ALA A 1 348 ? 72.409 -1.524 -12.989 1.00 30.64 348 ALA A C 1
ATOM 2782 O O . ALA A 1 348 ? 72.224 -2.534 -12.321 1.00 30.64 348 ALA A O 1
ATOM 2783 N N . PRO A 1 349 ? 72.431 -1.652 -14.351 1.00 45.69 349 PRO A N 1
ATOM 2784 C CA . PRO A 1 349 ? 71.247 -1.499 -15.231 1.00 45.69 349 PRO A CA 1
ATOM 2785 C C . PRO A 1 349 ? 71.128 -2.468 -16.472 1.00 45.69 349 PRO A C 1
ATOM 2787 O O . PRO A 1 349 ? 71.937 -3.363 -16.666 1.00 45.69 349 PRO A O 1
ATOM 2790 N N . VAL A 1 350 ? 70.184 -2.157 -17.394 1.00 31.78 350 VAL A N 1
ATOM 2791 C CA . VAL A 1 350 ? 70.128 -2.476 -18.862 1.00 31.78 350 VAL A CA 1
ATOM 2792 C C . VAL A 1 350 ? 69.797 -3.908 -19.357 1.00 31.78 350 VAL A C 1
ATOM 2794 O O . VAL A 1 350 ? 70.601 -4.819 -19.231 1.00 31.78 350 VAL A O 1
ATOM 2797 N N . ALA A 1 351 ? 68.717 -4.027 -20.161 1.00 29.47 351 ALA A N 1
ATOM 2798 C CA . ALA A 1 351 ? 68.759 -4.532 -21.558 1.00 29.47 351 ALA A CA 1
ATOM 2799 C C . ALA A 1 351 ? 67.443 -4.286 -22.347 1.00 29.47 351 ALA A C 1
ATOM 2801 O O . ALA A 1 351 ? 66.348 -4.572 -21.875 1.00 29.47 351 ALA A O 1
ATOM 2802 N N . ARG A 1 352 ? 67.553 -3.795 -23.594 1.00 30.16 352 ARG A N 1
ATOM 2803 C CA . ARG A 1 352 ? 66.478 -3.716 -24.617 1.00 30.16 352 ARG A CA 1
ATOM 2804 C C . ARG A 1 352 ? 66.780 -4.705 -25.750 1.00 30.16 352 ARG A C 1
ATOM 2806 O O . ARG A 1 352 ? 67.941 -4.794 -26.140 1.00 30.16 352 ARG A O 1
ATOM 2813 N N . ARG A 1 353 ? 65.755 -5.231 -26.441 1.00 28.91 353 ARG A N 1
ATOM 2814 C CA . ARG A 1 353 ? 65.794 -5.409 -27.916 1.00 28.91 353 ARG A CA 1
ATOM 2815 C C . ARG A 1 353 ? 64.393 -5.448 -28.553 1.00 28.91 353 ARG A C 1
ATOM 2817 O O . ARG A 1 353 ? 63.400 -5.606 -27.855 1.00 28.91 353 ARG A O 1
ATOM 2824 N N . ARG A 1 354 ? 64.336 -5.183 -29.866 1.00 30.14 354 ARG A N 1
ATOM 2825 C CA . ARG A 1 354 ? 63.132 -4.975 -30.707 1.00 30.14 354 ARG A CA 1
ATOM 2826 C C . ARG A 1 354 ? 62.964 -6.096 -31.749 1.00 30.14 354 ARG A C 1
ATOM 2828 O O . ARG A 1 354 ? 63.963 -6.687 -32.144 1.00 30.14 354 ARG A O 1
ATOM 2835 N N . GLY A 1 355 ? 61.748 -6.221 -32.292 1.00 27.22 355 GLY A N 1
ATOM 2836 C CA . GLY A 1 355 ? 61.394 -6.903 -33.555 1.00 27.22 355 GLY A CA 1
ATOM 2837 C C . GLY A 1 355 ? 59.938 -7.389 -33.472 1.00 27.22 355 GLY A C 1
ATOM 2838 O O . GLY A 1 355 ? 59.674 -8.227 -32.626 1.00 27.22 355 GLY A O 1
ATOM 2839 N N . ALA A 1 356 ? 58.904 -6.810 -34.100 1.00 29.06 356 ALA A N 1
ATOM 2840 C CA . ALA A 1 356 ? 58.679 -6.348 -35.482 1.00 29.06 356 ALA A CA 1
ATOM 2841 C C . ALA A 1 356 ? 58.469 -7.504 -36.486 1.00 29.06 356 ALA A C 1
ATOM 2843 O O . ALA A 1 356 ? 59.428 -8.181 -36.843 1.00 29.06 356 ALA A O 1
ATOM 2844 N N . GLY A 1 357 ? 57.225 -7.683 -36.954 1.00 25.92 357 GLY A N 1
ATOM 2845 C CA . GLY A 1 357 ? 56.838 -8.640 -38.001 1.00 25.92 357 GLY A CA 1
ATOM 2846 C C . GLY A 1 357 ? 55.327 -8.924 -38.012 1.00 25.92 357 GLY A C 1
ATOM 2847 O O . GLY A 1 357 ? 54.810 -9.456 -37.038 1.00 25.92 357 GLY A O 1
ATOM 2848 N N . ASP A 1 358 ? 54.643 -8.542 -39.095 1.00 27.12 358 ASP A N 1
ATOM 2849 C CA . ASP A 1 358 ? 53.197 -8.702 -39.360 1.00 27.12 358 ASP A CA 1
ATOM 2850 C C . ASP A 1 358 ? 52.962 -8.406 -40.869 1.00 27.12 358 ASP A C 1
ATOM 2852 O O . ASP A 1 358 ? 53.777 -7.669 -41.438 1.00 27.12 358 ASP A O 1
ATOM 2856 N N . PRO A 1 359 ? 51.835 -8.772 -41.518 1.00 54.03 359 PRO A N 1
ATOM 2857 C CA . PRO A 1 359 ? 51.230 -10.089 -41.801 1.00 54.03 359 PRO A CA 1
ATOM 2858 C C . PRO A 1 359 ? 51.380 -10.456 -43.318 1.00 54.03 359 PRO A C 1
ATOM 2860 O O . PRO A 1 359 ? 52.282 -9.902 -43.952 1.00 54.03 359 PRO A O 1
ATOM 2863 N N . PRO A 1 360 ? 50.563 -11.351 -43.958 1.00 42.94 360 PRO A N 1
ATOM 2864 C CA . PRO A 1 360 ? 49.371 -10.853 -44.700 1.00 42.94 360 PRO A CA 1
ATOM 2865 C C . PRO A 1 360 ? 48.180 -11.824 -45.039 1.00 42.94 360 PRO A C 1
ATOM 2867 O O . PRO A 1 360 ? 48.342 -13.019 -45.240 1.00 42.94 360 PRO A O 1
ATOM 2870 N N . GLN A 1 361 ? 46.991 -11.216 -45.224 1.00 29.05 361 GLN A N 1
ATOM 2871 C CA . GLN A 1 361 ? 45.916 -11.398 -46.252 1.00 29.05 361 GLN A CA 1
ATOM 2872 C C . GLN A 1 361 ? 45.416 -12.764 -46.821 1.00 29.05 361 GLN A C 1
ATOM 2874 O O . GLN A 1 361 ? 46.174 -13.496 -47.443 1.00 29.05 361 GLN A O 1
ATOM 2879 N N . ALA A 1 362 ? 44.071 -12.915 -46.889 1.00 28.14 362 ALA A N 1
ATOM 2880 C CA . ALA A 1 362 ? 43.243 -13.276 -48.083 1.00 28.14 362 ALA A CA 1
ATOM 2881 C C . ALA A 1 362 ? 41.720 -13.103 -47.763 1.00 28.14 362 ALA A C 1
ATOM 2883 O O . ALA A 1 362 ? 41.285 -13.525 -46.698 1.00 28.14 362 ALA A O 1
ATOM 2884 N N . ARG A 1 363 ? 40.929 -12.257 -48.461 1.00 26.56 363 ARG A N 1
ATOM 2885 C CA . ARG A 1 363 ? 40.071 -12.484 -49.671 1.00 26.56 363 ARG A CA 1
ATOM 2886 C C . ARG A 1 363 ? 38.918 -13.505 -49.485 1.00 26.56 363 ARG A C 1
ATOM 2888 O O . ARG A 1 363 ? 39.195 -14.665 -49.242 1.00 26.56 363 ARG A O 1
ATOM 2895 N N . ALA A 1 364 ? 37.648 -13.057 -49.452 1.00 25.81 364 ALA A N 1
ATOM 2896 C CA . ALA A 1 364 ? 36.648 -13.028 -50.563 1.00 25.81 364 ALA A CA 1
ATOM 2897 C C . ALA A 1 364 ? 35.783 -14.331 -50.593 1.00 25.81 364 ALA A C 1
ATOM 2899 O O . ALA A 1 364 ? 36.224 -15.315 -50.015 1.00 25.81 364 ALA A O 1
ATOM 2900 N N . SER A 1 365 ? 34.542 -14.437 -51.102 1.00 29.33 365 SER A N 1
ATOM 2901 C CA . SER A 1 365 ? 33.664 -13.568 -51.925 1.00 29.33 365 SER A CA 1
ATOM 2902 C C . SER A 1 365 ? 32.162 -13.901 -51.672 1.00 29.33 365 SER A C 1
ATOM 2904 O O . SER A 1 365 ? 31.887 -14.904 -51.026 1.00 29.33 365 SER A O 1
ATOM 2906 N N . ASP A 1 366 ? 31.238 -13.111 -52.254 1.00 25.80 366 ASP A N 1
ATOM 2907 C CA . ASP A 1 366 ? 29.933 -13.510 -52.860 1.00 25.80 366 ASP A CA 1
ATOM 2908 C C . ASP A 1 366 ? 28.813 -14.227 -52.047 1.00 25.80 366 ASP A C 1
ATOM 2910 O O . ASP A 1 366 ? 29.056 -14.893 -51.051 1.00 25.80 366 ASP A O 1
ATOM 2914 N N . ALA A 1 367 ? 27.521 -14.190 -52.429 1.00 26.00 367 ALA A N 1
ATOM 2915 C CA . ALA A 1 367 ? 26.704 -13.208 -53.176 1.00 26.00 367 ALA A CA 1
ATOM 2916 C C . ALA A 1 367 ? 25.203 -13.611 -53.116 1.00 26.00 367 ALA A C 1
ATOM 2918 O O . ALA A 1 367 ? 24.908 -14.801 -53.085 1.00 26.00 367 ALA A O 1
ATOM 2919 N N . THR A 1 368 ? 24.272 -12.643 -53.255 1.00 25.31 368 THR A N 1
ATOM 2920 C CA . THR A 1 368 ? 22.847 -12.805 -53.701 1.00 25.31 368 THR A CA 1
ATOM 2921 C C . THR A 1 368 ? 21.902 -13.709 -52.848 1.00 25.31 368 THR A C 1
ATOM 2923 O O . THR A 1 368 ? 22.347 -14.594 -52.138 1.00 25.31 368 THR A O 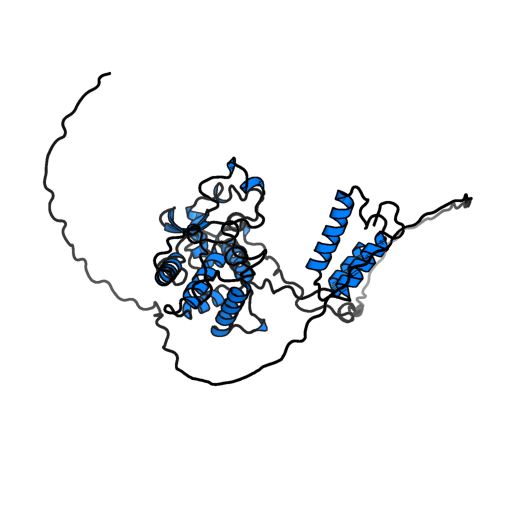1
ATOM 2926 N N . SER A 1 369 ? 20.569 -13.547 -52.775 1.00 26.22 369 SER A N 1
ATOM 2927 C CA . SER A 1 369 ? 19.586 -12.826 -53.609 1.00 26.22 369 SER A CA 1
ATOM 2928 C C . SER A 1 369 ? 18.375 -12.303 -52.795 1.00 26.22 369 SER A C 1
ATOM 2930 O O . SER A 1 369 ? 18.126 -12.760 -51.684 1.00 26.22 369 SER A O 1
ATOM 2932 N N . SER A 1 370 ? 17.621 -11.383 -53.414 1.00 25.31 370 SER A N 1
ATOM 2933 C CA . SER A 1 370 ? 16.148 -11.158 -53.450 1.00 25.31 370 SER A CA 1
ATOM 2934 C C . SER A 1 370 ? 15.221 -12.191 -52.759 1.00 25.31 370 SER A C 1
ATOM 2936 O O . SER A 1 370 ? 15.560 -13.363 -52.689 1.00 25.31 370 SER A O 1
ATOM 2938 N N . SER A 1 371 ? 13.975 -11.932 -52.329 1.00 26.33 371 SER A N 1
ATOM 2939 C CA . SER A 1 371 ? 12.963 -10.845 -52.468 1.00 26.33 371 SER A CA 1
ATOM 2940 C C . SER A 1 371 ? 11.870 -11.127 -51.382 1.00 26.33 371 SER A C 1
ATOM 2942 O O . SER A 1 371 ? 11.970 -12.148 -50.715 1.00 26.33 371 SER A O 1
ATOM 2944 N N . ALA A 1 372 ? 10.820 -10.358 -51.057 1.00 26.25 372 ALA A N 1
ATOM 2945 C CA . ALA A 1 372 ? 9.867 -9.559 -51.835 1.00 26.25 372 ALA A CA 1
ATOM 2946 C C . ALA A 1 372 ? 9.083 -8.583 -50.909 1.00 26.25 372 ALA A C 1
ATOM 2948 O O . ALA A 1 372 ? 9.245 -8.609 -49.690 1.00 26.25 372 ALA A O 1
ATOM 2949 N N . ALA A 1 373 ? 8.223 -7.736 -51.484 1.00 26.33 373 ALA A N 1
ATOM 2950 C CA . ALA A 1 373 ? 7.418 -6.733 -50.772 1.00 26.33 373 ALA A CA 1
ATOM 2951 C C . ALA A 1 373 ? 5.981 -7.198 -50.440 1.00 26.33 373 ALA A C 1
ATOM 2953 O O . ALA A 1 373 ? 5.522 -8.186 -51.005 1.00 26.33 373 ALA A O 1
ATOM 2954 N N . LEU A 1 374 ? 5.299 -6.429 -49.568 1.00 26.14 374 LEU A N 1
ATOM 2955 C CA . LEU A 1 374 ? 3.856 -6.067 -49.500 1.00 26.14 374 LEU A CA 1
ATOM 2956 C C . LEU A 1 374 ? 3.523 -5.729 -48.022 1.00 26.14 374 LEU A C 1
ATOM 2958 O O . LEU A 1 374 ? 3.647 -6.576 -47.149 1.00 26.14 374 LEU A O 1
ATOM 2962 N N . ALA A 1 375 ? 3.365 -4.461 -47.629 1.00 26.22 375 ALA A N 1
ATOM 2963 C CA . ALA A 1 375 ? 2.234 -3.549 -47.870 1.00 26.22 375 ALA A CA 1
ATOM 2964 C C . ALA A 1 375 ? 1.008 -3.823 -46.969 1.00 26.22 375 ALA A C 1
ATOM 2966 O O . ALA A 1 375 ? 0.301 -4.811 -47.141 1.00 26.22 375 ALA A O 1
ATOM 2967 N N . SER A 1 376 ? 0.714 -2.889 -46.057 1.00 28.50 376 SER A N 1
ATOM 2968 C CA . SER A 1 376 ? -0.566 -2.795 -45.343 1.00 28.50 376 SER A CA 1
ATOM 2969 C C . SER A 1 376 ? -0.916 -1.326 -45.070 1.00 28.50 376 SER A C 1
ATOM 2971 O O . SER A 1 376 ? -0.114 -0.559 -44.537 1.00 28.50 376 SER A O 1
ATOM 2973 N N . GLY A 1 377 ? -2.108 -0.909 -45.503 1.00 24.62 377 GLY A N 1
ATOM 2974 C CA . GLY A 1 377 ? -2.601 0.460 -45.332 1.00 24.62 377 GLY A CA 1
ATOM 2975 C C . GLY A 1 377 ? -3.194 0.717 -43.943 1.00 24.62 377 GLY A C 1
ATOM 2976 O O . GLY A 1 377 ? -3.612 -0.206 -43.247 1.00 24.62 377 GLY A O 1
ATOM 2977 N N . ARG A 1 378 ? -3.274 1.997 -43.562 1.00 26.45 378 ARG A N 1
ATOM 2978 C CA . ARG A 1 378 ? -4.015 2.489 -42.388 1.00 26.45 378 ARG A CA 1
ATOM 2979 C C . ARG A 1 378 ? -5.291 3.214 -42.830 1.00 26.45 378 ARG A C 1
ATOM 2981 O O . ARG A 1 378 ? -5.209 3.990 -43.779 1.00 26.45 378 ARG A O 1
ATOM 2988 N N . PRO A 1 379 ? -6.404 3.103 -42.088 1.00 30.89 379 PRO A N 1
ATOM 2989 C CA . PRO A 1 379 ? -7.419 4.144 -42.035 1.00 30.89 379 PRO A CA 1
ATOM 2990 C C . PRO A 1 379 ? -7.105 5.174 -40.932 1.00 30.89 379 PRO A C 1
ATOM 2992 O O . PRO A 1 379 ? -6.498 4.867 -39.905 1.00 30.89 379 PRO A O 1
ATOM 2995 N N . SER A 1 380 ? -7.528 6.411 -41.171 1.00 29.05 380 SER A N 1
ATOM 2996 C CA . SER A 1 380 ? -7.444 7.573 -40.276 1.00 29.05 380 SER A CA 1
ATOM 2997 C C . SER A 1 380 ? -8.691 7.739 -39.402 1.00 29.05 380 SER A C 1
ATOM 2999 O O . SER A 1 380 ? -9.768 7.377 -39.858 1.00 29.05 380 SER A O 1
ATOM 3001 N N . LEU A 1 381 ? -8.546 8.379 -38.234 1.00 27.78 381 LEU A N 1
ATOM 3002 C CA . LEU A 1 381 ? -9.530 9.125 -37.407 1.00 27.78 381 LEU A CA 1
ATOM 3003 C C . LEU A 1 381 ? -8.764 9.548 -36.127 1.00 27.78 381 LEU A C 1
ATOM 3005 O O . LEU A 1 381 ? -7.886 8.805 -35.700 1.00 27.78 381 LEU A O 1
ATOM 3009 N N . GLY A 1 382 ? -8.971 10.673 -35.439 1.00 25.77 382 GLY A N 1
ATOM 3010 C CA . GLY A 1 382 ? -9.796 11.876 -35.610 1.00 25.77 382 GLY A CA 1
ATOM 3011 C C . GLY A 1 382 ? -9.476 12.814 -34.418 1.00 25.77 382 GLY A C 1
ATOM 3012 O O . GLY A 1 382 ? -9.063 12.326 -33.367 1.00 25.77 382 GLY A O 1
ATOM 3013 N N . ALA A 1 383 ? -9.568 14.141 -34.565 1.00 26.78 383 ALA A N 1
ATOM 3014 C CA . ALA A 1 383 ? -9.084 15.088 -33.541 1.00 26.78 383 ALA A CA 1
ATOM 3015 C C . ALA A 1 383 ? -10.014 15.213 -32.305 1.00 26.78 383 ALA A C 1
ATOM 3017 O O . ALA A 1 383 ? -11.230 15.080 -32.456 1.00 26.78 383 ALA A O 1
ATOM 3018 N N . PRO A 1 384 ? -9.486 15.521 -31.100 1.00 28.02 384 PRO A N 1
ATOM 3019 C CA . PRO A 1 384 ? -10.296 15.801 -29.914 1.00 28.02 384 PRO A CA 1
ATOM 3020 C C . PRO A 1 384 ? -10.735 17.276 -29.837 1.00 28.02 384 PRO A C 1
ATOM 3022 O O . PRO A 1 384 ? -9.975 18.183 -30.177 1.00 28.02 384 PRO A O 1
ATOM 3025 N N . LEU A 1 385 ? -11.945 17.516 -29.324 1.00 26.11 385 LEU A N 1
ATOM 3026 C CA . LEU A 1 385 ? -12.457 18.851 -28.993 1.00 26.11 385 LEU A CA 1
ATOM 3027 C C . LEU A 1 385 ? -12.261 19.156 -27.498 1.00 26.11 385 LEU A C 1
ATOM 3029 O O . LEU A 1 385 ? -12.563 18.324 -26.643 1.00 26.11 385 LEU A O 1
ATOM 3033 N N . ASN A 1 386 ? -11.795 20.370 -27.194 1.00 24.48 386 ASN A N 1
ATOM 3034 C CA . ASN A 1 386 ? -11.755 20.926 -25.837 1.00 24.48 386 ASN A CA 1
ATOM 3035 C C . ASN A 1 386 ? -13.160 21.306 -25.353 1.00 24.48 386 ASN A C 1
ATOM 3037 O O . ASN A 1 386 ? -13.899 21.923 -26.116 1.00 24.48 386 ASN A O 1
ATOM 3041 N N . LEU A 1 387 ? -13.452 21.095 -24.064 1.00 24.97 387 LEU A N 1
ATOM 3042 C CA . LEU A 1 387 ? -14.438 21.880 -23.311 1.00 24.97 387 LEU A CA 1
ATOM 3043 C C . LEU A 1 387 ? -14.068 21.964 -21.816 1.00 24.97 387 LEU A C 1
ATOM 3045 O O . LEU A 1 387 ? -13.838 20.956 -21.151 1.00 24.97 387 LEU A O 1
ATOM 3049 N N . THR A 1 388 ? -14.060 23.192 -21.306 1.00 24.70 388 THR A N 1
ATOM 3050 C CA . THR A 1 388 ? -14.015 23.641 -19.900 1.00 24.70 388 THR A CA 1
ATOM 3051 C C . THR A 1 388 ? -14.830 24.951 -19.833 1.00 24.70 388 THR A C 1
ATOM 3053 O O . THR A 1 388 ? -15.173 25.482 -20.892 1.00 24.70 388 THR A O 1
ATOM 3056 N N . PRO A 1 389 ? -15.047 25.580 -18.664 1.00 39.50 389 PRO A N 1
ATOM 3057 C CA . PRO A 1 389 ? -15.510 25.044 -17.378 1.00 39.50 389 PRO A CA 1
ATOM 3058 C C . PRO A 1 389 ? -16.728 25.832 -16.821 1.00 39.50 389 PRO A C 1
ATOM 3060 O O . PRO A 1 389 ? -17.007 26.934 -17.267 1.00 39.50 389 PRO A O 1
ATOM 3063 N N . ASP A 1 390 ? -17.377 25.316 -15.774 1.00 26.30 390 ASP A N 1
ATOM 3064 C CA . ASP A 1 390 ? -18.213 26.053 -14.797 1.00 26.30 390 ASP A CA 1
ATOM 3065 C C . ASP A 1 390 ? -18.486 25.090 -13.613 1.00 26.30 390 ASP A C 1
ATOM 3067 O O . ASP A 1 390 ? -18.499 23.878 -13.816 1.00 26.30 390 ASP A O 1
ATOM 3071 N N . GLY A 1 391 ? -18.700 25.473 -12.350 1.00 24.19 391 GLY A N 1
ATOM 3072 C CA . GLY A 1 391 ? -18.760 26.786 -11.701 1.00 24.19 391 GLY A CA 1
ATOM 3073 C C . GLY A 1 391 ? -19.627 26.685 -10.424 1.00 24.19 391 GLY A C 1
ATOM 3074 O O . GLY A 1 391 ? -20.671 26.041 -10.466 1.00 24.19 391 GLY A O 1
ATOM 3075 N N . ARG A 1 392 ? -19.245 27.360 -9.318 1.00 25.97 392 ARG A N 1
ATOM 3076 C CA . ARG A 1 392 ? -19.893 27.355 -7.966 1.00 25.97 392 ARG A CA 1
ATOM 3077 C C . ARG A 1 392 ? -19.650 26.069 -7.133 1.00 25.97 392 ARG A C 1
ATOM 3079 O O . ARG A 1 392 ? -19.689 24.972 -7.665 1.00 25.97 392 ARG A O 1
ATOM 3086 N N . GLY A 1 393 ? -19.415 26.093 -5.815 1.00 23.34 393 GLY A N 1
ATOM 3087 C CA . GLY A 1 393 ? -19.294 27.214 -4.870 1.00 23.34 393 GLY A CA 1
ATOM 3088 C C . GLY A 1 393 ? -20.330 27.170 -3.738 1.00 23.34 393 GLY A C 1
ATOM 3089 O O . GLY A 1 393 ? -21.313 27.898 -3.812 1.00 23.34 393 GLY A O 1
ATOM 3090 N N . VAL A 1 394 ? -20.103 26.359 -2.693 1.00 27.05 394 VAL A N 1
ATOM 3091 C CA . VAL A 1 394 ? -20.865 26.396 -1.424 1.00 27.05 394 VAL A CA 1
ATOM 3092 C C . VAL A 1 394 ? -19.927 26.146 -0.237 1.00 27.05 394 VAL A C 1
ATOM 3094 O O . VAL A 1 394 ? -19.145 25.199 -0.239 1.00 27.05 394 VAL A O 1
ATOM 3097 N N . THR A 1 395 ? -20.026 26.999 0.780 1.00 24.98 395 THR A N 1
ATOM 3098 C CA . THR A 1 395 ? -19.315 26.921 2.065 1.00 24.98 395 THR A CA 1
ATOM 3099 C C . THR A 1 395 ? -20.214 26.351 3.165 1.00 24.98 395 THR A C 1
ATOM 3101 O O . THR A 1 395 ? -21.294 26.895 3.385 1.00 24.98 395 THR A O 1
ATOM 3104 N N . THR A 1 396 ? -19.742 25.372 3.943 1.00 27.47 396 THR A N 1
ATOM 3105 C CA . THR A 1 396 ? -20.350 24.989 5.237 1.00 27.47 396 THR A CA 1
ATOM 3106 C C . THR A 1 396 ? -19.289 24.621 6.277 1.00 27.47 396 THR A C 1
ATOM 3108 O O . THR A 1 396 ? -18.200 24.161 5.938 1.00 27.47 396 THR A O 1
ATOM 3111 N N . ALA A 1 397 ? -19.596 24.886 7.549 1.00 24.73 397 ALA A N 1
ATOM 3112 C CA . ALA A 1 397 ? -18.643 24.892 8.659 1.00 24.73 397 ALA A CA 1
ATOM 3113 C C . ALA A 1 397 ? -18.257 23.498 9.199 1.00 24.73 397 ALA A C 1
ATOM 3115 O O . ALA A 1 397 ? -18.980 22.518 9.038 1.00 24.73 397 ALA A O 1
ATOM 3116 N N . ARG A 1 398 ? -17.117 23.445 9.903 1.00 26.06 398 ARG A N 1
ATOM 3117 C CA . ARG A 1 398 ? -16.595 22.260 10.609 1.00 26.06 398 ARG A CA 1
ATOM 3118 C C . ARG A 1 398 ? -17.287 22.080 11.972 1.00 26.06 398 ARG A C 1
ATOM 3120 O O . ARG A 1 398 ? -17.311 23.047 12.734 1.00 26.06 398 ARG A O 1
ATOM 3127 N N . PRO A 1 399 ? -17.728 20.868 12.353 1.00 27.34 399 PRO A N 1
ATOM 3128 C CA . PRO A 1 399 ? -17.942 20.507 13.753 1.00 27.34 399 PRO A CA 1
ATOM 3129 C C . PRO A 1 399 ? -16.600 20.273 14.470 1.00 27.34 399 PRO A C 1
ATOM 3131 O O . PRO A 1 399 ? -15.599 19.914 13.844 1.00 27.34 399 PRO A O 1
ATOM 3134 N N . ALA A 1 400 ? -16.573 20.473 15.788 1.00 25.12 400 ALA A N 1
ATOM 3135 C CA . ALA A 1 400 ? -15.386 20.253 16.615 1.00 25.12 400 ALA A CA 1
ATOM 3136 C C . ALA A 1 400 ? -15.122 18.755 16.871 1.00 25.12 400 ALA A C 1
ATOM 3138 O O . ALA A 1 400 ? -16.054 17.963 17.000 1.00 25.12 400 ALA A O 1
ATOM 3139 N N . GLY A 1 401 ? -13.845 18.372 16.970 1.00 26.81 401 GLY A N 1
ATOM 3140 C CA . GLY A 1 401 ? -13.435 16.983 17.188 1.00 26.81 401 GLY A CA 1
ATOM 3141 C C . GLY A 1 401 ? -13.742 16.479 18.601 1.00 26.81 401 GLY A C 1
ATOM 3142 O O . GLY A 1 401 ? -13.332 17.087 19.588 1.00 26.81 401 GLY A O 1
ATOM 3143 N N . PHE A 1 402 ? -14.417 15.332 18.691 1.00 28.66 402 PHE A N 1
ATOM 3144 C CA . PHE A 1 402 ? -14.755 14.651 19.943 1.00 28.66 402 PHE A CA 1
ATOM 3145 C C . PHE A 1 402 ? -13.682 13.608 20.308 1.00 28.66 402 PHE A C 1
ATOM 3147 O O . PHE A 1 402 ? -13.920 12.404 20.269 1.00 28.66 402 PHE A O 1
ATOM 3154 N N . TRP A 1 403 ? -12.482 14.073 20.661 1.00 34.84 403 TRP A N 1
ATOM 3155 C CA . TRP A 1 403 ? -11.425 13.227 21.225 1.00 34.84 403 TRP A CA 1
ATOM 3156 C C . TRP A 1 403 ? -10.988 13.810 22.571 1.00 34.84 403 TRP A C 1
ATOM 3158 O O . TRP A 1 403 ? -10.208 14.758 22.640 1.00 34.84 403 TRP A O 1
ATOM 3168 N N . GLY A 1 404 ? -11.572 13.279 23.648 1.00 26.39 404 GLY A N 1
ATOM 3169 C CA . GLY A 1 404 ? -11.324 13.734 25.015 1.00 26.39 404 GLY A CA 1
ATOM 3170 C C . GLY A 1 404 ? -9.911 13.397 25.494 1.00 26.39 404 GLY A C 1
ATOM 3171 O O . GLY A 1 404 ? -9.442 12.272 25.335 1.00 26.39 404 GLY A O 1
ATOM 3172 N N . ASN A 1 405 ? -9.248 14.374 26.111 1.00 25.50 405 ASN A N 1
ATOM 3173 C CA . ASN A 1 405 ? -7.899 14.230 26.656 1.00 25.50 405 ASN A CA 1
ATOM 3174 C C . ASN A 1 405 ? -7.927 13.361 27.939 1.00 25.50 405 ASN A C 1
ATOM 3176 O O . ASN A 1 405 ? -8.678 13.692 28.862 1.00 25.50 405 ASN A O 1
ATOM 3180 N N . PRO A 1 406 ? -7.136 12.276 28.055 1.00 28.08 406 PRO A N 1
ATOM 3181 C CA . PRO A 1 406 ? -7.175 11.386 29.214 1.00 28.08 406 PRO A CA 1
ATOM 3182 C C . PRO A 1 406 ? -6.272 11.893 30.351 1.00 28.08 406 PRO A C 1
ATOM 3184 O O . PRO A 1 406 ? -5.176 11.378 30.569 1.00 28.08 406 PRO A O 1
ATOM 3187 N N . SER A 1 407 ? -6.723 12.896 31.109 1.00 29.16 407 SER A N 1
ATOM 3188 C CA . SER A 1 407 ? -5.969 13.379 32.277 1.00 29.16 407 SER A CA 1
ATOM 3189 C C . SER A 1 407 ? -6.819 14.088 33.339 1.00 29.16 407 SER A C 1
ATOM 3191 O O . SER A 1 407 ? -6.773 15.303 33.499 1.00 29.16 407 SER A O 1
ATOM 3193 N N . THR A 1 408 ? -7.540 13.313 34.158 1.00 28.05 408 THR A N 1
ATOM 3194 C CA . THR A 1 408 ? -7.750 13.632 35.589 1.00 28.05 408 THR A CA 1
ATOM 3195 C C . THR A 1 408 ? -8.290 12.422 36.357 1.00 28.05 408 THR A C 1
ATOM 3197 O O . THR A 1 408 ? -9.278 11.807 35.972 1.00 28.05 408 THR A O 1
ATOM 3200 N N . ARG A 1 409 ? -7.637 12.088 37.475 1.00 27.88 409 ARG A N 1
ATOM 3201 C CA . ARG A 1 409 ? -8.088 11.100 38.470 1.00 27.88 409 ARG A CA 1
ATOM 3202 C C . ARG A 1 409 ? -8.570 11.889 39.691 1.00 27.88 409 ARG A C 1
ATOM 3204 O O . ARG A 1 409 ? -7.837 12.774 40.127 1.00 27.88 409 ARG A O 1
ATOM 3211 N N . PRO A 1 410 ? -9.772 11.624 40.221 1.00 31.28 410 PRO A N 1
ATOM 3212 C CA . PRO A 1 410 ? -9.911 10.949 41.527 1.00 31.28 410 PRO A CA 1
ATOM 3213 C C . PRO A 1 410 ? -11.162 10.031 41.560 1.00 31.28 410 PRO A C 1
ATOM 3215 O O . PRO A 1 410 ? -11.907 9.987 40.592 1.00 31.28 410 PRO A O 1
ATOM 3218 N N . ALA A 1 411 ? -11.506 9.254 42.592 1.00 27.05 411 ALA A N 1
ATOM 3219 C CA . ALA A 1 411 ? -10.805 8.682 43.752 1.00 27.05 411 ALA A CA 1
ATOM 3220 C C . ALA A 1 411 ? -11.520 7.350 44.117 1.00 27.05 411 ALA A C 1
ATOM 3222 O O . ALA A 1 411 ? -12.500 6.970 43.478 1.00 27.05 411 ALA A O 1
ATOM 3223 N N . ARG A 1 412 ? -11.032 6.605 45.121 1.00 29.59 412 ARG A N 1
ATOM 3224 C CA . ARG A 1 412 ? -11.655 5.341 45.575 1.00 29.59 412 ARG A CA 1
ATOM 3225 C C . ARG A 1 412 ? -13.071 5.562 46.134 1.00 29.59 412 ARG A C 1
ATOM 3227 O O . ARG A 1 412 ? -13.239 6.404 47.006 1.00 29.59 412 ARG A O 1
ATOM 3234 N N . GLY A 1 413 ? -14.016 4.706 45.737 1.00 26.80 413 GLY A N 1
ATOM 3235 C CA . GLY A 1 413 ? -15.349 4.579 46.336 1.00 26.80 413 GLY A CA 1
ATOM 3236 C C . GLY A 1 413 ? -15.826 3.122 46.314 1.00 26.80 413 GLY A C 1
ATOM 3237 O O . GLY A 1 413 ? -16.156 2.608 45.257 1.00 26.80 413 GLY A O 1
ATOM 3238 N N . GLU A 1 414 ? -15.745 2.486 47.483 1.00 28.66 414 GLU A N 1
ATOM 3239 C CA . GLU A 1 414 ? -16.406 1.276 48.023 1.00 28.66 414 GLU A CA 1
ATOM 3240 C C . GLU A 1 414 ? -16.911 0.101 47.147 1.00 28.66 414 GLU A C 1
ATOM 3242 O O . GLU A 1 414 ? -17.420 0.211 46.037 1.00 28.66 414 GLU A O 1
ATOM 3247 N N . ARG A 1 415 ? -16.793 -1.104 47.726 1.00 30.41 415 ARG A N 1
ATOM 3248 C CA . ARG A 1 415 ? -17.184 -2.386 47.121 1.00 30.41 415 ARG A CA 1
ATOM 3249 C C . ARG A 1 415 ? -18.648 -2.720 47.424 1.00 30.41 415 ARG A C 1
ATOM 3251 O O . ARG A 1 415 ? -18.979 -2.938 48.585 1.00 30.41 415 ARG A O 1
ATOM 3258 N N . ALA A 1 416 ? -19.461 -2.954 46.396 1.00 30.20 416 ALA A N 1
ATOM 3259 C CA . ALA A 1 416 ? -20.746 -3.643 46.533 1.00 30.20 416 ALA A CA 1
ATOM 3260 C C . ALA A 1 416 ? -20.653 -5.081 45.984 1.00 30.20 416 ALA A C 1
ATOM 3262 O O . ALA A 1 416 ? -20.389 -5.296 44.802 1.00 30.20 416 ALA A O 1
ATOM 3263 N N . ARG A 1 417 ? -20.865 -6.085 46.848 1.00 30.11 417 ARG A N 1
ATOM 3264 C CA . ARG A 1 417 ? -21.040 -7.492 46.441 1.00 30.11 417 ARG A CA 1
ATOM 3265 C C . ARG A 1 417 ? -22.425 -7.671 45.809 1.00 30.11 417 ARG A C 1
ATOM 3267 O O . ARG A 1 417 ? -23.418 -7.509 46.511 1.00 30.11 417 ARG A O 1
ATOM 3274 N N . ALA A 1 418 ? -22.491 -8.122 44.558 1.00 32.28 418 ALA A N 1
ATOM 3275 C CA . ALA A 1 418 ? -23.689 -8.757 44.003 1.00 32.28 418 ALA A CA 1
ATOM 3276 C C . ALA A 1 418 ? -23.569 -10.288 44.131 1.00 32.28 418 ALA A C 1
ATOM 3278 O O . ALA A 1 418 ? -22.480 -10.844 43.988 1.00 32.28 418 ALA A O 1
ATOM 3279 N N . GLN A 1 419 ? -24.672 -10.956 44.471 1.00 31.91 419 GLN A N 1
ATOM 3280 C CA . GLN A 1 419 ? -24.697 -12.364 44.883 1.00 31.91 419 GLN A CA 1
ATOM 3281 C C . GLN A 1 419 ? -25.141 -13.281 43.733 1.00 31.91 419 GLN A C 1
ATOM 3283 O O . GLN A 1 419 ? -26.052 -12.938 42.983 1.00 31.91 419 GLN A O 1
ATOM 3288 N N . SER A 1 420 ? -24.537 -14.467 43.624 1.00 32.25 420 SER A N 1
ATOM 3289 C CA . SER A 1 420 ? -24.969 -15.505 42.677 1.00 32.25 420 SER A CA 1
ATOM 3290 C C . SER A 1 420 ? -26.224 -16.239 43.185 1.00 32.25 420 SER A C 1
ATOM 3292 O O . SER A 1 420 ? -26.263 -16.592 44.366 1.00 32.25 420 SER A O 1
ATOM 3294 N N . PRO A 1 421 ? -27.221 -16.538 42.329 1.00 40.38 421 PRO A N 1
ATOM 3295 C CA . PRO A 1 421 ? -28.377 -17.351 42.709 1.00 40.38 421 PRO A CA 1
ATOM 3296 C C . PRO A 1 421 ? -28.018 -18.850 42.860 1.00 40.38 421 PRO A C 1
ATOM 3298 O O . PRO A 1 421 ? -27.023 -19.310 42.293 1.00 40.38 421 PRO A O 1
ATOM 3301 N N . PRO A 1 422 ? -28.801 -19.628 43.636 1.00 41.94 422 PRO A N 1
ATOM 3302 C CA . PRO A 1 422 ? -28.406 -20.961 44.096 1.00 41.94 422 PRO A CA 1
ATOM 3303 C C . PRO A 1 422 ? -28.637 -22.078 43.066 1.00 41.94 422 PRO A C 1
ATOM 3305 O O . PRO A 1 422 ? -29.589 -22.060 42.287 1.00 41.94 422 PRO A O 1
ATOM 3308 N N . GLY A 1 423 ? -27.785 -23.105 43.116 1.00 29.77 423 GLY A N 1
ATOM 3309 C CA . GLY A 1 423 ? -27.879 -24.281 42.248 1.00 29.77 423 GLY A CA 1
ATOM 3310 C C . GLY A 1 423 ? -28.946 -25.300 42.673 1.00 29.77 423 GLY A C 1
ATOM 3311 O O . GLY A 1 423 ? -29.268 -25.443 43.853 1.00 29.77 423 GLY A O 1
ATOM 3312 N N . ARG A 1 424 ? -29.436 -26.083 41.703 1.00 31.69 424 ARG A N 1
ATOM 3313 C CA . ARG A 1 424 ? -30.281 -27.270 41.922 1.00 31.69 424 ARG A CA 1
ATOM 3314 C C . ARG A 1 424 ? -29.475 -28.545 41.648 1.00 31.69 424 ARG A C 1
ATOM 3316 O O . ARG A 1 424 ? -28.785 -28.639 40.638 1.00 31.69 424 ARG A O 1
ATOM 3323 N N . ARG A 1 425 ? -29.565 -29.531 42.547 1.00 32.56 425 ARG A N 1
ATOM 3324 C CA . ARG A 1 425 ? -28.924 -30.853 42.408 1.00 32.56 425 ARG A CA 1
ATOM 3325 C C . ARG A 1 425 ? -29.748 -31.797 41.518 1.00 32.56 425 ARG A C 1
ATOM 3327 O O . ARG A 1 425 ? -30.951 -31.897 41.721 1.00 32.56 425 ARG A O 1
ATOM 3334 N N . GLY A 1 426 ? -29.053 -32.623 40.730 1.00 30.39 426 GLY A N 1
ATOM 3335 C CA . GLY A 1 426 ? -29.175 -34.086 40.859 1.00 30.39 426 GLY A CA 1
ATOM 3336 C C . GLY A 1 426 ? -29.958 -34.895 39.812 1.00 30.39 426 GLY A C 1
ATOM 3337 O O . GLY A 1 426 ? -31.152 -35.104 39.976 1.00 30.39 426 GLY A O 1
ATOM 3338 N N . SER A 1 427 ? -29.223 -35.517 38.881 1.00 32.12 427 SER A N 1
ATOM 3339 C CA . SER A 1 427 ? -29.448 -36.878 38.329 1.00 32.12 427 SER A CA 1
ATOM 3340 C C . SER A 1 427 ? -28.255 -37.231 37.415 1.00 32.12 427 SER A C 1
ATOM 3342 O O . SER A 1 427 ? -28.036 -36.592 36.396 1.00 32.12 427 SER A O 1
ATOM 3344 N N . ARG A 1 428 ? -27.255 -37.992 37.882 1.00 31.55 428 ARG A N 1
ATOM 3345 C CA . ARG A 1 428 ? -27.117 -39.464 37.774 1.00 31.55 428 ARG A CA 1
ATOM 3346 C C . ARG A 1 428 ? -27.329 -40.035 36.362 1.00 31.55 428 ARG A C 1
ATOM 3348 O O . ARG A 1 428 ? -28.457 -40.203 35.917 1.00 31.55 428 ARG A O 1
ATOM 3355 N N . SER A 1 429 ? -26.214 -40.410 35.735 1.00 37.78 429 SER A N 1
ATOM 3356 C CA . SER A 1 429 ? -26.113 -41.229 34.521 1.00 37.78 429 SER A CA 1
ATOM 3357 C C . SER A 1 429 ? -26.462 -42.704 34.779 1.00 37.78 429 SER A C 1
ATOM 3359 O O . SER A 1 429 ? -26.233 -43.187 35.891 1.00 37.78 429 SER A O 1
ATOM 3361 N N . PRO A 1 430 ? -26.874 -43.458 33.746 1.00 43.16 430 PRO A N 1
ATOM 3362 C CA . PRO A 1 430 ? -26.691 -44.902 33.671 1.00 43.16 430 PRO A CA 1
ATOM 3363 C C . PRO A 1 430 ? -25.496 -45.279 32.776 1.00 43.16 430 PRO A C 1
ATOM 3365 O O . PRO A 1 430 ? -25.147 -44.575 31.829 1.00 43.16 430 PRO A O 1
ATOM 3368 N N . SER A 1 431 ? -24.876 -46.412 33.089 1.00 34.53 431 SER A N 1
ATOM 3369 C CA . SER A 1 431 ? -23.782 -47.039 32.344 1.00 34.53 431 SER A CA 1
ATOM 3370 C C . SER A 1 431 ? -24.274 -48.174 31.439 1.00 34.53 431 SER A C 1
ATOM 3372 O O . SER A 1 431 ? -25.050 -49.010 31.896 1.00 34.53 431 SER A O 1
ATOM 3374 N N . SER A 1 432 ? -23.705 -48.291 30.242 1.00 38.62 432 SER A N 1
ATOM 3375 C CA . SER A 1 432 ? -23.665 -49.507 29.410 1.00 38.62 432 SER A CA 1
ATOM 3376 C C . SER A 1 432 ? -22.355 -49.446 28.603 1.00 38.62 432 SER A C 1
ATOM 3378 O O . SER A 1 432 ? -22.084 -48.440 27.958 1.00 38.62 432 SER A O 1
ATOM 3380 N N . SER A 1 433 ? -21.340 -50.274 28.877 1.00 38.00 433 SER A N 1
ATOM 3381 C CA . SER A 1 433 ? -21.182 -51.731 28.663 1.00 38.00 433 SER A CA 1
ATOM 3382 C C . SER A 1 433 ? -20.624 -52.069 27.271 1.00 38.00 433 SER A C 1
ATOM 3384 O O . SER A 1 433 ? -21.081 -51.539 26.267 1.00 38.00 433 SER A O 1
ATOM 3386 N N . ARG A 1 434 ? -19.597 -52.932 27.250 1.00 40.31 434 ARG A N 1
ATOM 3387 C CA . ARG A 1 434 ? -18.866 -53.420 26.062 1.00 40.31 434 ARG A CA 1
ATOM 3388 C C . ARG A 1 434 ? -19.628 -54.541 25.329 1.00 40.31 434 ARG A C 1
ATOM 3390 O O . ARG A 1 434 ? -20.497 -55.159 25.939 1.00 40.31 434 ARG A O 1
ATOM 3397 N N . GLY A 1 435 ? -19.192 -54.835 24.102 1.00 40.25 435 GLY A N 1
ATOM 3398 C CA . GLY A 1 435 ? -19.672 -55.896 23.201 1.00 40.25 435 GLY A CA 1
ATOM 3399 C C . GLY A 1 435 ? -19.956 -55.285 21.820 1.00 40.25 435 GLY A C 1
ATOM 3400 O O . GLY A 1 435 ? -20.766 -54.363 21.756 1.00 40.25 435 GLY A O 1
ATOM 3401 N N . ASP A 1 436 ? -19.289 -55.647 20.722 1.00 42.31 436 ASP A N 1
ATOM 3402 C CA . ASP A 1 436 ? -18.251 -56.676 20.489 1.00 42.31 436 ASP A CA 1
ATOM 3403 C C . ASP A 1 436 ? -17.029 -56.098 19.741 1.00 42.31 436 ASP A C 1
ATOM 3405 O O . ASP A 1 436 ? -17.200 -55.070 19.042 1.00 42.31 436 ASP A O 1
#